Protein AF-A0A930GQJ9-F1 (afdb_monomer_lite)

Structure (mmCIF, N/CA/C/O backbone):
data_AF-A0A930GQJ9-F1
#
_entry.id   AF-A0A930GQJ9-F1
#
loop_
_atom_site.group_PDB
_atom_site.id
_atom_site.type_symbol
_atom_site.label_atom_id
_atom_site.label_alt_id
_atom_site.label_comp_id
_atom_site.label_asym_id
_atom_site.label_entity_id
_atom_site.label_seq_id
_atom_site.pdbx_PDB_ins_code
_atom_site.Cartn_x
_atom_site.Cartn_y
_atom_site.Cartn_z
_atom_site.occupancy
_atom_site.B_iso_or_equiv
_atom_site.auth_seq_id
_atom_site.auth_comp_id
_atom_site.auth_asym_id
_atom_site.auth_atom_id
_atom_site.pdbx_PDB_model_num
ATOM 1 N N . LEU A 1 1 ? -20.964 3.705 30.131 1.00 69.19 1 LEU A N 1
ATOM 2 C CA . LEU A 1 1 ? -20.837 5.179 30.141 1.00 69.19 1 LEU A CA 1
ATOM 3 C C . LEU A 1 1 ? -22.161 5.784 30.560 1.00 69.19 1 LEU A C 1
ATOM 5 O O . LEU A 1 1 ? -22.288 6.197 31.694 1.00 69.19 1 LEU A O 1
ATOM 9 N N . TYR A 1 2 ? -23.166 5.774 29.696 1.00 76.94 2 TYR A N 1
ATOM 10 C CA . TYR A 1 2 ? -24.511 6.257 30.001 1.00 76.94 2 TYR A CA 1
ATOM 11 C C . TYR A 1 2 ? -25.515 5.511 29.121 1.00 76.94 2 TYR A C 1
ATOM 13 O O . TYR A 1 2 ? -25.123 4.831 28.172 1.00 76.94 2 TYR A O 1
ATOM 21 N N . THR A 1 3 ? -26.803 5.617 29.442 1.00 82.19 3 THR A N 1
ATOM 22 C CA . THR A 1 3 ? -27.856 5.025 28.610 1.00 82.19 3 THR A CA 1
ATOM 23 C C . THR A 1 3 ? -28.200 5.969 27.463 1.00 82.19 3 THR A C 1
ATOM 25 O O . THR A 1 3 ? -28.615 7.106 27.679 1.00 82.19 3 THR A O 1
ATOM 28 N N . GLU A 1 4 ? -28.063 5.487 26.236 1.00 88.81 4 GLU A N 1
ATOM 29 C CA . GLU A 1 4 ? -28.531 6.154 25.030 1.00 88.81 4 GLU A CA 1
ATOM 30 C C . GLU A 1 4 ? -29.983 5.756 24.786 1.00 88.81 4 GLU A C 1
ATOM 32 O O . GLU A 1 4 ? -30.277 4.618 24.422 1.00 88.81 4 GLU A O 1
ATOM 37 N N . SER A 1 5 ? -30.898 6.689 25.029 1.00 91.69 5 SER A N 1
ATOM 38 C CA . SER A 1 5 ? -32.335 6.462 24.896 1.00 91.69 5 SER A CA 1
ATOM 39 C C . SER A 1 5 ? -32.769 6.603 23.442 1.00 91.69 5 SER A C 1
ATOM 41 O O . SER A 1 5 ? -32.287 7.479 22.716 1.00 91.69 5 SER A O 1
ATOM 43 N N . TYR A 1 6 ? -33.716 5.767 23.021 1.00 94.12 6 TYR A N 1
ATOM 44 C CA . TYR A 1 6 ? -34.321 5.874 21.698 1.00 94.12 6 TYR A CA 1
ATOM 45 C C . TYR A 1 6 ? -35.411 6.924 21.684 1.00 94.12 6 TYR A C 1
ATOM 47 O O . TYR A 1 6 ? -36.331 6.903 22.502 1.00 94.12 6 TYR A O 1
ATOM 55 N N . GLN A 1 7 ? -35.305 7.836 20.730 1.00 96.62 7 GLN A N 1
ATOM 56 C CA . GLN A 1 7 ? -36.172 8.993 20.610 1.00 96.62 7 GLN A CA 1
ATOM 57 C C . GLN A 1 7 ? -36.673 9.058 19.175 1.00 96.62 7 GLN A C 1
ATOM 59 O O . GLN A 1 7 ? -35.889 9.225 18.244 1.00 96.62 7 GLN A O 1
ATOM 64 N N . ILE A 1 8 ? -37.981 8.884 19.004 1.00 97.56 8 ILE A N 1
ATOM 65 C CA . ILE A 1 8 ? -38.651 8.963 17.706 1.00 97.56 8 ILE A CA 1
ATOM 66 C C . ILE A 1 8 ? -39.377 10.298 17.680 1.00 97.56 8 ILE A C 1
ATOM 68 O O . ILE A 1 8 ? -40.480 10.428 18.216 1.00 97.56 8 ILE A O 1
ATOM 72 N N . VAL A 1 9 ? -38.700 11.307 17.145 1.00 97.69 9 VAL A N 1
ATOM 73 C CA . VAL A 1 9 ? -39.198 12.680 17.110 1.00 97.69 9 VAL A CA 1
ATOM 74 C C . VAL A 1 9 ? -40.088 12.831 15.890 1.00 97.69 9 VAL A C 1
ATOM 76 O O . VAL A 1 9 ? -39.682 12.501 14.779 1.00 97.69 9 VAL A O 1
ATOM 79 N N . VAL A 1 10 ? -41.302 13.331 16.091 1.00 97.50 10 VAL A N 1
ATOM 80 C CA . VAL A 1 10 ? -42.315 13.462 15.040 1.00 97.50 10 VAL A CA 1
ATOM 81 C C . VAL A 1 10 ? -42.847 14.883 14.968 1.00 97.50 10 VAL A C 1
ATOM 83 O O . VAL A 1 10 ? -42.901 15.606 15.967 1.00 97.50 10 VAL A O 1
ATOM 86 N N . ASN A 1 11 ? -43.301 15.287 13.785 1.00 95.62 11 ASN A N 1
ATOM 87 C CA . ASN A 1 11 ? -44.051 16.524 13.630 1.00 95.62 11 ASN A CA 1
ATOM 88 C C . ASN A 1 11 ? -45.420 16.402 14.324 1.00 95.62 11 ASN A C 1
ATOM 90 O O . ASN A 1 11 ? -46.309 15.677 13.873 1.00 95.62 11 ASN A O 1
ATOM 94 N N . LYS A 1 12 ? -45.632 17.168 15.400 1.00 94.06 12 LYS A N 1
ATOM 95 C CA . LYS A 1 12 ? -46.857 17.130 16.218 1.00 94.06 12 LYS A CA 1
ATOM 96 C C . LYS A 1 12 ? -48.120 17.453 15.421 1.00 94.06 12 LYS A C 1
ATOM 98 O O . LYS A 1 12 ? -49.210 17.034 15.807 1.00 94.06 12 LYS A O 1
ATOM 103 N N . LYS A 1 13 ? -48.002 18.183 14.303 1.00 92.38 13 LYS A N 1
ATOM 104 C CA . LYS A 1 13 ? -49.142 18.503 13.426 1.00 92.38 13 LYS A CA 1
ATOM 105 C C . LYS A 1 13 ? -49.774 17.253 12.805 1.00 92.38 13 LYS A C 1
ATOM 107 O O . LYS A 1 13 ? -50.966 17.287 12.515 1.00 92.38 13 LYS A O 1
ATOM 112 N N . LEU A 1 14 ? -49.007 16.173 12.647 1.00 92.94 14 LEU A N 1
ATOM 113 C CA . LEU A 1 14 ? -49.469 14.912 12.062 1.00 92.94 14 LEU A CA 1
ATOM 114 C C . LEU A 1 14 ? -50.261 14.037 13.048 1.00 92.94 14 LEU A C 1
ATOM 116 O O . LEU A 1 14 ? -50.935 13.112 12.614 1.00 92.94 14 LEU A O 1
ATOM 120 N N . LYS A 1 15 ? -50.235 14.352 14.355 1.00 93.00 15 LYS A N 1
ATOM 121 C CA . LYS A 1 15 ? -50.989 13.643 15.411 1.00 93.00 15 LYS A CA 1
ATOM 122 C C . LYS A 1 15 ? -50.768 12.118 15.422 1.00 93.00 15 LYS A C 1
ATOM 124 O O . LYS A 1 15 ? -51.710 11.359 15.644 1.00 93.00 15 LYS A O 1
ATOM 129 N N . LEU A 1 16 ? -49.527 11.695 15.190 1.00 94.56 16 LEU A N 1
ATOM 130 C CA . LEU A 1 16 ? -49.119 10.289 15.233 1.00 94.56 16 LEU A CA 1
ATOM 131 C C . LEU A 1 16 ? -49.163 9.777 16.680 1.00 94.56 16 LEU A C 1
ATOM 133 O O . LEU A 1 16 ? -48.741 10.490 17.594 1.00 94.56 16 LEU A O 1
ATOM 137 N N . ASN A 1 17 ? -49.663 8.559 16.889 1.00 90.00 17 ASN A N 1
ATOM 138 C CA . ASN A 1 17 ? -49.799 7.956 18.221 1.00 90.00 17 ASN A CA 1
ATOM 139 C C . ASN A 1 17 ? -48.899 6.730 18.404 1.00 90.00 17 ASN A C 1
ATOM 141 O O . ASN A 1 17 ? -48.586 6.370 19.538 1.00 90.00 17 ASN A O 1
ATOM 145 N N . SER A 1 18 ? -48.491 6.104 17.304 1.00 94.75 18 SER A N 1
ATOM 146 C CA . SER A 1 18 ? -47.769 4.838 17.273 1.00 94.75 18 SER A CA 1
ATOM 147 C C . SER A 1 18 ? -46.668 4.847 16.212 1.00 94.75 18 SER A C 1
ATOM 149 O O . SER A 1 18 ? -46.614 5.737 15.362 1.00 94.75 18 SER A O 1
ATOM 151 N N . VAL A 1 19 ? -45.762 3.870 16.275 1.00 95.50 19 VAL A N 1
ATOM 152 C CA . VAL A 1 19 ? -44.686 3.733 15.281 1.00 95.50 19 VAL A CA 1
ATOM 153 C C . VAL A 1 19 ? -45.251 3.257 13.940 1.00 95.50 19 VAL A C 1
ATOM 155 O O . VAL A 1 19 ? -44.725 3.641 12.900 1.00 95.50 19 VAL A O 1
ATOM 158 N N . GLU A 1 20 ? -46.353 2.505 13.948 1.00 96.19 20 GLU A N 1
ATOM 159 C CA . GLU A 1 20 ? -47.096 2.084 12.756 1.00 96.19 20 GLU A CA 1
ATOM 160 C C . GLU A 1 20 ? -47.559 3.268 11.897 1.00 96.19 20 GLU A C 1
ATOM 162 O O . GLU A 1 20 ? -47.575 3.178 10.669 1.00 96.19 20 GLU A O 1
ATOM 167 N N . ASP A 1 21 ? -47.857 4.406 12.532 1.00 96.62 21 ASP A N 1
ATOM 168 C CA . ASP A 1 21 ? -48.288 5.628 11.846 1.00 96.62 21 ASP A CA 1
ATOM 169 C C . ASP A 1 21 ? -47.165 6.284 11.016 1.00 96.62 21 ASP A C 1
ATOM 171 O O . ASP A 1 21 ? -47.409 7.255 10.300 1.00 96.62 21 ASP A O 1
ATOM 175 N N . LEU A 1 22 ? -45.928 5.776 11.093 1.00 97.19 22 LEU A N 1
ATOM 176 C CA . LEU A 1 22 ? -44.825 6.229 10.245 1.00 97.19 22 LEU A CA 1
ATOM 177 C C . LEU A 1 22 ? -44.941 5.739 8.797 1.00 97.19 22 LEU A C 1
ATOM 179 O O . LEU A 1 22 ? -44.210 6.239 7.942 1.00 97.19 22 LEU A O 1
ATOM 183 N N . ALA A 1 23 ? -45.827 4.781 8.508 1.00 96.69 23 ALA A N 1
ATOM 184 C CA . ALA A 1 23 ? -45.958 4.185 7.184 1.00 96.69 23 ALA A CA 1
ATOM 185 C C . ALA A 1 23 ? -46.200 5.244 6.088 1.00 96.69 23 ALA A C 1
ATOM 187 O O . ALA A 1 23 ? -47.118 6.058 6.167 1.00 96.69 23 ALA A O 1
ATOM 188 N N . GLY A 1 24 ? -45.362 5.227 5.051 1.00 95.56 24 GLY A N 1
ATOM 189 C CA . GLY A 1 24 ? -45.403 6.155 3.919 1.00 95.56 24 GLY A CA 1
ATOM 190 C C . GLY A 1 24 ? -44.913 7.577 4.214 1.00 95.56 24 GLY A C 1
ATOM 191 O O . GLY A 1 24 ? -44.894 8.399 3.299 1.00 95.56 24 GLY A O 1
ATOM 192 N N . LEU A 1 25 ? -44.508 7.888 5.451 1.00 97.81 25 LEU A N 1
ATOM 193 C CA . LEU A 1 25 ? -43.967 9.200 5.812 1.00 97.81 25 LEU A CA 1
ATOM 194 C C . LEU A 1 25 ? -42.480 9.319 5.475 1.00 97.81 25 LEU A C 1
ATOM 196 O O . LEU A 1 25 ? -41.769 8.320 5.349 1.00 97.81 25 LEU A O 1
ATOM 200 N N . ARG A 1 26 ? -41.995 10.562 5.382 1.00 98.19 26 ARG A N 1
ATOM 201 C CA . ARG A 1 26 ? -40.572 10.866 5.188 1.00 98.19 26 ARG A CA 1
ATOM 202 C C . ARG A 1 26 ? -39.859 10.772 6.526 1.00 98.19 26 ARG A C 1
ATOM 204 O O . ARG A 1 26 ? -40.058 11.627 7.392 1.00 98.19 26 ARG A O 1
ATOM 211 N N . VAL A 1 27 ? -39.044 9.743 6.718 1.00 98.25 27 VAL A N 1
ATOM 212 C CA . VAL A 1 27 ? -38.470 9.430 8.030 1.00 98.25 27 VAL A CA 1
ATOM 213 C C . VAL A 1 27 ? -36.957 9.301 7.950 1.00 98.25 27 VAL A C 1
ATOM 215 O O . VAL A 1 27 ? -36.435 8.463 7.215 1.00 98.25 27 VAL A O 1
ATOM 218 N N . SER A 1 28 ? -36.243 10.100 8.748 1.00 97.50 28 SER A N 1
ATOM 219 C CA . SER A 1 28 ? -34.801 9.908 8.916 1.00 97.50 28 SER A CA 1
ATOM 220 C C . SER A 1 28 ? -34.511 8.787 9.910 1.00 97.50 28 SER A C 1
ATOM 222 O O . SER A 1 28 ? -34.990 8.809 11.043 1.00 97.50 28 SER A O 1
ATOM 224 N N . VAL A 1 29 ? -33.704 7.814 9.499 1.00 96.19 29 VAL A N 1
ATOM 225 C CA . VAL A 1 29 ? -33.333 6.639 10.309 1.00 96.19 29 VAL A CA 1
ATOM 226 C C . VAL A 1 29 ? -31.883 6.694 10.804 1.00 96.19 29 VAL A C 1
ATOM 228 O O . VAL A 1 29 ? -31.376 5.700 11.316 1.00 96.19 29 VAL A O 1
ATOM 231 N N . GLY A 1 30 ? -31.223 7.847 10.674 1.00 92.94 30 GLY A N 1
ATOM 232 C CA . GLY A 1 30 ? -29.792 8.022 10.937 1.00 92.94 30 GLY A CA 1
ATOM 233 C C . GLY A 1 30 ? -28.917 7.726 9.716 1.00 92.94 30 GLY A C 1
ATOM 234 O O . GLY A 1 30 ? -29.393 7.208 8.708 1.00 92.94 30 GLY A O 1
ATOM 235 N N . GLU A 1 31 ? -27.632 8.065 9.799 1.00 91.62 31 GLU A N 1
ATOM 236 C CA . GLU A 1 31 ? -26.660 7.892 8.707 1.00 91.62 31 GLU A CA 1
ATOM 237 C C . GLU A 1 31 ? -26.430 6.414 8.343 1.00 91.62 31 GLU A C 1
ATOM 239 O O . GLU A 1 31 ? -26.655 5.505 9.155 1.00 91.62 31 GLU A O 1
ATOM 244 N N . GLU A 1 32 ? -25.955 6.157 7.122 1.00 87.44 32 GLU A N 1
ATOM 245 C CA . GLU A 1 32 ? -25.566 4.808 6.706 1.00 87.44 32 GLU A CA 1
ATOM 246 C C . GLU A 1 32 ? -24.468 4.238 7.617 1.00 87.44 32 GLU A C 1
ATOM 248 O O . GLU A 1 32 ? -23.555 4.935 8.049 1.00 87.44 32 GLU A O 1
ATOM 253 N N . GLY A 1 33 ? -24.588 2.956 7.970 1.00 79.31 33 GLY A N 1
ATOM 254 C CA . GLY A 1 33 ? -23.663 2.294 8.897 1.00 79.31 33 GLY A CA 1
ATOM 255 C C . GLY A 1 33 ? -23.806 2.697 10.374 1.00 79.31 33 GLY A C 1
ATOM 256 O O . GLY A 1 33 ? -23.167 2.079 11.224 1.00 79.31 33 GLY A O 1
ATOM 257 N N . SER A 1 34 ? -24.664 3.668 10.713 1.00 85.38 34 SER A N 1
ATOM 258 C CA . SER A 1 34 ? -24.831 4.133 12.095 1.00 85.38 34 SER A CA 1
ATOM 259 C C . SER A 1 34 ? -25.554 3.124 13.001 1.00 85.38 34 SER A C 1
ATOM 261 O O . SER A 1 34 ? -26.399 2.327 12.572 1.00 85.38 34 SER A O 1
ATOM 263 N N . GLY A 1 35 ? -25.283 3.205 14.309 1.00 85.19 35 GLY A N 1
ATOM 264 C CA . GLY A 1 35 ? -26.053 2.471 15.321 1.00 85.19 35 GLY A CA 1
ATOM 265 C C . GLY A 1 35 ? -27.539 2.848 15.312 1.00 85.19 35 GLY A C 1
ATOM 266 O O . GLY A 1 35 ? -28.395 1.987 15.508 1.00 85.19 35 GLY A O 1
ATOM 267 N N . VAL A 1 36 ? -27.853 4.105 14.988 1.00 91.94 36 VAL A N 1
ATOM 268 C CA . VAL A 1 36 ? -29.222 4.634 14.887 1.00 91.94 36 VAL A CA 1
ATOM 269 C C . VAL A 1 36 ? -30.013 3.886 13.815 1.00 91.94 36 VAL A C 1
ATOM 271 O O . VAL A 1 36 ? -31.113 3.422 14.104 1.00 91.94 36 VAL A O 1
ATOM 274 N N . LEU A 1 37 ? -29.424 3.648 12.636 1.00 92.00 37 LEU A N 1
ATOM 275 C CA . LEU A 1 37 ? -30.054 2.877 11.558 1.00 92.00 37 LEU A CA 1
ATOM 276 C C . LEU A 1 37 ? -30.374 1.443 11.988 1.00 92.00 37 LEU A C 1
ATOM 278 O O . LEU A 1 37 ? -31.450 0.912 11.694 1.00 92.00 37 LEU A O 1
ATOM 282 N N . LYS A 1 38 ? -29.447 0.798 12.701 1.00 89.81 38 LYS A N 1
ATOM 283 C CA . LYS A 1 38 ? -29.657 -0.557 13.225 1.00 89.81 38 LYS A CA 1
ATOM 284 C C . LYS A 1 38 ? -30.799 -0.584 14.245 1.00 89.81 38 LYS A C 1
ATOM 286 O O . LYS A 1 38 ? -31.637 -1.485 14.206 1.00 89.81 38 LYS A O 1
ATOM 291 N N . ASN A 1 39 ? -30.863 0.426 15.106 1.00 91.00 39 ASN A N 1
ATOM 292 C CA . ASN A 1 39 ? -31.891 0.558 16.133 1.00 91.00 39 ASN A CA 1
ATOM 293 C C . ASN A 1 39 ? -33.261 0.865 15.522 1.00 91.00 39 ASN A C 1
ATOM 295 O O . ASN A 1 39 ? -34.232 0.188 15.849 1.00 91.00 39 ASN A O 1
ATOM 299 N N . ALA A 1 40 ? -33.333 1.794 14.567 1.00 94.00 40 ALA A N 1
ATOM 300 C CA . ALA A 1 40 ? -34.546 2.117 13.823 1.00 94.00 40 ALA A CA 1
ATOM 301 C C . ALA A 1 40 ? -35.117 0.872 13.124 1.00 94.00 40 ALA A C 1
ATOM 303 O O . ALA A 1 40 ? -36.298 0.568 13.271 1.00 94.00 40 ALA A O 1
ATOM 304 N N . LYS A 1 41 ? -34.270 0.069 12.462 1.00 93.44 41 LYS A N 1
ATOM 305 C CA . LYS A 1 41 ? -34.669 -1.222 11.868 1.00 93.44 41 LYS A CA 1
ATOM 306 C C . LYS A 1 41 ? -35.240 -2.206 12.892 1.00 93.44 41 LYS A C 1
ATOM 308 O O . LYS A 1 41 ? -36.159 -2.956 12.571 1.00 93.44 41 LYS A O 1
ATOM 313 N N . ASN A 1 42 ? -34.680 -2.261 14.099 1.00 90.94 42 ASN A N 1
ATOM 314 C CA . ASN A 1 42 ? -35.169 -3.151 15.154 1.00 90.94 42 ASN A CA 1
ATOM 315 C C . ASN A 1 42 ? -36.513 -2.678 15.715 1.00 90.94 42 ASN A C 1
ATOM 317 O O . ASN A 1 42 ? -37.401 -3.504 15.909 1.00 90.94 42 ASN A O 1
ATOM 321 N N . ILE A 1 43 ? -36.674 -1.369 15.923 1.00 93.25 43 ILE A N 1
ATOM 322 C CA . ILE A 1 43 ? -37.928 -0.777 16.393 1.00 93.25 43 ILE A CA 1
ATOM 323 C C . ILE A 1 43 ? -39.030 -0.984 15.355 1.00 93.25 43 ILE A C 1
ATOM 325 O O . ILE A 1 43 ? -40.065 -1.538 15.701 1.00 93.25 43 ILE A O 1
ATOM 329 N N . LEU A 1 44 ? -38.802 -0.627 14.086 1.00 94.81 44 LEU A N 1
ATOM 330 C CA . LEU A 1 44 ? -39.783 -0.834 13.011 1.00 94.81 44 LEU A CA 1
ATOM 331 C C . LEU A 1 44 ? -40.241 -2.298 12.959 1.00 94.81 44 LEU A C 1
ATOM 333 O O . LEU A 1 44 ? -41.436 -2.581 12.937 1.00 94.81 44 LEU A O 1
ATOM 337 N N . ARG A 1 45 ? -39.300 -3.241 13.068 1.00 93.69 45 ARG A N 1
ATOM 338 C CA . ARG A 1 45 ? -39.603 -4.678 13.087 1.00 93.69 45 ARG A CA 1
ATOM 339 C C . ARG A 1 45 ? -40.444 -5.105 14.286 1.00 93.69 45 ARG A C 1
ATOM 341 O O . ARG A 1 45 ? -41.283 -5.988 14.136 1.00 93.69 45 ARG A O 1
ATOM 348 N N . ALA A 1 46 ? -40.243 -4.493 15.453 1.00 92.44 46 ALA A N 1
ATOM 349 C CA . ALA A 1 46 ? -41.057 -4.751 16.643 1.00 92.44 46 ALA A CA 1
ATOM 350 C C . ALA A 1 46 ? -42.539 -4.388 16.424 1.00 92.44 46 ALA A C 1
ATOM 352 O O . ALA A 1 46 ? -43.417 -4.959 17.069 1.00 92.44 46 ALA A O 1
ATOM 353 N N . TYR A 1 47 ? -42.798 -3.499 15.465 1.00 94.50 47 TYR A N 1
ATOM 354 C CA . TYR A 1 47 ? -44.118 -3.083 15.001 1.00 94.50 47 TYR A CA 1
ATOM 355 C C . TYR A 1 47 ? -44.545 -3.748 13.680 1.00 94.50 47 TYR A C 1
ATOM 357 O O . TYR A 1 47 ? -45.538 -3.358 13.076 1.00 94.50 47 TYR A O 1
ATOM 365 N N . GLY A 1 48 ? -43.817 -4.772 13.221 1.00 91.31 48 GLY A N 1
ATOM 366 C CA . GLY A 1 48 ? -44.120 -5.481 11.974 1.00 91.31 48 GLY A CA 1
ATOM 367 C C . GLY A 1 48 ? -43.796 -4.693 10.701 1.00 91.31 48 GLY A C 1
ATOM 368 O O . GLY A 1 48 ? -44.212 -5.103 9.623 1.00 91.31 48 GLY A O 1
ATOM 369 N N . MET A 1 49 ? -43.048 -3.596 10.817 1.00 95.81 49 MET A N 1
ATOM 370 C CA . MET A 1 49 ? -42.632 -2.742 9.708 1.00 95.81 49 MET A CA 1
ATOM 371 C C . MET A 1 49 ? -41.171 -2.973 9.321 1.00 95.81 49 MET A C 1
ATOM 373 O O . MET A 1 49 ? -40.350 -3.520 10.064 1.00 95.81 49 MET A O 1
ATOM 377 N N . THR A 1 50 ? -40.819 -2.468 8.151 1.00 93.25 50 THR A N 1
ATOM 378 C CA . THR A 1 50 ? -39.471 -2.402 7.608 1.00 93.25 50 THR A CA 1
ATOM 379 C C . THR A 1 50 ? -39.171 -0.988 7.118 1.00 93.25 50 THR A C 1
ATOM 381 O O . THR A 1 50 ? -40.036 -0.121 7.054 1.00 93.25 50 THR A O 1
ATOM 384 N N . VAL A 1 51 ? -37.917 -0.744 6.739 1.00 91.25 51 VAL A N 1
ATOM 385 C CA . VAL A 1 51 ? -37.507 0.547 6.160 1.00 91.25 51 VAL A CA 1
ATOM 386 C C . VAL A 1 51 ? -38.165 0.797 4.795 1.00 91.25 51 VAL A C 1
ATOM 388 O O . VAL A 1 51 ? -38.263 1.939 4.373 1.00 91.25 51 VAL A O 1
ATOM 391 N N . ASN A 1 52 ? -38.658 -0.246 4.120 1.00 93.31 52 ASN A N 1
ATOM 392 C CA . ASN A 1 52 ? -39.362 -0.101 2.844 1.00 93.31 52 ASN A CA 1
ATOM 393 C C . ASN A 1 52 ? -40.788 0.438 3.015 1.00 93.31 52 ASN A C 1
ATOM 395 O O . ASN A 1 52 ? -41.394 0.867 2.039 1.00 93.31 52 ASN A O 1
ATOM 399 N N . ASP A 1 53 ? -41.318 0.414 4.239 1.00 95.00 53 ASP A N 1
ATOM 400 C CA . ASP A 1 53 ? -42.656 0.914 4.546 1.00 95.00 53 ASP A CA 1
ATOM 401 C C . ASP A 1 53 ? -42.661 2.434 4.798 1.00 95.00 53 ASP A C 1
ATOM 403 O O . ASP A 1 53 ? -43.712 2.998 5.079 1.00 95.00 53 ASP A O 1
ATOM 407 N N . ILE A 1 54 ? -41.507 3.109 4.692 1.00 97.06 54 ILE A N 1
ATOM 408 C CA . ILE A 1 54 ? -41.312 4.555 4.904 1.00 97.06 54 ILE A CA 1
ATOM 409 C C . ILE A 1 54 ? -40.521 5.181 3.735 1.00 97.06 54 ILE A C 1
ATOM 411 O O . ILE A 1 54 ? -39.730 4.499 3.086 1.00 97.06 54 ILE A O 1
ATOM 415 N N . ASP A 1 55 ? -40.682 6.486 3.477 1.00 96.94 55 ASP A N 1
ATOM 416 C CA . ASP A 1 55 ? -39.764 7.250 2.607 1.00 96.94 55 ASP A CA 1
ATOM 417 C C . ASP A 1 55 ? -38.501 7.575 3.418 1.00 96.94 55 ASP A C 1
ATOM 419 O O . ASP A 1 55 ? -38.427 8.556 4.165 1.00 96.94 55 ASP A O 1
ATOM 423 N N . VAL A 1 56 ? -37.529 6.667 3.342 1.00 96.25 56 VAL A N 1
ATOM 424 C CA . VAL A 1 56 ? -36.327 6.694 4.174 1.00 96.25 56 VAL A CA 1
ATOM 425 C C . VAL A 1 56 ? -35.369 7.827 3.797 1.00 96.25 56 VAL A C 1
ATOM 427 O O . VAL A 1 56 ? -35.038 8.041 2.631 1.00 96.25 56 VAL A O 1
ATOM 430 N N . ARG A 1 57 ? -34.845 8.519 4.813 1.00 96.44 57 ARG A N 1
ATOM 431 C CA . ARG A 1 57 ? -33.733 9.472 4.702 1.00 96.44 57 ARG A CA 1
ATOM 432 C C . ARG A 1 57 ? -32.590 9.063 5.631 1.00 96.44 57 ARG A C 1
ATOM 434 O O . ARG A 1 57 ? -32.823 8.559 6.728 1.00 96.44 57 ARG A O 1
ATOM 441 N N . TYR A 1 58 ? -31.355 9.299 5.202 1.00 94.50 58 TYR A N 1
ATOM 442 C CA . TYR A 1 58 ? -30.152 8.990 5.977 1.00 94.50 58 TYR A CA 1
ATOM 443 C C . TYR A 1 58 ? -29.456 10.297 6.344 1.00 94.50 58 TYR A C 1
ATOM 445 O O . TYR A 1 58 ? -28.658 10.814 5.569 1.00 94.50 58 TYR A O 1
ATOM 453 N N . LEU A 1 59 ? -29.833 10.877 7.484 1.00 93.12 59 LEU A N 1
ATOM 454 C CA . LEU A 1 59 ? -29.353 12.191 7.921 1.00 93.12 59 LEU A CA 1
ATOM 455 C C . LEU A 1 59 ? -28.717 12.102 9.310 1.00 93.12 59 LEU A C 1
ATOM 457 O O . LEU A 1 59 ? -29.137 11.284 10.135 1.00 93.12 59 LEU A O 1
ATOM 461 N N . SER A 1 60 ? -27.756 12.990 9.574 1.00 92.75 60 SER A N 1
ATOM 462 C CA . SER A 1 60 ? -27.220 13.236 10.916 1.00 92.75 60 SER A CA 1
ATOM 463 C C . SER A 1 60 ? -28.309 13.792 11.853 1.00 92.75 60 SER A C 1
ATOM 465 O O . SER A 1 60 ? -29.388 14.191 11.408 1.00 92.75 60 SER A O 1
ATOM 467 N N . PHE A 1 61 ? -28.054 13.847 13.166 1.00 91.25 61 PHE A N 1
ATOM 468 C CA . PHE A 1 61 ? -29.033 14.386 14.126 1.00 91.25 61 PHE A CA 1
ATOM 469 C C . PHE A 1 61 ? -29.387 15.852 13.862 1.00 91.25 61 PHE A C 1
ATOM 471 O O . PHE A 1 61 ? -30.554 16.232 13.958 1.00 91.25 61 PHE A O 1
ATOM 478 N N . GLU A 1 62 ? -28.385 16.666 13.538 1.00 92.69 62 GLU A N 1
ATOM 479 C CA . GLU A 1 62 ? -28.562 18.094 13.281 1.00 92.69 62 GLU A CA 1
ATOM 480 C C . GLU A 1 62 ? -29.279 18.321 11.948 1.00 92.69 62 GLU A C 1
ATOM 482 O O . GLU A 1 62 ? -30.242 19.089 11.888 1.00 92.69 62 GLU A O 1
ATOM 487 N N . ASP A 1 63 ? -28.894 17.583 10.904 1.00 94.75 63 ASP A N 1
ATOM 488 C CA . ASP A 1 63 ? -29.543 17.666 9.594 1.00 94.75 63 ASP A CA 1
ATOM 489 C C . ASP A 1 63 ? -30.989 17.173 9.649 1.00 94.75 63 ASP A C 1
ATOM 491 O O . ASP A 1 63 ? -31.871 17.795 9.063 1.00 94.75 63 ASP A O 1
ATOM 495 N N . ALA A 1 64 ? -31.270 16.101 10.398 1.00 96.25 64 ALA A N 1
ATOM 496 C CA . ALA A 1 64 ? -32.628 15.601 10.586 1.00 96.25 64 ALA A CA 1
ATOM 497 C C . ALA A 1 64 ? -33.509 16.604 11.348 1.00 96.25 64 ALA A C 1
ATOM 499 O O . ALA A 1 64 ? -34.650 16.848 10.952 1.00 96.25 64 ALA A O 1
ATOM 500 N N . ALA A 1 65 ? -32.986 17.235 12.404 1.00 95.50 65 ALA A N 1
ATOM 501 C CA . ALA A 1 65 ? -33.708 18.279 13.127 1.00 95.50 65 ALA A CA 1
ATOM 502 C C . ALA A 1 65 ? -34.014 19.489 12.222 1.00 95.50 65 ALA A C 1
ATOM 504 O O . ALA A 1 65 ? -35.144 19.987 12.213 1.00 95.50 65 ALA A O 1
ATOM 505 N N . ASN A 1 66 ? -33.045 19.924 11.410 1.00 95.25 66 ASN A N 1
ATOM 506 C CA . ASN A 1 66 ? -33.226 21.003 10.438 1.00 95.25 66 ASN A CA 1
ATOM 507 C C . ASN A 1 66 ? -34.222 20.629 9.329 1.00 95.25 66 ASN A C 1
ATOM 509 O O . ASN A 1 66 ? -35.118 21.413 9.017 1.00 95.25 66 ASN A O 1
ATOM 513 N N . ALA A 1 67 ? -34.138 19.414 8.790 1.00 95.94 67 ALA A N 1
ATOM 514 C CA . ALA A 1 67 ? -35.074 18.907 7.793 1.00 95.94 67 ALA A CA 1
ATOM 515 C C . ALA A 1 67 ? -36.507 18.821 8.351 1.00 95.94 67 ALA A C 1
ATOM 517 O O . ALA A 1 67 ? -37.460 19.184 7.658 1.00 95.94 67 ALA A O 1
ATOM 518 N N . LEU A 1 68 ? -36.686 18.411 9.618 1.00 96.50 68 LEU A N 1
ATOM 519 C CA . LEU A 1 68 ? -38.006 18.406 10.264 1.00 96.50 68 LEU A CA 1
ATOM 520 C C . LEU A 1 68 ? -38.534 19.839 10.422 1.00 96.50 68 LEU A C 1
ATOM 522 O O . LEU A 1 68 ? -39.700 20.111 10.133 1.00 96.50 68 LEU A O 1
ATOM 526 N N . LYS A 1 69 ? -37.671 20.774 10.840 1.00 94.50 69 LYS A N 1
ATOM 527 C CA . LYS A 1 69 ? -37.997 22.204 10.961 1.00 94.50 69 LYS A CA 1
ATOM 528 C C . LYS A 1 69 ? -38.434 22.815 9.627 1.00 94.50 69 LYS A C 1
ATOM 530 O O . LYS A 1 69 ? -39.382 23.599 9.612 1.00 94.50 69 LYS A O 1
ATOM 535 N N . ASN A 1 70 ? -37.793 22.424 8.528 1.00 94.38 70 ASN A N 1
ATOM 536 C CA . ASN A 1 70 ? -38.110 22.883 7.174 1.00 94.38 70 ASN A CA 1
ATOM 537 C C . ASN A 1 70 ? -39.317 22.159 6.547 1.00 94.38 70 ASN A C 1
ATOM 539 O O . ASN A 1 70 ? -39.785 22.558 5.482 1.00 94.38 70 ASN A O 1
ATOM 543 N N . GLY A 1 71 ? -39.843 21.110 7.189 1.00 93.75 71 GLY A N 1
ATOM 544 C CA . GLY A 1 71 ? -40.929 20.287 6.647 1.00 93.75 71 GLY A CA 1
ATOM 545 C C . GLY A 1 71 ? -40.496 19.351 5.512 1.00 93.75 71 GLY A C 1
ATOM 546 O O . GLY A 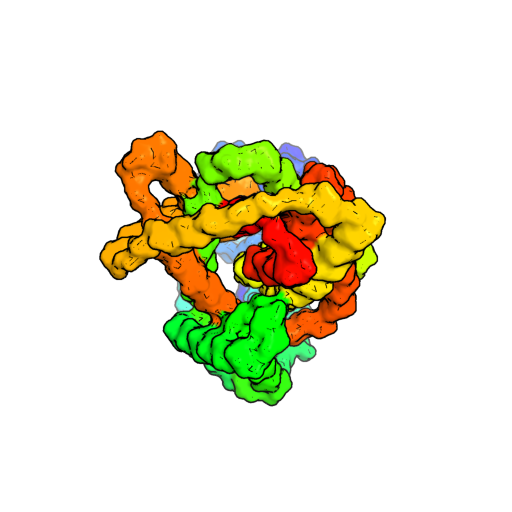1 71 ? -41.341 18.867 4.754 1.00 93.75 71 GLY A O 1
ATOM 547 N N . GLU A 1 72 ? -39.194 19.094 5.381 1.00 96.50 72 GLU A N 1
ATOM 548 C CA . GLU A 1 72 ? -38.597 18.174 4.405 1.00 96.50 72 GLU A CA 1
ATOM 549 C C . GLU A 1 72 ? -38.752 16.709 4.829 1.00 96.50 72 GLU A C 1
ATOM 551 O O . GLU A 1 72 ? -38.871 15.835 3.970 1.00 96.50 72 GLU A O 1
ATOM 556 N N . ILE A 1 73 ? -38.820 16.458 6.139 1.00 98.00 73 ILE A N 1
ATOM 557 C CA . ILE A 1 73 ? -39.169 15.163 6.730 1.00 98.00 73 ILE A CA 1
ATOM 558 C C . ILE A 1 73 ? -40.322 15.315 7.728 1.00 98.00 73 ILE A C 1
ATOM 560 O O . ILE A 1 73 ? -40.682 16.426 8.120 1.00 98.00 73 ILE A O 1
ATOM 564 N N . ASP A 1 74 ? -40.895 14.187 8.133 1.00 97.88 74 ASP A N 1
ATOM 565 C CA . ASP A 1 74 ? -42.067 14.086 9.006 1.00 97.88 74 ASP A CA 1
ATOM 566 C C . ASP A 1 74 ? -41.722 13.488 10.382 1.00 97.88 74 ASP A C 1
ATOM 568 O O . ASP A 1 74 ? -42.378 13.800 11.384 1.00 97.88 74 ASP A O 1
ATOM 572 N N . ALA A 1 75 ? -40.664 12.673 10.441 1.00 98.06 75 ALA A N 1
ATOM 573 C CA . ALA A 1 75 ? -40.121 12.103 11.667 1.00 98.06 75 ALA A CA 1
ATOM 574 C C . ALA A 1 75 ? -38.618 11.811 11.553 1.00 98.06 75 ALA A C 1
ATOM 576 O O . ALA A 1 75 ? -38.078 11.676 10.453 1.00 98.06 75 ALA A O 1
ATOM 577 N N . PHE A 1 76 ? -37.938 11.660 12.687 1.00 98.00 76 PHE A N 1
ATOM 578 C CA . PHE A 1 76 ? -36.572 11.152 12.717 1.00 98.00 76 PHE A CA 1
ATOM 579 C C . PHE A 1 76 ? -36.253 10.353 13.981 1.00 98.00 76 PHE A C 1
ATOM 581 O O . PHE A 1 76 ? -36.769 10.624 15.067 1.00 98.00 76 PHE A O 1
ATOM 588 N N . PHE A 1 77 ? -35.379 9.361 13.823 1.00 97.56 77 PHE A N 1
ATOM 589 C CA . PHE A 1 77 ? -34.849 8.545 14.908 1.00 97.56 77 PHE A CA 1
ATOM 590 C C . PHE A 1 77 ? -33.563 9.152 15.471 1.00 97.56 77 PHE A C 1
ATOM 592 O O . PHE A 1 77 ? -32.665 9.553 14.734 1.00 97.56 77 PHE A O 1
ATOM 599 N N . VAL A 1 78 ? -33.446 9.134 16.796 1.00 95.00 78 VAL A N 1
ATOM 600 C CA . VAL A 1 78 ? -32.228 9.472 17.536 1.00 95.00 78 VAL A CA 1
ATOM 601 C C . VAL A 1 78 ? -31.957 8.381 18.566 1.00 95.00 78 VAL A C 1
ATOM 603 O O . VAL A 1 78 ? -32.861 7.904 19.249 1.00 95.00 78 VAL A O 1
ATOM 606 N N . THR A 1 79 ? -30.694 7.982 18.683 1.00 92.75 79 THR A N 1
ATOM 607 C CA . THR A 1 79 ? -30.179 7.176 19.796 1.00 92.75 79 THR A CA 1
ATOM 608 C C . THR A 1 79 ? -29.099 8.003 20.474 1.00 92.75 79 THR A C 1
ATOM 610 O O . THR A 1 79 ? -28.030 8.171 19.900 1.00 92.75 79 THR A O 1
ATOM 613 N N . ALA A 1 80 ? -29.406 8.578 21.636 1.00 89.25 80 ALA A N 1
ATOM 614 C CA . ALA A 1 80 ? -28.481 9.427 22.388 1.00 89.25 80 ALA A CA 1
ATOM 615 C C . ALA A 1 80 ? -28.964 9.599 23.836 1.00 89.25 80 ALA A C 1
ATOM 617 O O . ALA A 1 80 ? -30.107 9.270 24.167 1.00 89.25 80 ALA A O 1
ATOM 618 N N . SER A 1 81 ? -28.113 10.143 24.708 1.00 86.31 81 SER A N 1
ATOM 619 C CA . SER A 1 81 ? -28.548 10.588 26.039 1.00 86.31 81 SER A CA 1
ATOM 620 C C . SER A 1 81 ? -29.610 11.695 25.925 1.00 86.31 81 SER A C 1
ATOM 622 O O . SER A 1 81 ? -29.525 12.554 25.042 1.00 86.31 81 SER A O 1
ATOM 624 N N . ALA A 1 82 ? -30.605 11.675 26.815 1.00 86.25 82 ALA A N 1
ATOM 625 C CA . ALA A 1 82 ? -31.625 12.713 26.930 1.00 86.25 82 ALA A CA 1
ATOM 626 C C . ALA A 1 82 ? -31.304 13.620 28.140 1.00 86.25 82 ALA A C 1
ATOM 628 O O . ALA A 1 82 ? -31.129 13.091 29.238 1.00 86.25 82 ALA A O 1
ATOM 629 N N . PRO A 1 83 ? -31.265 14.958 27.984 1.00 89.06 83 PRO A N 1
ATOM 630 C CA . PRO A 1 83 ? -31.612 15.715 26.780 1.00 89.06 83 PRO A CA 1
ATOM 631 C C . PRO A 1 83 ? -30.528 15.666 25.688 1.00 89.06 83 PRO A C 1
ATOM 633 O O . PRO A 1 83 ? -29.336 15.776 25.956 1.00 89.06 83 PRO A O 1
ATOM 636 N N . THR A 1 84 ? -30.959 15.554 24.432 1.00 89.31 84 THR A N 1
ATOM 637 C CA . THR A 1 84 ? -30.105 15.615 23.243 1.00 89.31 84 THR A CA 1
ATOM 638 C C . THR A 1 84 ? -30.153 17.011 22.639 1.00 89.31 84 THR A C 1
ATOM 640 O O . THR A 1 84 ? -31.234 17.513 22.329 1.00 89.31 84 THR A O 1
ATOM 643 N N . LYS A 1 85 ? -28.984 17.615 22.399 1.00 89.44 85 LYS A N 1
ATOM 644 C CA . LYS A 1 85 ? -28.858 18.995 21.905 1.00 89.44 85 LYS A CA 1
ATOM 645 C C . LYS A 1 85 ? -29.707 19.293 20.664 1.00 89.44 85 LYS A C 1
ATOM 647 O O . LYS A 1 85 ? -30.457 20.259 20.681 1.00 89.44 85 LYS A O 1
ATOM 652 N N . ALA A 1 86 ? -29.663 18.439 19.639 1.00 91.06 86 ALA A N 1
ATOM 653 C CA . ALA A 1 86 ? -30.439 18.639 18.411 1.00 91.06 86 ALA A CA 1
ATOM 654 C C . ALA A 1 86 ? -31.962 18.706 18.661 1.00 91.06 86 ALA A C 1
ATOM 656 O O . ALA A 1 86 ? -32.660 19.500 18.037 1.00 91.06 86 ALA A O 1
ATOM 657 N N . ILE A 1 87 ? -32.479 17.909 19.605 1.00 94.00 87 ILE A N 1
ATOM 658 C CA . ILE A 1 87 ? -33.905 17.898 19.965 1.00 94.00 87 ILE A CA 1
ATOM 659 C C . ILE A 1 87 ? -34.243 19.118 20.831 1.00 94.00 87 ILE A C 1
ATOM 661 O O . ILE A 1 87 ? -35.286 19.737 20.625 1.00 94.00 87 ILE A O 1
ATOM 665 N N . SER A 1 88 ? -33.354 19.502 21.753 1.00 93.06 88 SER A N 1
ATOM 666 C CA . SER A 1 88 ? -33.505 20.719 22.560 1.00 93.06 88 SER A CA 1
ATOM 667 C C . SER A 1 88 ? -33.546 21.977 21.691 1.00 93.06 88 SER A C 1
ATOM 669 O O . SER A 1 88 ? -34.504 22.738 21.783 1.00 93.06 88 SER A O 1
ATOM 671 N N . ASP A 1 89 ? -32.585 22.151 20.780 1.00 92.06 89 ASP A N 1
ATOM 672 C CA . ASP A 1 89 ? -32.503 23.320 19.892 1.00 92.06 89 ASP A CA 1
ATOM 673 C C . ASP A 1 89 ? -33.736 23.408 18.960 1.00 92.06 89 ASP A C 1
ATOM 675 O O . ASP A 1 89 ? -34.259 24.493 18.664 1.00 92.06 89 ASP A O 1
ATOM 679 N N . LEU A 1 90 ? -34.253 22.250 18.529 1.00 93.31 90 LEU A N 1
ATOM 680 C CA . LEU A 1 90 ? -35.478 22.137 17.739 1.00 93.31 90 LEU A CA 1
ATOM 681 C C . LEU A 1 90 ? -36.729 22.534 18.539 1.00 93.31 90 LEU A C 1
ATOM 683 O O . LEU A 1 90 ? -37.566 23.295 18.045 1.00 93.31 90 LEU A O 1
ATOM 687 N N . ALA A 1 91 ? -36.839 22.055 19.780 1.00 92.69 91 ALA A N 1
ATOM 688 C CA . ALA A 1 91 ? -37.917 22.400 20.701 1.00 92.69 91 ALA A CA 1
ATOM 689 C C . ALA A 1 91 ? -37.893 23.894 21.079 1.00 92.69 91 ALA A C 1
ATOM 691 O O . ALA A 1 91 ? -38.932 24.561 21.102 1.00 92.69 91 ALA A O 1
ATOM 692 N N . ASP A 1 92 ? -36.702 24.448 21.310 1.00 92.81 92 ASP A N 1
ATOM 693 C CA . ASP A 1 92 ? -36.491 25.855 21.658 1.00 92.81 92 ASP A CA 1
ATOM 694 C C . ASP A 1 92 ? -36.804 26.802 20.496 1.00 92.81 92 ASP A C 1
ATOM 696 O O . ASP A 1 92 ? -37.316 27.903 20.720 1.00 92.81 92 ASP A O 1
ATOM 700 N N . SER A 1 93 ? -36.640 26.330 19.255 1.00 91.69 93 SER A N 1
ATOM 701 C CA . SER A 1 93 ? -37.097 27.009 18.033 1.00 91.69 93 SER A CA 1
ATOM 702 C C . SER A 1 93 ? -38.632 27.072 17.885 1.00 91.69 93 SER A C 1
ATOM 704 O O . SER A 1 93 ? -39.121 27.563 16.868 1.00 91.69 93 SER A O 1
ATOM 706 N N . ASN A 1 94 ? -39.407 26.587 18.867 1.00 86.62 94 ASN A N 1
ATOM 707 C CA . ASN A 1 94 ? -40.876 26.498 18.856 1.00 86.62 94 ASN A CA 1
ATOM 708 C C . ASN A 1 94 ? -41.450 25.679 17.682 1.00 86.62 94 ASN A C 1
ATOM 710 O O . ASN A 1 94 ? -42.597 25.887 17.274 1.00 86.62 94 ASN A O 1
ATOM 714 N N . VAL A 1 95 ? -40.677 24.732 17.139 1.00 90.31 95 VAL A N 1
ATOM 715 C CA . VAL A 1 95 ? -41.199 23.767 16.165 1.00 90.31 95 VAL A CA 1
ATOM 716 C C . VAL A 1 95 ? -42.140 22.809 16.906 1.00 90.31 95 VAL A C 1
ATOM 718 O O . VAL A 1 95 ? -41.766 22.279 17.954 1.00 90.31 95 VAL A O 1
ATOM 721 N N . PRO A 1 96 ? -43.373 22.577 16.418 1.00 91.75 96 PRO A N 1
ATOM 722 C CA . PRO A 1 96 ? -44.317 21.701 17.095 1.00 91.75 96 PRO A CA 1
ATOM 723 C C . PRO A 1 96 ? -43.901 20.241 16.896 1.00 91.75 96 PRO A C 1
ATOM 725 O O . PRO A 1 96 ? -44.278 19.609 15.911 1.00 91.75 96 PRO A O 1
ATOM 728 N N . ILE A 1 97 ? -43.143 19.711 17.851 1.00 96.00 97 ILE A N 1
ATOM 729 C CA . ILE A 1 97 ? -42.691 18.318 17.881 1.00 96.00 97 ILE A CA 1
ATOM 730 C C . ILE A 1 97 ? -43.412 17.512 18.968 1.00 96.00 97 ILE A C 1
ATOM 732 O O . ILE A 1 97 ? -43.901 18.069 19.955 1.00 96.00 97 ILE A O 1
ATOM 736 N N . ASP A 1 98 ? -43.507 16.203 18.765 1.00 96.19 98 ASP A N 1
ATOM 737 C CA . ASP A 1 98 ? -43.838 15.215 19.795 1.00 96.19 98 ASP A CA 1
ATOM 738 C C . ASP A 1 98 ? -42.811 14.072 19.740 1.00 96.19 98 ASP A C 1
ATOM 740 O O . ASP A 1 98 ? -42.036 13.973 18.786 1.00 96.19 98 ASP A O 1
ATOM 744 N N . ILE A 1 99 ? -42.783 13.220 20.763 1.00 96.94 99 ILE A N 1
ATOM 745 C CA . ILE A 1 99 ? -41.959 12.009 20.790 1.00 96.94 99 ILE A CA 1
ATOM 746 C C . ILE A 1 99 ? -42.882 10.806 20.989 1.00 96.94 99 ILE A C 1
ATOM 748 O O . ILE A 1 99 ? -43.759 10.814 21.864 1.00 96.94 99 ILE A O 1
ATOM 752 N N . LEU A 1 100 ? -42.715 9.775 20.160 1.00 97.00 100 LEU A N 1
ATOM 753 C CA . LEU A 1 100 ? -43.488 8.539 20.285 1.00 97.00 100 LEU A CA 1
ATOM 754 C C . LEU A 1 100 ? -42.949 7.683 21.437 1.00 97.00 100 LEU A C 1
ATOM 756 O O . LEU A 1 100 ? -41.740 7.526 21.598 1.00 97.00 100 LEU A O 1
ATOM 760 N N . SER A 1 101 ? -43.863 7.136 22.241 1.00 96.19 101 SER A N 1
ATOM 761 C CA . SER A 1 101 ? -43.541 6.117 23.249 1.00 96.19 101 SER A CA 1
ATOM 762 C C . SER A 1 101 ? -43.647 4.728 22.633 1.00 96.19 101 SER A C 1
ATOM 764 O O . SER A 1 101 ? -44.489 4.500 21.766 1.00 96.19 101 SER A O 1
ATOM 766 N N . LEU A 1 102 ? -42.817 3.801 23.102 1.00 96.12 102 LEU A N 1
ATOM 767 C CA . LEU A 1 102 ? -42.903 2.398 22.716 1.00 96.12 102 LEU A CA 1
ATOM 768 C C . LEU A 1 102 ? -43.956 1.682 23.567 1.00 96.12 102 LEU A C 1
ATOM 770 O O . LEU A 1 102 ? -44.055 1.915 24.773 1.00 96.12 102 LEU A O 1
ATOM 774 N N . ASP A 1 103 ? -44.728 0.794 22.940 1.00 93.00 103 ASP A N 1
ATOM 775 C CA . ASP A 1 103 ? -45.704 -0.040 23.640 1.00 93.00 103 ASP A CA 1
ATOM 776 C C . ASP A 1 103 ? -45.027 -1.251 24.312 1.00 93.00 103 ASP A C 1
ATOM 778 O O . ASP A 1 103 ? -43.895 -1.629 23.990 1.00 93.00 103 ASP A O 1
ATOM 782 N N . GLU A 1 104 ? -45.715 -1.894 25.259 1.00 92.00 104 GLU A N 1
ATOM 783 C CA . GLU A 1 104 ? -45.140 -3.036 25.979 1.00 92.00 104 GLU A CA 1
ATOM 784 C C . GLU A 1 104 ? -44.807 -4.237 25.081 1.00 92.00 104 GLU A C 1
ATOM 786 O O . GLU A 1 104 ? -43.907 -5.009 25.416 1.00 92.00 104 GLU A O 1
ATOM 791 N N . ARG A 1 105 ? -45.530 -4.457 23.971 1.00 92.44 105 ARG A N 1
ATOM 792 C CA . ARG A 1 105 ? -45.204 -5.559 23.048 1.00 92.44 105 ARG A CA 1
ATOM 793 C C . ARG A 1 105 ? -43.878 -5.272 22.367 1.00 92.44 105 ARG A C 1
ATOM 795 O O . ARG A 1 105 ? -43.031 -6.161 22.346 1.00 92.44 105 ARG A O 1
ATOM 802 N N . ALA A 1 106 ? -43.694 -4.056 21.859 1.00 91.50 106 ALA A N 1
ATOM 803 C CA . ALA A 1 106 ? -42.472 -3.641 21.194 1.00 91.50 106 ALA A CA 1
ATOM 804 C C . ALA A 1 106 ? -41.280 -3.689 22.158 1.00 91.50 106 ALA A C 1
ATOM 806 O O . ALA A 1 106 ? -40.237 -4.243 21.820 1.00 91.50 106 ALA A O 1
ATOM 807 N N . ILE A 1 107 ? -41.458 -3.207 23.392 1.00 92.56 107 ILE A N 1
ATOM 808 C CA . ILE A 1 107 ? -40.435 -3.289 24.443 1.00 92.56 107 ILE A CA 1
ATOM 809 C C . ILE A 1 107 ? -40.066 -4.748 24.739 1.00 92.56 107 ILE A C 1
ATOM 811 O O . ILE A 1 107 ? -38.886 -5.095 24.686 1.00 92.56 107 ILE A O 1
ATOM 815 N N . ARG A 1 108 ? -41.054 -5.624 24.984 1.00 89.31 108 ARG A N 1
ATOM 816 C CA . ARG A 1 108 ? -40.808 -7.058 25.229 1.00 89.31 108 ARG A CA 1
ATOM 817 C C . ARG A 1 108 ? -40.112 -7.726 24.044 1.00 89.31 108 ARG A C 1
ATOM 819 O O . ARG A 1 108 ? -39.195 -8.516 24.243 1.00 89.31 108 ARG A O 1
ATOM 826 N N . PHE A 1 109 ? -40.520 -7.404 22.818 1.00 88.81 109 PHE A N 1
ATOM 827 C CA . PHE A 1 109 ? -39.894 -7.924 21.605 1.00 88.81 109 PHE A CA 1
ATOM 828 C C . PHE A 1 109 ? -38.421 -7.517 21.514 1.00 88.81 109 PHE A C 1
ATOM 830 O O . PHE A 1 109 ? -37.564 -8.364 21.261 1.00 88.81 109 PHE A O 1
ATOM 837 N N . LEU A 1 110 ? -38.116 -6.239 21.755 1.00 88.44 110 LEU A N 1
ATOM 838 C CA . LEU A 1 110 ? -36.750 -5.725 21.727 1.00 88.44 110 LEU A CA 1
ATOM 839 C C . LEU A 1 110 ? -35.900 -6.399 22.807 1.00 88.44 110 LEU A C 1
ATOM 841 O O . LEU A 1 110 ? -34.876 -6.989 22.472 1.00 88.44 110 LEU A O 1
ATOM 845 N N . GLN A 1 111 ? -36.357 -6.422 24.062 1.00 85.56 111 GLN A N 1
ATOM 846 C CA . GLN A 1 111 ? -35.636 -7.071 25.166 1.00 85.56 111 GLN A CA 1
ATOM 847 C C . GLN A 1 111 ? -35.371 -8.563 24.915 1.00 85.56 111 GLN A C 1
ATOM 849 O O . GLN A 1 111 ? -34.276 -9.041 25.197 1.00 85.56 111 GLN A O 1
ATOM 854 N N . ASN A 1 112 ? -36.327 -9.288 24.321 1.00 83.19 112 ASN A N 1
ATOM 855 C CA . ASN A 1 112 ? -36.143 -10.697 23.953 1.00 83.19 112 ASN A CA 1
ATOM 856 C C . ASN A 1 112 ? -35.192 -10.892 22.761 1.00 83.19 112 ASN A C 1
ATOM 858 O O . ASN A 1 112 ? -34.615 -11.966 22.604 1.00 83.19 112 ASN A O 1
ATOM 862 N N . SER A 1 113 ? -35.045 -9.880 21.904 1.00 80.00 113 SER A N 1
ATOM 863 C CA . SER A 1 113 ? -34.174 -9.940 20.726 1.00 80.00 113 SER A CA 1
ATOM 864 C C . SER A 1 113 ? -32.707 -9.681 21.069 1.00 80.00 113 SER A C 1
ATOM 866 O O . SER A 1 113 ? -31.819 -10.184 20.382 1.00 80.00 113 SER A O 1
ATOM 868 N N . TYR A 1 114 ? -32.438 -8.867 22.094 1.00 76.50 114 TYR A N 1
ATOM 869 C CA . TYR A 1 114 ? -31.083 -8.516 22.503 1.00 76.50 114 TYR A CA 1
ATOM 870 C C . TYR A 1 114 ? -31.020 -8.085 23.973 1.00 76.50 114 TYR A C 1
ATOM 872 O O . TYR A 1 114 ? -31.633 -7.097 24.374 1.00 76.50 114 TYR A O 1
ATOM 880 N N . ASN A 1 115 ? -30.177 -8.771 24.750 1.00 73.44 115 ASN A N 1
ATOM 881 C CA . ASN A 1 115 ? -30.013 -8.540 26.191 1.00 73.44 115 ASN A CA 1
ATOM 882 C C . ASN A 1 115 ? -29.416 -7.169 26.554 1.00 73.44 115 ASN A C 1
ATOM 884 O O . ASN A 1 115 ? -29.395 -6.815 27.727 1.00 73.44 115 ASN A O 1
ATOM 888 N N . GLY A 1 116 ? -28.902 -6.407 25.585 1.00 76.62 116 GLY A N 1
ATOM 889 C CA . GLY A 1 116 ? -28.363 -5.067 25.833 1.00 76.62 116 GLY A CA 1
ATOM 890 C C . GLY A 1 116 ? -29.407 -3.947 25.813 1.00 76.62 116 GLY A C 1
ATOM 891 O O . GLY A 1 116 ? -29.018 -2.787 25.930 1.00 76.62 116 GLY A O 1
ATOM 892 N N . TYR A 1 117 ? -30.699 -4.262 25.645 1.00 84.06 117 TYR A N 1
ATOM 893 C CA . TYR A 1 117 ? -31.779 -3.280 25.750 1.00 84.06 117 TYR A CA 1
ATOM 894 C C . TYR A 1 117 ? -32.277 -3.113 27.183 1.00 84.06 117 TYR A C 1
ATOM 896 O O . TYR A 1 117 ? -32.758 -4.062 27.805 1.00 84.06 117 TYR A O 1
ATOM 904 N N . SER A 1 118 ? -32.245 -1.876 27.675 1.00 84.19 118 SER A N 1
ATOM 905 C CA . SER A 1 118 ? -32.839 -1.486 28.953 1.00 84.19 118 SER A CA 1
ATOM 906 C C . SER A 1 118 ? -34.066 -0.607 28.729 1.00 84.19 118 SER A C 1
ATOM 908 O O . SER A 1 118 ? -34.080 0.250 27.849 1.00 84.19 118 SER A O 1
ATOM 910 N N . VAL A 1 119 ? -35.124 -0.811 29.515 1.00 89.38 119 VAL A N 1
ATOM 911 C CA . VAL A 1 119 ? -36.274 0.105 29.504 1.00 89.38 119 VAL A CA 1
ATOM 912 C C . VAL A 1 119 ? -35.867 1.395 30.195 1.00 89.38 119 VAL A C 1
ATOM 914 O O . VAL A 1 119 ? -35.284 1.369 31.278 1.00 89.38 119 VAL A O 1
ATOM 917 N N . THR A 1 120 ? -36.193 2.525 29.582 1.00 90.38 120 THR A N 1
ATOM 918 C CA . THR A 1 120 ? -35.909 3.852 30.123 1.00 90.38 120 THR A CA 1
ATOM 919 C C . THR A 1 120 ? -37.104 4.778 29.926 1.00 90.38 120 THR A C 1
ATOM 921 O O . THR A 1 120 ? -37.993 4.530 29.109 1.00 90.38 120 THR A O 1
ATOM 924 N N . THR A 1 121 ? -37.175 5.833 30.734 1.00 93.56 121 THR A N 1
ATOM 925 C CA . THR A 1 121 ? -38.246 6.830 30.672 1.00 93.56 121 THR A CA 1
ATOM 926 C C . THR A 1 121 ? -37.649 8.219 30.556 1.00 93.56 121 THR A C 1
ATOM 928 O O . THR A 1 121 ? -36.997 8.695 31.485 1.00 93.56 121 THR A O 1
ATOM 931 N N . ILE A 1 122 ? -37.926 8.891 29.442 1.00 93.62 122 ILE A N 1
ATOM 932 C CA . ILE A 1 122 ? -37.613 10.311 29.281 1.00 93.62 122 ILE A CA 1
ATOM 933 C C . ILE A 1 122 ? -38.721 11.089 29.981 1.00 93.62 122 ILE A C 1
ATOM 935 O O . ILE A 1 122 ? -39.904 10.916 29.678 1.00 93.62 122 ILE A O 1
ATOM 939 N N . LYS A 1 123 ? -38.351 11.899 30.971 1.00 94.19 123 LYS A N 1
ATOM 940 C CA . LYS A 1 123 ? -39.316 12.572 31.840 1.00 94.19 123 LYS A CA 1
ATOM 941 C C . LYS A 1 123 ? -40.021 13.716 31.120 1.00 94.19 123 LYS A C 1
ATOM 943 O O . LYS A 1 123 ? -39.445 14.409 30.282 1.00 94.19 123 LYS A O 1
ATOM 948 N N . LYS A 1 124 ? -41.284 13.951 31.480 1.00 94.31 124 LYS A N 1
ATOM 949 C CA . LYS A 1 124 ? -42.000 15.154 31.048 1.00 94.31 124 LYS A CA 1
ATOM 950 C C . LYS A 1 124 ? -41.176 16.402 31.382 1.00 94.31 124 LYS A C 1
ATOM 952 O O . LYS A 1 124 ? -40.596 16.502 32.462 1.00 94.31 124 LYS A O 1
ATOM 957 N N . GLY A 1 125 ? -41.142 17.359 30.462 1.00 91.31 125 GLY A N 1
ATOM 958 C CA . GLY A 1 125 ? -40.362 18.585 30.613 1.00 91.31 125 GLY A CA 1
ATOM 959 C C . GLY A 1 125 ? -38.871 18.460 30.285 1.00 91.31 125 GLY A C 1
ATOM 960 O O . GLY A 1 125 ? -38.193 19.480 30.337 1.00 91.31 125 GLY A O 1
ATOM 961 N N . THR A 1 126 ? -38.354 17.281 29.897 1.00 92.75 126 THR A N 1
ATOM 962 C CA . THR A 1 126 ? -36.971 17.159 29.384 1.00 92.75 126 THR A CA 1
ATOM 963 C C . THR A 1 126 ? -36.747 18.021 28.138 1.00 92.75 126 THR A C 1
ATOM 965 O O . THR A 1 126 ? -35.693 18.633 28.003 1.00 92.75 126 THR A O 1
ATOM 968 N N . TYR A 1 127 ? -37.749 18.111 27.258 1.00 94.50 127 TYR A N 1
ATOM 969 C CA . TYR A 1 127 ? -37.752 19.021 26.113 1.00 94.50 127 TYR A CA 1
ATOM 970 C C . TYR A 1 127 ? -38.938 19.974 26.196 1.00 94.50 127 TYR A C 1
ATOM 972 O O . TYR A 1 127 ? -40.044 19.592 26.599 1.00 94.50 127 TYR A O 1
ATOM 980 N N . LYS A 1 128 ? -38.726 21.217 25.764 1.00 92.25 128 LYS A N 1
ATOM 981 C CA . LYS A 1 128 ? -39.771 22.239 25.720 1.00 92.25 128 LYS A CA 1
ATOM 982 C C . LYS A 1 128 ? -40.959 21.757 24.873 1.00 92.25 128 LYS A C 1
ATOM 984 O O . LYS A 1 128 ? -40.805 21.352 23.728 1.00 92.25 128 LYS A O 1
ATOM 989 N N . GLY A 1 129 ? -42.168 21.795 25.437 1.00 88.44 129 GLY A N 1
ATOM 990 C CA . GLY A 1 129 ? -43.399 21.385 24.743 1.00 88.44 129 GLY A CA 1
ATOM 991 C C . GLY A 1 129 ? -43.743 19.889 24.815 1.00 88.44 129 GLY A C 1
ATOM 992 O O . GLY A 1 129 ? -44.842 19.514 24.386 1.00 88.44 129 GLY A O 1
ATOM 993 N N . ILE A 1 130 ? -42.875 19.058 25.406 1.00 93.69 130 ILE A N 1
ATOM 994 C CA . ILE A 1 130 ? -43.131 17.638 25.686 1.00 93.69 130 ILE A CA 1
ATOM 995 C C . ILE A 1 130 ? -43.583 17.477 27.143 1.00 93.69 130 ILE A C 1
ATOM 997 O O . ILE A 1 130 ? -42.783 17.475 28.077 1.00 93.69 130 ILE A O 1
ATOM 1001 N N . ASN A 1 131 ? -44.897 17.338 27.341 1.00 91.69 131 ASN A N 1
ATOM 1002 C CA . ASN A 1 131 ? -45.535 17.351 28.668 1.00 91.69 131 ASN A CA 1
ATOM 1003 C C . ASN A 1 131 ? -45.961 15.960 29.174 1.00 91.69 131 ASN A C 1
ATOM 1005 O O . ASN A 1 131 ? -46.716 15.864 30.142 1.00 91.69 131 ASN A O 1
ATOM 1009 N N . LYS A 1 132 ? -45.498 14.891 28.523 1.00 93.50 132 LYS A N 1
ATOM 1010 C CA . LYS A 1 132 ? -45.771 13.494 28.885 1.00 93.50 132 LYS A CA 1
ATOM 1011 C C . LYS A 1 132 ? -44.453 12.753 29.111 1.00 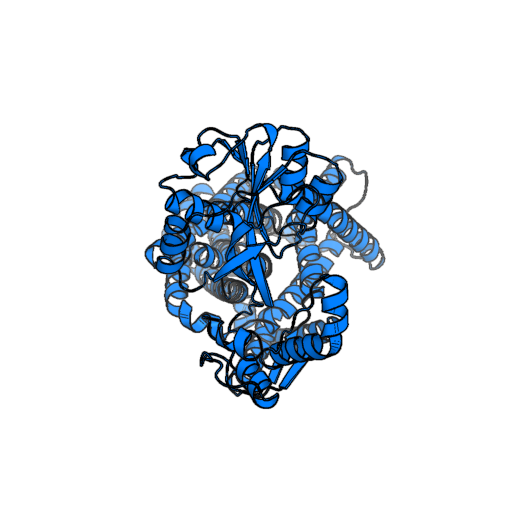93.50 132 LYS A C 1
ATOM 1013 O O . LYS A 1 132 ? -43.451 13.099 28.489 1.00 93.50 132 LYS A O 1
ATOM 1018 N N . ASP A 1 133 ? -44.465 11.768 30.004 1.00 95.44 133 ASP A N 1
ATOM 1019 C CA . ASP A 1 133 ? -43.348 10.829 30.131 1.00 95.44 133 ASP A CA 1
ATOM 1020 C C . ASP A 1 133 ? -43.318 9.947 28.872 1.00 95.44 133 ASP A C 1
ATOM 1022 O O . ASP A 1 133 ? -44.369 9.526 28.385 1.00 95.44 133 ASP A O 1
ATOM 1026 N N . ILE A 1 134 ? -42.123 9.694 28.340 1.00 96.38 134 ILE A N 1
ATOM 1027 C CA . ILE A 1 134 ? -41.915 8.850 27.161 1.00 96.38 134 ILE A CA 1
ATOM 1028 C C . ILE A 1 134 ? -41.249 7.560 27.606 1.00 96.38 134 ILE A C 1
ATOM 1030 O O . ILE A 1 134 ? -40.077 7.560 27.989 1.00 96.38 134 ILE A O 1
ATOM 1034 N N . THR A 1 135 ? -41.991 6.460 27.542 1.00 96.12 135 THR A N 1
ATOM 1035 C CA . THR A 1 135 ? -41.436 5.125 27.771 1.00 96.12 135 THR A CA 1
ATOM 1036 C C . THR A 1 135 ? -40.782 4.634 26.488 1.00 96.12 135 THR A C 1
ATOM 1038 O O . THR A 1 135 ? -41.398 4.630 25.424 1.00 96.12 135 THR A O 1
ATOM 1041 N N . THR A 1 136 ? -39.517 4.242 26.577 1.00 94.88 136 THR A N 1
ATOM 1042 C CA . THR A 1 136 ? -38.723 3.780 25.438 1.00 94.88 136 THR A CA 1
ATOM 1043 C C . THR A 1 136 ? -37.698 2.746 25.905 1.00 94.88 136 THR A C 1
ATOM 1045 O O . THR A 1 136 ? -37.664 2.375 27.081 1.00 94.88 136 THR A O 1
ATOM 1048 N N . VAL A 1 137 ? -36.861 2.260 24.995 1.00 92.44 137 VAL A N 1
ATOM 1049 C CA . VAL A 1 137 ? -35.680 1.468 25.351 1.00 92.44 137 VAL A CA 1
ATOM 1050 C C . VAL A 1 137 ? -34.411 2.271 25.090 1.00 92.44 137 VAL A C 1
ATOM 1052 O O . VAL A 1 137 ? -34.412 3.248 24.339 1.00 92.44 137 VAL A O 1
ATOM 1055 N N . GLY A 1 138 ? -33.325 1.872 25.731 1.00 89.44 138 GLY A N 1
ATOM 1056 C CA . GLY A 1 138 ? -32.003 2.415 25.500 1.00 89.44 138 GLY A CA 1
ATOM 1057 C C . GLY A 1 138 ? -30.947 1.326 25.424 1.00 89.44 138 GLY A C 1
ATOM 1058 O O . GLY A 1 138 ? -31.194 0.158 25.732 1.00 89.44 138 GLY A O 1
ATOM 1059 N N . VAL A 1 139 ? -29.764 1.736 24.985 1.00 87.69 139 VAL A N 1
ATOM 1060 C CA . VAL A 1 139 ? -28.551 0.916 24.967 1.00 87.69 139 VAL A CA 1
ATOM 1061 C C . VAL A 1 139 ? -27.465 1.583 25.790 1.00 87.69 139 VAL A C 1
ATOM 1063 O O . VAL A 1 139 ? -27.483 2.790 26.013 1.00 87.69 139 VAL A O 1
ATOM 1066 N N . MET A 1 140 ? -26.514 0.791 26.264 1.00 83.00 140 MET A N 1
ATOM 1067 C CA . MET A 1 140 ? -25.378 1.306 27.016 1.00 83.00 140 MET A CA 1
ATOM 1068 C C . MET A 1 140 ? -24.316 1.854 26.058 1.00 83.00 140 MET A C 1
ATOM 1070 O O . MET A 1 140 ? -23.742 1.088 25.283 1.00 83.00 140 MET A O 1
ATOM 1074 N N . ALA A 1 141 ? -23.982 3.139 26.170 1.00 82.94 141 ALA A N 1
ATOM 1075 C CA . ALA A 1 141 ? -22.763 3.664 25.570 1.00 82.94 141 ALA A CA 1
ATOM 1076 C C . ALA A 1 141 ? -21.552 3.056 26.291 1.00 82.94 141 ALA A C 1
ATOM 1078 O O . ALA A 1 141 ? -21.456 3.111 27.524 1.00 82.94 141 ALA A O 1
ATOM 1079 N N . VAL A 1 142 ? -20.615 2.490 25.535 1.00 85.19 142 VAL A N 1
ATOM 1080 C CA . VAL A 1 142 ? -19.390 1.864 26.048 1.00 85.19 142 VAL A CA 1
ATOM 1081 C C . VAL A 1 142 ? -18.172 2.438 25.336 1.00 85.19 142 VAL A C 1
ATOM 1083 O O . VAL A 1 142 ? -18.229 2.752 24.150 1.00 85.19 142 VAL A O 1
ATOM 1086 N N . LEU A 1 143 ? -17.063 2.573 26.065 1.00 86.56 143 LEU A N 1
ATOM 1087 C CA . LEU A 1 143 ? -15.766 2.849 25.460 1.00 86.56 143 LEU A CA 1
ATOM 1088 C C . LEU A 1 143 ? -15.126 1.509 25.102 1.00 86.56 143 LEU A C 1
ATOM 1090 O O . LEU A 1 143 ? -14.907 0.679 25.983 1.00 86.56 143 LEU A O 1
ATOM 1094 N N . VAL A 1 144 ? -14.858 1.297 23.818 1.00 87.38 144 VAL A N 1
ATOM 1095 C CA . VAL A 1 144 ? -14.254 0.060 23.312 1.00 87.38 144 VAL A CA 1
ATOM 1096 C C . VAL A 1 144 ? -12.818 0.307 22.875 1.00 87.38 144 VAL A C 1
ATOM 1098 O O . VAL A 1 144 ? -12.481 1.382 22.382 1.00 87.38 144 VAL A O 1
ATOM 1101 N N . ALA A 1 145 ? -11.982 -0.709 23.047 1.00 85.06 145 ALA A N 1
ATOM 1102 C CA . ALA A 1 145 ? -10.608 -0.735 22.573 1.00 85.06 145 ALA A CA 1
ATOM 1103 C C . ALA A 1 145 ? -10.379 -2.013 21.762 1.00 85.06 145 ALA A C 1
ATOM 1105 O O . ALA A 1 145 ? -11.047 -3.023 21.981 1.00 85.06 145 ALA A O 1
ATOM 1106 N N . ASN A 1 146 ? -9.429 -1.971 20.828 1.00 79.25 146 ASN A N 1
ATOM 1107 C CA . ASN A 1 146 ? -8.981 -3.172 20.134 1.00 79.25 146 ASN A CA 1
ATOM 1108 C C . ASN A 1 146 ? -8.287 -4.116 21.134 1.00 79.25 146 ASN A C 1
ATOM 1110 O O . ASN A 1 146 ? -7.529 -3.653 21.987 1.00 79.25 146 ASN A O 1
ATOM 1114 N N . ASN A 1 147 ? -8.498 -5.428 21.002 1.00 74.06 147 ASN A N 1
ATOM 1115 C CA . ASN A 1 147 ? -7.887 -6.439 21.875 1.00 74.06 147 ASN A CA 1
ATOM 1116 C C . ASN A 1 147 ? -6.345 -6.407 21.868 1.00 74.06 147 ASN A C 1
ATOM 1118 O O . ASN A 1 147 ? -5.728 -6.892 22.808 1.00 74.06 147 ASN A O 1
ATOM 1122 N N . ASN A 1 148 ? -5.728 -5.826 20.836 1.00 69.62 148 ASN A N 1
ATOM 1123 C CA . ASN A 1 148 ? -4.276 -5.688 20.708 1.00 69.62 148 ASN A CA 1
ATOM 1124 C C . ASN A 1 148 ? -3.722 -4.394 21.332 1.00 69.62 148 ASN A C 1
ATOM 1126 O O . ASN A 1 148 ? -2.525 -4.128 21.221 1.00 69.62 148 ASN A O 1
ATOM 1130 N N . MET A 1 149 ? -4.565 -3.547 21.931 1.00 77.50 149 MET A N 1
ATOM 1131 C CA . MET A 1 149 ? -4.109 -2.310 22.563 1.00 77.50 149 MET A CA 1
ATOM 1132 C C . MET A 1 149 ? -3.244 -2.631 23.787 1.00 77.50 149 MET A C 1
ATOM 1134 O O . MET A 1 149 ? -3.620 -3.442 24.630 1.00 77.50 149 MET A O 1
ATOM 1138 N N . SER A 1 150 ? -2.078 -1.991 23.899 1.00 77.69 150 SER A N 1
ATOM 1139 C CA . SER A 1 150 ? -1.157 -2.264 25.004 1.00 77.69 150 SER A CA 1
ATOM 1140 C C . SER A 1 150 ? -1.798 -1.965 26.364 1.00 77.69 150 SER A C 1
ATOM 1142 O O . SER A 1 150 ? -2.525 -0.979 26.529 1.00 77.69 150 SER A O 1
ATOM 1144 N N . SER A 1 151 ? -1.475 -2.784 27.370 1.00 80.25 151 SER A N 1
ATOM 1145 C CA . SER A 1 151 ? -1.939 -2.582 28.748 1.00 80.25 151 SER A CA 1
ATOM 1146 C C . SER A 1 151 ? -1.609 -1.180 29.267 1.00 80.25 151 SER A C 1
ATOM 1148 O O . SER A 1 151 ? -2.459 -0.543 29.881 1.00 80.25 151 SER A O 1
ATOM 1150 N N . SER A 1 152 ? -0.426 -0.649 28.929 1.00 76.25 152 SER A N 1
ATOM 1151 C CA . SER A 1 152 ? 0.004 0.698 29.322 1.00 76.25 152 SER A CA 1
ATOM 1152 C C . SER A 1 152 ? -0.890 1.805 28.760 1.00 76.25 152 SER A C 1
ATOM 1154 O O . SER A 1 152 ? -1.232 2.748 29.478 1.00 76.25 152 SER A O 1
ATOM 1156 N N . ASN A 1 153 ? -1.308 1.691 27.496 1.00 84.19 153 ASN A N 1
ATOM 1157 C CA . ASN A 1 153 ? -2.205 2.665 26.883 1.00 84.19 153 ASN A CA 1
ATOM 1158 C C . ASN A 1 153 ? -3.603 2.583 27.504 1.00 84.19 153 ASN A C 1
ATOM 1160 O O . ASN A 1 153 ? -4.202 3.622 27.778 1.00 84.19 153 ASN A O 1
ATOM 1164 N N . ILE A 1 154 ? -4.102 1.372 27.776 1.00 88.88 154 ILE A N 1
ATOM 1165 C CA . ILE A 1 154 ? -5.380 1.170 28.476 1.00 88.88 154 ILE A CA 1
ATOM 1166 C C . ILE A 1 154 ? -5.340 1.821 29.864 1.00 88.88 154 ILE A C 1
ATOM 1168 O O . ILE A 1 154 ? -6.232 2.595 30.208 1.00 88.88 154 ILE A O 1
ATOM 1172 N N . GLU A 1 155 ? -4.282 1.576 30.637 1.00 87.88 155 GLU A N 1
ATOM 1173 C CA . GLU A 1 155 ? -4.094 2.183 31.957 1.00 87.88 155 GLU A CA 1
ATOM 1174 C C . GLU A 1 155 ? -3.975 3.708 31.880 1.00 87.88 155 GLU A C 1
ATOM 1176 O O . GLU A 1 155 ? -4.576 4.411 32.688 1.00 87.88 155 GLU A O 1
ATOM 1181 N N . THR A 1 156 ? -3.247 4.242 30.895 1.00 89.88 156 THR A N 1
ATOM 1182 C CA . THR A 1 156 ? -3.126 5.695 30.695 1.00 89.88 156 THR A CA 1
ATOM 1183 C C . THR A 1 156 ? -4.481 6.325 30.411 1.00 89.88 156 THR A C 1
ATOM 1185 O O . THR A 1 156 ? -4.828 7.321 31.043 1.00 89.88 156 THR A O 1
ATOM 1188 N N . VAL A 1 157 ? -5.282 5.729 29.525 1.00 91.19 157 VAL A N 1
ATOM 1189 C CA . VAL A 1 157 ? -6.636 6.217 29.231 1.00 91.19 157 VAL A CA 1
ATOM 1190 C C . VAL A 1 157 ? -7.515 6.180 30.483 1.00 91.19 157 VAL A C 1
ATOM 1192 O O . VAL A 1 157 ? -8.148 7.183 30.804 1.00 91.19 157 VAL A O 1
ATOM 1195 N N . LEU A 1 158 ? -7.521 5.073 31.233 1.00 91.62 158 LEU A N 1
ATOM 1196 C CA . LEU A 1 158 ? -8.315 4.950 32.463 1.00 91.62 158 LEU A CA 1
ATOM 1197 C C . LEU A 1 158 ? -7.879 5.950 33.543 1.00 91.62 158 LEU A C 1
ATOM 1199 O O . LEU A 1 158 ? -8.727 6.587 34.169 1.00 91.62 158 LEU A O 1
ATOM 1203 N N . ASN A 1 159 ? -6.572 6.152 33.717 1.00 91.25 159 ASN A N 1
ATOM 1204 C CA . ASN A 1 159 ? -6.026 7.142 34.645 1.00 91.25 159 ASN A CA 1
ATOM 1205 C C . ASN A 1 159 ? -6.410 8.572 34.244 1.00 91.25 159 ASN A C 1
ATOM 1207 O O . ASN A 1 159 ? -6.779 9.363 35.111 1.00 91.25 159 ASN A O 1
ATOM 1211 N N . LEU A 1 160 ? -6.370 8.903 32.949 1.00 90.88 160 LEU A N 1
ATOM 1212 C CA . LEU A 1 160 ? -6.795 10.210 32.441 1.00 90.88 160 LEU A CA 1
ATOM 1213 C C . LEU A 1 160 ? -8.291 10.443 32.665 1.00 90.88 160 LEU A C 1
ATOM 1215 O O . LEU A 1 160 ? -8.673 11.516 33.130 1.00 90.88 160 LEU A O 1
ATOM 1219 N N . ILE A 1 161 ? -9.132 9.441 32.389 1.00 88.50 161 ILE A N 1
ATOM 1220 C CA . ILE A 1 161 ? -10.577 9.520 32.649 1.00 88.50 161 ILE A CA 1
ATOM 1221 C C . ILE A 1 161 ? -10.826 9.748 34.140 1.00 88.50 161 ILE A C 1
ATOM 1223 O O . ILE A 1 161 ? -11.582 10.648 34.494 1.00 88.50 161 ILE A O 1
ATOM 1227 N N . LYS A 1 162 ? -10.146 8.998 35.017 1.00 87.56 162 LYS A N 1
ATOM 1228 C CA . LYS A 1 162 ? -10.266 9.159 36.472 1.00 87.56 162 LYS A CA 1
ATOM 1229 C C . LYS A 1 162 ? -9.838 10.553 36.934 1.00 87.56 162 LYS A C 1
ATOM 1231 O O . LYS A 1 162 ? -10.541 11.184 37.716 1.00 87.56 162 LYS A O 1
ATOM 1236 N N . ALA A 1 163 ? -8.703 11.048 36.443 1.00 89.88 163 ALA A N 1
ATOM 1237 C CA . ALA A 1 163 ? -8.159 12.350 36.827 1.00 89.88 163 ALA A CA 1
ATOM 1238 C C . ALA A 1 163 ? -9.010 13.533 36.333 1.00 89.88 163 ALA A C 1
ATOM 1240 O O . ALA A 1 163 ? -8.993 14.601 36.944 1.00 89.88 163 ALA A O 1
ATOM 1241 N N . HIS A 1 164 ? -9.746 13.357 35.233 1.00 88.56 164 HIS A N 1
ATOM 1242 C CA . HIS A 1 164 ? -10.484 14.430 34.564 1.00 88.56 164 HIS A CA 1
ATOM 1243 C C . HIS A 1 164 ? -11.997 14.183 34.464 1.00 88.56 164 HIS A C 1
ATOM 1245 O O . HIS A 1 164 ? -12.670 14.826 33.654 1.00 88.56 164 HIS A O 1
ATOM 1251 N N . GLN A 1 165 ? -12.555 13.306 35.300 1.00 83.69 165 GLN A N 1
ATOM 1252 C CA . GLN A 1 165 ? -13.980 12.956 35.288 1.00 83.69 165 GLN A CA 1
ATOM 1253 C C . GLN A 1 165 ? -14.889 14.182 35.457 1.00 83.69 165 GLN A C 1
ATOM 1255 O O . GLN A 1 165 ? -15.862 14.338 34.719 1.00 83.69 165 GLN A O 1
ATOM 1260 N N . ASP A 1 166 ? -14.536 15.107 36.352 1.00 83.75 166 ASP A N 1
ATOM 1261 C CA . ASP A 1 166 ? -15.297 16.345 36.555 1.00 83.75 166 ASP A CA 1
ATOM 1262 C C . ASP A 1 166 ? -15.328 17.224 35.301 1.00 83.75 166 ASP A C 1
ATOM 1264 O O . ASP A 1 166 ? -16.358 17.813 34.965 1.00 83.75 166 ASP A O 1
ATOM 1268 N N . SER A 1 167 ? -14.204 17.309 34.585 1.00 83.25 167 SER A N 1
ATOM 1269 C CA . SER A 1 167 ? -14.124 18.043 33.320 1.00 83.25 167 SER A CA 1
ATOM 1270 C C . SER A 1 167 ? -14.990 17.381 32.251 1.00 83.25 167 SER A C 1
ATOM 1272 O O . SER A 1 167 ? -15.704 18.077 31.530 1.00 83.25 167 SER A O 1
ATOM 1274 N N . PHE A 1 168 ? -14.988 16.047 32.183 1.00 78.19 168 PHE A N 1
ATOM 1275 C CA . PHE A 1 168 ? -15.845 15.305 31.261 1.00 78.19 168 PHE A CA 1
ATOM 1276 C C . PHE A 1 168 ? -17.336 15.536 31.552 1.00 78.19 168 PHE A C 1
ATOM 1278 O O . PHE A 1 168 ? -18.111 15.814 30.635 1.00 78.19 168 PHE A O 1
ATOM 1285 N N . ASN A 1 169 ? -17.746 15.477 32.820 1.00 79.44 169 ASN A N 1
ATOM 1286 C CA . ASN A 1 169 ? -19.138 15.699 33.223 1.00 79.44 169 ASN A CA 1
ATOM 1287 C C . ASN A 1 169 ? -19.606 17.127 32.900 1.00 79.44 169 ASN A C 1
ATOM 1289 O O . ASN A 1 169 ? -20.720 17.323 32.417 1.00 79.44 169 ASN A O 1
ATOM 1293 N N . LYS A 1 170 ? -18.731 18.128 33.063 1.00 77.69 170 LYS A N 1
ATOM 1294 C CA . LYS A 1 170 ? -19.026 19.514 32.661 1.00 77.69 170 LYS A CA 1
ATOM 1295 C C . LYS A 1 170 ? -19.219 19.669 31.153 1.00 77.69 170 LYS A C 1
ATOM 1297 O O . LYS A 1 170 ? -20.126 20.383 30.743 1.00 77.69 170 LYS A O 1
ATOM 1302 N N . ILE A 1 171 ? -18.381 19.023 30.340 1.00 71.62 171 ILE A N 1
ATOM 1303 C CA . ILE A 1 171 ? -18.461 19.108 28.871 1.00 71.62 171 ILE A CA 1
ATOM 1304 C C . ILE A 1 171 ? -19.683 18.351 28.345 1.00 71.62 171 ILE A C 1
ATOM 1306 O O . ILE A 1 171 ? -20.392 18.848 27.476 1.00 71.62 171 ILE A O 1
ATOM 1310 N N . SER A 1 172 ? -19.933 17.151 28.869 1.00 65.00 172 SER A N 1
ATOM 1311 C CA . SER A 1 172 ? -21.032 16.296 28.414 1.00 65.00 172 SER A CA 1
ATOM 1312 C C . SER A 1 172 ? -22.409 16.752 28.905 1.00 65.00 172 SER A C 1
ATOM 1314 O O . SER A 1 172 ? -23.418 16.299 28.368 1.00 65.00 172 SER A O 1
ATOM 1316 N N . GLY A 1 173 ? -22.466 17.617 29.926 1.00 63.62 173 GLY A N 1
ATOM 1317 C CA . GLY A 1 173 ? -23.714 18.070 30.546 1.00 63.62 173 GLY A CA 1
ATOM 1318 C C . GLY A 1 173 ? -24.451 16.980 31.334 1.00 63.62 173 GLY A C 1
ATOM 1319 O O . GLY A 1 173 ? -25.553 17.225 31.817 1.00 63.62 173 GLY A O 1
ATOM 1320 N N . ASN A 1 174 ? -23.849 15.794 31.476 1.00 64.75 174 ASN A N 1
ATOM 1321 C CA . ASN A 1 174 ? -24.394 14.647 32.189 1.00 64.75 174 ASN A CA 1
ATOM 1322 C C . ASN A 1 174 ? -23.495 14.309 33.381 1.00 64.75 174 ASN A C 1
ATOM 1324 O O . ASN A 1 174 ? -22.270 14.303 33.266 1.00 64.75 174 ASN A O 1
ATOM 1328 N N . THR A 1 175 ? -24.097 13.969 34.519 1.00 69.12 175 THR A N 1
ATOM 1329 C CA . THR A 1 175 ? -23.355 13.395 35.647 1.00 69.12 175 THR A CA 1
ATOM 1330 C C . THR A 1 175 ? -23.135 11.914 35.367 1.00 69.12 175 THR A C 1
ATOM 1332 O O . THR A 1 175 ? -24.018 11.096 35.618 1.00 69.12 175 THR A O 1
ATOM 1335 N N . VAL A 1 176 ? -21.977 11.578 34.800 1.00 71.94 176 VAL A N 1
ATOM 1336 C CA . VAL A 1 176 ? -21.588 10.197 34.516 1.00 71.94 176 VAL A CA 1
ATOM 1337 C C . VAL A 1 176 ? -20.600 9.720 35.574 1.00 71.94 176 VAL A C 1
ATOM 1339 O O . VAL A 1 176 ? -19.567 10.356 35.818 1.00 71.94 176 VAL A O 1
ATOM 1342 N N . ASP A 1 177 ? -20.910 8.577 36.184 1.00 78.00 177 ASP A N 1
ATOM 1343 C CA . ASP A 1 177 ? -19.931 7.815 36.947 1.00 78.00 177 ASP A CA 1
ATOM 1344 C C . ASP A 1 177 ? -19.360 6.685 36.086 1.00 78.00 177 ASP A C 1
ATOM 1346 O O . ASP A 1 177 ? -20.018 5.685 35.802 1.00 78.00 177 ASP A O 1
ATOM 1350 N N . PHE A 1 178 ? -18.122 6.872 35.628 1.00 77.06 178 PHE A N 1
ATOM 1351 C CA . PHE A 1 178 ? -17.399 5.891 34.815 1.00 77.06 178 PHE A CA 1
ATOM 1352 C C . PHE A 1 178 ? -16.951 4.666 35.616 1.00 77.06 178 PHE A C 1
ATOM 1354 O O . PHE A 1 178 ? -16.531 3.671 35.020 1.00 77.06 178 PHE A O 1
ATOM 1361 N N . PHE A 1 179 ? -17.007 4.757 36.944 1.00 85.19 179 PHE A N 1
ATOM 1362 C CA . PHE A 1 179 ? -16.456 3.787 37.878 1.00 85.19 179 PHE A CA 1
ATOM 1363 C C . PHE A 1 179 ? -17.543 3.121 38.733 1.00 85.19 179 PHE A C 1
ATOM 1365 O O . PHE A 1 179 ? -17.216 2.369 39.648 1.00 85.19 179 PHE A O 1
ATOM 1372 N N . ASP A 1 180 ? -18.823 3.338 38.408 1.00 83.75 180 ASP A N 1
ATOM 1373 C CA . ASP A 1 180 ? -19.940 2.655 39.058 1.00 83.75 180 ASP A CA 1
ATOM 1374 C C . ASP A 1 180 ? -19.895 1.143 38.778 1.00 83.75 180 ASP A C 1
ATOM 1376 O O . ASP A 1 180 ? -20.018 0.680 37.638 1.00 83.75 180 ASP A O 1
ATOM 1380 N N . GLU A 1 181 ? -19.725 0.359 39.843 1.00 83.00 181 GLU A N 1
ATOM 1381 C CA . GLU A 1 181 ? -19.538 -1.091 39.770 1.00 83.00 181 GLU A CA 1
ATOM 1382 C C . GLU A 1 181 ? -20.766 -1.805 39.187 1.00 83.00 181 GLU A C 1
ATOM 1384 O O . GLU A 1 181 ? -20.616 -2.759 38.420 1.00 83.00 181 GLU A O 1
ATOM 1389 N N . ALA A 1 182 ? -21.983 -1.337 39.484 1.00 79.19 182 ALA A N 1
ATOM 1390 C CA . ALA A 1 182 ? -23.208 -1.928 38.947 1.00 79.19 182 ALA A CA 1
ATOM 1391 C C . ALA A 1 182 ? -23.311 -1.728 37.425 1.00 79.19 182 ALA A C 1
ATOM 1393 O O . ALA A 1 182 ? -23.612 -2.668 36.684 1.00 79.19 182 ALA A O 1
ATOM 1394 N N . THR A 1 183 ? -22.997 -0.522 36.949 1.00 78.81 183 THR A N 1
ATOM 1395 C CA . THR A 1 183 ? -22.966 -0.185 35.523 1.00 78.81 183 THR A CA 1
ATOM 1396 C C . THR A 1 183 ? -21.894 -0.988 34.796 1.00 78.81 183 THR A C 1
ATOM 1398 O O . THR A 1 183 ? -22.176 -1.562 33.744 1.00 78.81 183 THR A O 1
ATOM 1401 N N . LEU A 1 184 ? -20.684 -1.094 35.350 1.00 83.19 184 LEU A N 1
ATOM 1402 C CA . LEU A 1 184 ? -19.603 -1.870 34.736 1.00 83.19 184 LEU A CA 1
ATOM 1403 C C . LEU A 1 184 ? -19.931 -3.370 34.671 1.00 83.19 184 LEU A C 1
ATOM 1405 O O . LEU A 1 184 ? -19.712 -3.994 33.633 1.00 83.19 184 LEU A O 1
ATOM 1409 N N . ASN A 1 185 ? -20.541 -3.932 35.717 1.00 79.81 185 ASN A N 1
ATOM 1410 C CA . ASN A 1 185 ? -20.975 -5.334 35.736 1.00 79.81 185 ASN A CA 1
ATOM 1411 C C . ASN A 1 185 ? -22.153 -5.637 34.791 1.00 79.81 185 ASN A C 1
ATOM 1413 O O . ASN A 1 185 ? -22.389 -6.798 34.455 1.00 79.81 185 ASN A O 1
ATOM 1417 N N . SER A 1 186 ? -22.880 -4.616 34.329 1.00 75.94 186 SER A N 1
ATOM 1418 C CA . SER A 1 186 ? -23.948 -4.776 33.332 1.00 75.94 186 SER A CA 1
ATOM 1419 C C . SER A 1 186 ? -23.437 -4.888 31.886 1.00 75.94 186 SER A C 1
ATOM 1421 O O . SER A 1 186 ? -24.206 -5.223 30.981 1.00 75.94 186 SER A O 1
ATOM 1423 N N . ILE A 1 187 ? -22.146 -4.625 31.643 1.00 79.25 187 ILE A N 1
ATOM 1424 C CA . ILE A 1 187 ? -21.553 -4.681 30.305 1.00 79.25 187 ILE A CA 1
ATOM 1425 C C . ILE A 1 187 ? -21.391 -6.141 29.869 1.00 79.25 187 ILE A C 1
ATOM 1427 O O . ILE A 1 187 ? -20.730 -6.952 30.513 1.00 79.25 187 ILE A O 1
ATOM 1431 N N . VAL A 1 188 ? -22.008 -6.471 28.733 1.00 73.50 188 VAL A N 1
ATOM 1432 C CA . VAL A 1 188 ? -22.069 -7.843 28.195 1.00 73.50 188 VAL A CA 1
ATOM 1433 C C . VAL A 1 188 ? -20.824 -8.229 27.389 1.00 73.50 188 VAL A C 1
ATOM 1435 O O . VAL A 1 188 ? -20.583 -9.412 27.153 1.00 73.50 188 VAL A O 1
ATOM 1438 N N . VAL A 1 189 ? -20.052 -7.235 26.945 1.00 76.69 189 VAL A N 1
ATOM 1439 C CA . VAL A 1 189 ? -18.809 -7.426 26.189 1.00 76.69 189 VAL A CA 1
ATOM 1440 C C . VAL A 1 189 ? -17.655 -7.650 27.172 1.00 76.69 189 VAL A C 1
ATOM 1442 O O . VAL A 1 189 ? -17.596 -6.950 28.184 1.00 76.69 189 VAL A O 1
ATOM 1445 N N . PRO A 1 190 ? -16.735 -8.596 26.909 1.00 82.44 190 PRO A N 1
ATOM 1446 C CA . PRO A 1 190 ? -15.587 -8.813 27.776 1.00 82.44 190 PRO A CA 1
ATOM 1447 C C . PRO A 1 190 ? -14.729 -7.557 27.937 1.00 82.44 190 PRO A C 1
ATOM 1449 O O . PRO A 1 190 ? -14.477 -6.825 26.979 1.00 82.44 190 PRO A O 1
ATOM 1452 N N . PHE A 1 191 ? -14.232 -7.337 29.149 1.00 87.25 191 PHE A N 1
ATOM 1453 C CA . PHE A 1 191 ? -13.263 -6.285 29.409 1.00 87.25 191 PHE A CA 1
ATOM 1454 C C . PHE A 1 191 ? -11.882 -6.700 28.908 1.00 87.25 191 PHE A C 1
ATOM 1456 O O . PHE A 1 191 ? -11.470 -7.860 29.021 1.00 87.25 191 PHE A O 1
ATOM 1463 N N . HIS A 1 192 ? -11.126 -5.714 28.426 1.00 86.69 192 HIS A N 1
ATOM 1464 C CA . HIS A 1 192 ? -9.697 -5.882 28.211 1.00 86.69 192 HIS A CA 1
ATOM 1465 C C . HIS A 1 192 ? -9.026 -6.290 29.530 1.00 86.69 192 HIS A C 1
ATOM 1467 O O . HIS A 1 192 ? -9.333 -5.713 30.577 1.00 86.69 192 HIS A O 1
ATOM 1473 N N . LYS A 1 193 ? -8.087 -7.245 29.494 1.00 83.00 193 LYS A N 1
ATOM 1474 C CA . LYS A 1 193 ? -7.442 -7.769 30.708 1.00 83.00 193 LYS A CA 1
ATOM 1475 C C . LYS A 1 193 ? -6.857 -6.653 31.581 1.00 83.00 193 LYS A C 1
ATOM 1477 O O . LYS A 1 193 ? -7.182 -6.583 32.761 1.00 83.00 193 LYS A O 1
ATOM 1482 N N . ALA A 1 194 ? -6.091 -5.740 30.981 1.00 84.94 194 ALA A N 1
ATOM 1483 C CA . ALA A 1 194 ? -5.511 -4.598 31.693 1.00 84.94 194 ALA A CA 1
ATOM 1484 C C . ALA A 1 194 ? -6.572 -3.679 32.318 1.00 84.94 194 ALA A C 1
ATOM 1486 O O . ALA A 1 194 ? -6.388 -3.193 33.427 1.00 84.94 194 ALA A O 1
ATOM 1487 N N . ALA A 1 195 ? -7.712 -3.477 31.644 1.00 89.56 195 ALA A N 1
ATOM 1488 C CA . ALA A 1 195 ? -8.805 -2.695 32.210 1.00 89.56 195 ALA A CA 1
ATOM 1489 C C . ALA A 1 195 ? -9.404 -3.413 33.424 1.00 89.56 195 ALA A C 1
ATOM 1491 O O . ALA A 1 195 ? -9.586 -2.801 34.468 1.00 89.56 195 ALA A O 1
ATOM 1492 N N . SER A 1 196 ? -9.651 -4.721 33.319 1.00 87.62 196 SER A N 1
ATOM 1493 C CA . SER A 1 196 ? -10.171 -5.529 34.426 1.00 87.62 196 SER A CA 1
ATOM 1494 C C . SER A 1 196 ? -9.234 -5.541 35.637 1.00 87.62 196 SER A C 1
ATOM 1496 O O . SER A 1 196 ? -9.702 -5.432 36.770 1.00 87.62 196 SER A O 1
ATOM 1498 N N . GLU A 1 197 ? -7.924 -5.670 35.417 1.00 86.81 197 GLU A N 1
ATOM 1499 C CA . GLU A 1 197 ? -6.908 -5.619 36.475 1.00 86.81 197 GLU A CA 1
ATOM 1500 C C . GLU A 1 197 ? -6.846 -4.229 37.113 1.00 86.81 197 GLU A C 1
ATOM 1502 O O . GLU A 1 197 ? -6.851 -4.117 38.338 1.00 86.81 197 GLU A O 1
ATOM 1507 N N . TRP A 1 198 ? -6.880 -3.171 36.299 1.00 91.12 198 TRP A N 1
ATOM 1508 C CA . TRP A 1 198 ? -6.913 -1.794 36.782 1.00 91.12 198 TRP A CA 1
ATOM 1509 C C . TRP A 1 198 ? -8.174 -1.512 37.611 1.00 91.12 198 TRP A C 1
ATOM 1511 O O . TRP A 1 198 ? -8.073 -0.956 38.705 1.00 91.12 198 TRP A O 1
ATOM 1521 N N . TYR A 1 199 ? -9.356 -1.932 37.149 1.00 90.38 199 TYR A N 1
ATOM 1522 C CA . TYR A 1 199 ? -10.612 -1.781 37.891 1.00 90.38 199 TYR A CA 1
ATOM 1523 C C . TYR A 1 199 ? -10.569 -2.556 39.214 1.00 90.38 199 TYR A C 1
ATOM 1525 O O . TYR A 1 199 ? -10.903 -1.993 40.256 1.00 90.38 199 TYR A O 1
ATOM 1533 N N . SER A 1 200 ? -10.044 -3.786 39.199 1.00 87.06 200 SER A N 1
ATOM 1534 C CA . SER A 1 200 ? -9.859 -4.602 40.410 1.00 87.06 200 SER A CA 1
ATOM 1535 C C . SER A 1 200 ? -8.920 -3.931 41.415 1.00 87.06 200 SER A C 1
ATOM 1537 O O . SER A 1 200 ? -9.227 -3.869 42.603 1.00 87.06 200 SER A O 1
ATOM 1539 N N . ALA A 1 201 ? -7.805 -3.361 40.947 1.00 87.25 201 ALA A N 1
ATOM 1540 C CA . ALA A 1 201 ? -6.868 -2.610 41.785 1.00 87.25 201 ALA A CA 1
ATOM 1541 C C . ALA A 1 201 ? -7.484 -1.332 42.384 1.00 87.25 201 ALA A C 1
ATOM 1543 O O . ALA A 1 201 ? -7.021 -0.845 43.414 1.00 87.25 201 ALA A O 1
ATOM 1544 N N . ASN A 1 202 ? -8.542 -0.805 41.763 1.00 86.75 202 ASN A N 1
ATOM 1545 C CA . ASN A 1 202 ? -9.300 0.353 42.231 1.00 86.75 202 ASN A CA 1
ATOM 1546 C C . ASN A 1 202 ? -10.589 -0.029 42.987 1.00 86.75 202 ASN A C 1
ATOM 1548 O O . ASN A 1 202 ? -11.419 0.842 43.238 1.00 86.75 202 ASN A O 1
ATOM 1552 N N . GLY A 1 203 ? -10.742 -1.297 43.385 1.00 84.56 203 GLY A N 1
ATOM 1553 C CA . GLY A 1 203 ? -11.837 -1.760 44.243 1.00 84.56 203 GLY A CA 1
ATOM 1554 C C . GLY A 1 203 ? -13.124 -2.159 43.518 1.00 84.56 203 GLY A C 1
ATOM 1555 O O . GLY A 1 203 ? -14.118 -2.402 44.189 1.00 84.56 203 GLY A O 1
ATOM 1556 N N . ILE A 1 204 ? -13.115 -2.251 42.185 1.00 86.38 204 ILE A N 1
ATOM 1557 C CA . ILE A 1 204 ? -14.271 -2.659 41.370 1.00 86.38 204 ILE A CA 1
ATOM 1558 C C . ILE A 1 204 ? -14.094 -4.116 40.949 1.00 86.38 204 ILE A C 1
ATOM 1560 O O . ILE A 1 204 ? -13.120 -4.460 40.278 1.00 86.38 204 ILE A O 1
ATOM 1564 N N . THR A 1 205 ? -15.038 -4.980 41.320 1.00 79.50 205 THR A N 1
ATOM 1565 C CA . THR A 1 205 ? -14.915 -6.434 41.154 1.00 79.50 205 THR A CA 1
ATOM 1566 C C . THR A 1 205 ? -16.020 -7.019 40.265 1.00 79.50 205 THR A C 1
ATOM 1568 O O . THR A 1 205 ? -16.992 -6.354 39.921 1.00 79.50 205 THR A O 1
ATOM 1571 N N . GLY A 1 206 ? -15.857 -8.277 39.833 1.00 72.62 206 GLY A N 1
ATOM 1572 C CA . GLY A 1 206 ? -16.876 -9.000 39.052 1.00 72.62 206 GLY A CA 1
ATOM 1573 C C . GLY A 1 206 ? -16.802 -8.835 37.528 1.00 72.62 206 GLY A C 1
ATOM 1574 O O . GLY A 1 206 ? -17.553 -9.494 36.805 1.00 72.62 206 GLY A O 1
ATOM 1575 N N . LEU A 1 207 ? -15.856 -8.038 37.021 1.00 79.12 207 LEU A N 1
ATOM 1576 C CA . LEU A 1 207 ? -15.699 -7.799 35.586 1.00 79.12 207 LEU A CA 1
ATOM 1577 C C . LEU A 1 207 ? -15.171 -9.047 34.862 1.00 79.12 207 LEU A C 1
ATOM 1579 O O . LEU A 1 207 ? -14.136 -9.615 35.215 1.00 79.12 207 LEU A O 1
ATOM 1583 N N . LYS A 1 208 ? -15.881 -9.476 33.814 1.00 70.62 208 LYS A N 1
ATOM 1584 C CA . LYS A 1 208 ? -15.468 -10.602 32.967 1.00 70.62 208 LYS A CA 1
ATOM 1585 C C . LYS A 1 208 ? -14.385 -10.145 31.990 1.00 70.62 208 LYS A C 1
ATOM 1587 O O . LYS A 1 208 ? -14.688 -9.451 31.023 1.00 70.62 208 LYS A O 1
ATOM 1592 N N . ALA A 1 209 ? -13.140 -10.547 32.228 1.00 65.69 209 ALA A N 1
ATOM 1593 C CA . ALA A 1 209 ? -12.026 -10.292 31.317 1.00 65.69 209 ALA A CA 1
ATOM 1594 C C . ALA A 1 209 ? -11.919 -11.368 30.225 1.00 65.69 209 ALA A C 1
ATOM 1596 O O . ALA A 1 209 ? -12.112 -12.555 30.499 1.00 65.69 209 ALA A O 1
ATOM 1597 N N . GLU A 1 210 ? -11.539 -10.981 29.006 1.00 61.69 210 GLU A N 1
ATOM 1598 C CA . GLU A 1 210 ? -11.076 -11.944 27.998 1.00 61.69 210 GLU A CA 1
ATOM 1599 C C . GLU A 1 210 ? -9.564 -12.176 28.143 1.00 61.69 210 GLU A C 1
ATOM 1601 O O . GLU A 1 210 ? -8.772 -11.234 28.230 1.00 61.69 210 GLU A O 1
ATOM 1606 N N . VAL A 1 211 ? -9.137 -13.442 28.155 1.00 53.75 211 VAL A N 1
ATOM 1607 C CA . VAL A 1 211 ? -7.716 -13.824 28.239 1.00 53.75 211 VAL A CA 1
ATOM 1608 C C . VAL A 1 211 ? -7.080 -13.738 26.849 1.00 53.75 211 VAL A C 1
ATOM 1610 O O . VAL A 1 211 ? -6.760 -14.756 26.244 1.00 53.75 211 VAL A O 1
ATOM 1613 N N . LYS A 1 212 ? -6.934 -12.524 26.310 1.00 48.69 212 LYS A N 1
ATOM 1614 C CA . LYS A 1 212 ? -6.178 -12.262 25.069 1.00 48.69 212 LYS A CA 1
ATOM 1615 C C . LYS A 1 212 ? -5.470 -10.901 25.062 1.00 48.69 212 LYS A C 1
ATOM 1617 O O . LYS A 1 212 ? -5.345 -10.283 24.016 1.00 48.69 212 LYS A O 1
ATOM 1622 N N . ALA A 1 213 ? -4.971 -10.448 26.208 1.00 46.28 213 ALA A N 1
ATOM 1623 C CA . ALA A 1 213 ? -3.887 -9.470 26.200 1.00 46.28 213 ALA A CA 1
ATOM 1624 C C . ALA A 1 213 ? -2.572 -10.236 26.342 1.00 46.28 213 ALA A C 1
ATOM 1626 O O . ALA A 1 213 ? -2.465 -11.131 27.184 1.00 46.28 213 ALA A O 1
ATOM 1627 N N . ASP A 1 214 ? -1.597 -9.913 25.501 1.00 48.72 214 ASP A N 1
ATOM 1628 C CA . ASP A 1 214 ? -0.230 -10.410 25.603 1.00 48.72 214 ASP A CA 1
ATOM 1629 C C . ASP A 1 214 ? 0.273 -10.183 27.042 1.00 48.72 214 ASP A C 1
ATOM 1631 O O . ASP A 1 214 ? 0.475 -9.051 27.475 1.00 48.72 214 ASP A O 1
ATOM 1635 N N . ASN A 1 215 ? 0.413 -11.258 27.825 1.00 44.62 215 ASN A N 1
ATOM 1636 C CA . ASN A 1 215 ? 0.660 -11.214 29.278 1.00 44.62 215 ASN A CA 1
ATOM 1637 C C . ASN A 1 215 ? 2.084 -10.783 29.657 1.00 44.62 215 ASN A C 1
ATOM 1639 O O . ASN A 1 215 ? 2.559 -11.083 30.753 1.00 44.62 215 ASN A O 1
ATOM 1643 N N . VAL A 1 216 ? 2.793 -10.120 28.752 1.00 52.44 216 VAL A N 1
ATOM 1644 C CA . VAL A 1 216 ? 4.199 -9.804 28.929 1.00 52.44 216 VAL A CA 1
ATOM 1645 C C . VAL A 1 216 ? 4.331 -8.307 29.155 1.00 52.44 216 VAL A C 1
ATOM 1647 O O . VAL A 1 216 ? 4.086 -7.510 28.255 1.00 52.44 216 VAL A O 1
ATOM 1650 N N . SER A 1 217 ? 4.692 -7.924 30.382 1.00 49.53 217 SER A N 1
ATOM 1651 C CA . SER A 1 217 ? 5.059 -6.546 30.714 1.00 49.53 217 SER A CA 1
ATOM 1652 C C . SER A 1 217 ? 6.339 -6.190 29.955 1.00 49.53 217 SER A C 1
ATOM 1654 O O . SER A 1 217 ? 7.444 -6.520 30.383 1.00 49.53 217 SER A O 1
ATOM 1656 N N . ARG A 1 218 ? 6.179 -5.586 28.773 1.00 63.62 218 ARG A N 1
ATOM 1657 C CA . ARG A 1 218 ? 7.278 -5.115 27.926 1.00 63.62 218 ARG A CA 1
ATOM 1658 C C . ARG A 1 218 ? 7.610 -3.680 28.305 1.00 63.62 218 ARG A C 1
ATOM 1660 O O . ARG A 1 218 ? 6.714 -2.861 28.504 1.00 63.62 218 ARG A O 1
ATOM 1667 N N . LYS A 1 219 ? 8.897 -3.330 28.339 1.00 72.38 219 LYS A N 1
ATOM 1668 C CA . LYS A 1 219 ? 9.276 -1.912 28.352 1.00 72.38 219 LYS A CA 1
ATOM 1669 C C . LYS A 1 219 ? 8.934 -1.320 26.986 1.00 72.38 219 LYS A C 1
ATOM 1671 O O . LYS A 1 219 ? 9.433 -1.807 25.977 1.00 72.38 219 LYS A O 1
ATOM 1676 N N . THR A 1 220 ? 8.100 -0.287 26.948 1.00 74.12 220 THR A N 1
ATOM 1677 C CA . THR A 1 220 ? 7.785 0.440 25.711 1.00 74.12 220 THR A CA 1
ATOM 1678 C C . THR A 1 220 ? 8.752 1.606 25.528 1.00 74.12 220 THR A C 1
ATOM 1680 O O . THR A 1 220 ? 8.837 2.472 26.401 1.00 74.12 220 THR A O 1
ATOM 1683 N N . LEU A 1 221 ? 9.467 1.646 24.406 1.00 80.69 221 LEU A N 1
ATOM 1684 C CA . LEU A 1 221 ? 10.323 2.762 24.008 1.00 80.69 221 LEU A CA 1
ATOM 1685 C C . LEU A 1 221 ? 9.686 3.476 22.815 1.00 80.69 221 LEU A C 1
ATOM 1687 O O . LEU A 1 221 ? 9.561 2.895 21.742 1.00 80.69 221 LEU A O 1
ATOM 1691 N N . ASN A 1 222 ? 9.296 4.734 22.995 1.00 83.19 222 ASN A N 1
ATOM 1692 C CA . ASN A 1 222 ? 8.774 5.556 21.907 1.00 83.19 222 ASN A CA 1
ATOM 1693 C C . ASN A 1 222 ? 9.927 6.366 21.316 1.00 83.19 222 ASN A C 1
ATOM 1695 O O . ASN A 1 222 ? 10.522 7.179 22.024 1.00 83.19 222 ASN A O 1
ATOM 1699 N N . LEU A 1 223 ? 10.244 6.123 20.048 1.00 86.00 223 LEU A N 1
ATOM 1700 C CA . LEU A 1 223 ? 11.227 6.900 19.311 1.00 86.00 223 LEU A CA 1
ATOM 1701 C C . LEU A 1 223 ? 10.529 8.024 18.561 1.00 86.00 223 LEU A C 1
ATOM 1703 O O . LEU A 1 223 ? 9.588 7.787 17.805 1.00 86.00 223 LEU A O 1
ATOM 1707 N N . ASP A 1 224 ? 11.021 9.244 18.750 1.00 88.06 224 ASP A N 1
ATOM 1708 C CA . ASP A 1 224 ? 10.549 10.383 17.972 1.00 88.06 224 ASP A CA 1
ATOM 1709 C C . ASP A 1 224 ? 10.988 10.293 16.496 1.00 88.06 224 ASP A C 1
ATOM 1711 O O . ASP A 1 224 ? 11.724 9.391 16.072 1.00 88.06 224 ASP A O 1
ATOM 1715 N N . MET A 1 225 ? 10.525 11.253 15.699 1.00 91.75 225 MET A N 1
ATOM 1716 C CA . MET A 1 225 ? 10.814 11.356 14.270 1.00 91.75 225 MET A CA 1
ATOM 1717 C C . MET A 1 225 ? 12.324 11.367 13.954 1.00 91.75 225 MET A C 1
ATOM 1719 O O . MET A 1 225 ? 12.764 10.716 13.004 1.00 91.75 225 MET A O 1
ATOM 1723 N N . TYR A 1 226 ? 13.135 12.081 14.741 1.00 92.44 226 TYR A N 1
ATOM 1724 C CA . TYR A 1 226 ? 14.578 12.198 14.512 1.00 92.44 226 TYR A CA 1
ATOM 1725 C C . TYR A 1 226 ? 15.303 10.906 14.887 1.00 92.44 226 TYR A C 1
ATOM 1727 O O . TYR A 1 226 ? 16.168 10.434 14.147 1.00 92.44 226 TYR A O 1
ATOM 1735 N N . GLN A 1 227 ? 14.924 10.311 16.017 1.00 93.69 227 GLN A N 1
ATOM 1736 C CA . GLN A 1 227 ? 15.475 9.053 16.510 1.00 93.69 227 GLN A CA 1
ATOM 1737 C C . GLN A 1 227 ? 15.145 7.892 15.570 1.00 93.69 227 GLN A C 1
ATOM 1739 O O . GLN A 1 227 ? 16.021 7.090 15.252 1.00 93.69 227 GLN A O 1
ATOM 1744 N N . THR A 1 228 ? 13.911 7.834 15.066 1.00 92.69 228 THR A N 1
ATOM 1745 C CA . THR A 1 228 ? 13.471 6.814 14.105 1.00 92.69 228 THR A CA 1
ATOM 1746 C C . THR A 1 228 ? 14.313 6.859 12.832 1.00 92.69 228 THR A C 1
ATOM 1748 O O . THR A 1 228 ? 14.845 5.836 12.394 1.00 92.69 228 THR A O 1
ATOM 1751 N N . VAL A 1 229 ? 14.512 8.051 12.262 1.00 93.44 229 VAL A N 1
ATOM 1752 C CA . VAL A 1 229 ? 15.352 8.207 11.068 1.00 93.44 229 VAL A CA 1
ATOM 1753 C C . VAL A 1 229 ? 16.817 7.905 11.363 1.00 93.44 229 VAL A C 1
ATOM 1755 O O . VAL A 1 229 ? 17.473 7.270 10.540 1.00 93.44 229 VAL A O 1
ATOM 1758 N N . ALA A 1 230 ? 17.336 8.273 12.535 1.00 94.50 230 ALA A N 1
ATOM 1759 C CA . ALA A 1 230 ? 18.696 7.912 12.924 1.00 94.50 230 ALA A CA 1
ATOM 1760 C C . ALA A 1 230 ? 18.894 6.385 12.950 1.00 94.50 230 ALA A C 1
ATOM 1762 O O . ALA A 1 230 ? 19.868 5.885 12.386 1.00 94.50 230 ALA A O 1
ATOM 1763 N N . VAL A 1 231 ? 17.947 5.631 13.522 1.00 93.62 231 VAL A N 1
ATOM 1764 C CA . VAL A 1 231 ? 17.973 4.157 13.503 1.00 93.62 231 VAL A CA 1
ATOM 1765 C C . VAL A 1 231 ? 17.896 3.623 12.070 1.00 93.62 231 VAL A C 1
ATOM 1767 O O . VAL A 1 231 ? 18.660 2.726 11.713 1.00 93.62 231 VAL A O 1
ATOM 1770 N N . ALA A 1 232 ? 17.043 4.201 11.221 1.00 93.12 232 ALA A N 1
ATOM 1771 C CA . ALA A 1 232 ? 16.932 3.806 9.818 1.00 93.12 232 ALA A CA 1
ATOM 1772 C C . ALA A 1 232 ? 18.237 4.042 9.033 1.00 93.12 232 ALA A C 1
ATOM 1774 O O . ALA A 1 232 ? 18.638 3.202 8.228 1.00 93.12 232 ALA A O 1
ATOM 1775 N N . VAL A 1 233 ? 18.935 5.151 9.291 1.00 94.88 233 VAL A N 1
ATOM 1776 C CA . VAL A 1 233 ? 20.235 5.465 8.674 1.00 94.88 233 VAL A CA 1
ATOM 1777 C C . VAL A 1 233 ? 21.329 4.521 9.174 1.00 94.88 233 VAL A C 1
ATOM 1779 O O . VAL A 1 233 ? 22.132 4.044 8.373 1.00 94.88 233 VAL A O 1
ATOM 1782 N N . LEU A 1 234 ? 21.346 4.185 10.467 1.00 95.12 234 LEU A N 1
ATOM 1783 C CA . LEU A 1 234 ? 22.263 3.174 11.004 1.00 95.12 234 LEU A CA 1
ATOM 1784 C C . LEU A 1 234 ? 22.036 1.810 10.344 1.00 95.12 234 LEU A C 1
ATOM 1786 O O . LEU A 1 234 ? 22.996 1.155 9.929 1.00 95.12 234 LEU A O 1
ATOM 1790 N N . ALA A 1 235 ? 20.772 1.408 10.191 1.00 93.06 235 ALA A N 1
ATOM 1791 C CA . ALA A 1 235 ? 20.406 0.206 9.458 1.00 93.06 235 ALA A CA 1
ATOM 1792 C C . ALA A 1 235 ? 20.904 0.278 8.007 1.00 93.06 235 ALA A C 1
ATOM 1794 O O . ALA A 1 235 ? 21.566 -0.646 7.541 1.00 93.06 235 ALA A O 1
ATOM 1795 N N . LEU A 1 236 ? 20.680 1.396 7.312 1.00 92.38 236 LEU A N 1
ATOM 1796 C CA . LEU A 1 236 ? 21.157 1.614 5.947 1.00 92.38 236 LEU A CA 1
ATOM 1797 C C . LEU A 1 236 ? 22.681 1.473 5.832 1.00 92.38 236 LEU A C 1
ATOM 1799 O O . LEU A 1 236 ? 23.143 0.769 4.936 1.00 92.38 236 LEU A O 1
ATOM 1803 N N . PHE A 1 237 ? 23.464 2.068 6.739 1.00 94.62 237 PHE A N 1
ATOM 1804 C CA . PHE A 1 237 ? 24.926 1.926 6.740 1.00 94.62 237 PHE A CA 1
ATOM 1805 C C . PHE A 1 237 ? 25.368 0.475 6.929 1.00 94.62 237 PHE A C 1
ATOM 1807 O O . PHE A 1 237 ? 26.227 -0.003 6.188 1.00 94.62 237 PHE A O 1
ATOM 1814 N N . ILE A 1 238 ? 24.746 -0.257 7.857 1.00 94.50 238 ILE A N 1
ATOM 1815 C CA . ILE A 1 238 ? 24.996 -1.695 8.027 1.00 94.50 238 ILE A CA 1
ATOM 1816 C C . ILE A 1 238 ? 24.658 -2.454 6.738 1.00 94.50 238 ILE A C 1
ATOM 1818 O O . ILE A 1 238 ? 25.432 -3.303 6.295 1.00 94.50 238 ILE A O 1
ATOM 1822 N N . GLY A 1 239 ? 23.541 -2.114 6.096 1.00 92.56 239 GLY A N 1
ATOM 1823 C CA . GLY A 1 239 ? 23.133 -2.684 4.817 1.00 92.56 239 GLY A CA 1
ATOM 1824 C C . GLY A 1 239 ? 24.153 -2.453 3.701 1.00 92.56 239 GLY A C 1
ATOM 1825 O O . GLY A 1 239 ? 24.475 -3.394 2.978 1.00 92.56 239 GLY A O 1
ATOM 1826 N N . VAL A 1 240 ? 24.701 -1.237 3.581 1.00 91.88 240 VAL A N 1
ATOM 1827 C CA . VAL A 1 240 ? 25.753 -0.902 2.602 1.00 91.88 240 VAL A CA 1
ATOM 1828 C C . VAL A 1 240 ? 27.007 -1.738 2.858 1.00 91.88 240 VAL A C 1
ATOM 1830 O O . VAL A 1 240 ? 27.467 -2.431 1.950 1.00 91.88 240 VAL A O 1
ATOM 1833 N N . LEU A 1 241 ? 27.497 -1.760 4.102 1.00 94.19 241 LEU A N 1
ATOM 1834 C CA . LEU A 1 241 ? 28.688 -2.525 4.491 1.00 94.19 241 LEU A CA 1
ATOM 1835 C C . LEU A 1 241 ? 28.539 -4.026 4.205 1.00 94.19 241 LEU A C 1
ATOM 1837 O O . LEU A 1 241 ? 29.483 -4.686 3.767 1.00 94.19 241 LEU A O 1
ATOM 1841 N N . LEU A 1 242 ? 27.353 -4.589 4.443 1.00 92.56 242 LEU A N 1
ATOM 1842 C CA . LEU A 1 242 ? 27.076 -5.993 4.145 1.00 92.56 242 LEU A CA 1
ATOM 1843 C C . LEU A 1 242 ? 26.986 -6.256 2.643 1.00 92.56 242 LEU A C 1
ATOM 1845 O O . LEU A 1 242 ? 27.472 -7.292 2.190 1.00 92.56 242 LEU A O 1
ATOM 1849 N N . LYS A 1 243 ? 26.419 -5.330 1.862 1.00 88.81 243 LYS A N 1
ATOM 1850 C CA . LYS A 1 243 ? 26.345 -5.460 0.399 1.00 88.81 243 LYS A CA 1
ATOM 1851 C C . LYS A 1 243 ? 27.732 -5.511 -0.242 1.00 88.81 243 LYS A C 1
ATOM 1853 O O . LYS A 1 243 ? 27.941 -6.285 -1.173 1.00 88.81 243 LYS A O 1
ATOM 1858 N N . GLU A 1 244 ? 28.674 -4.727 0.282 1.00 89.81 244 GLU A N 1
ATOM 1859 C CA . GLU A 1 244 ? 30.072 -4.716 -0.170 1.00 89.81 244 GLU A CA 1
ATOM 1860 C C . GLU A 1 244 ? 30.804 -6.025 0.150 1.00 89.81 244 GLU A C 1
ATOM 1862 O O . GLU A 1 244 ? 31.652 -6.471 -0.620 1.00 89.81 244 GLU A O 1
ATOM 1867 N N . ARG A 1 245 ? 30.462 -6.677 1.268 1.00 93.06 245 ARG A N 1
ATOM 1868 C CA . ARG A 1 245 ? 31.114 -7.925 1.700 1.00 93.06 245 ARG A CA 1
ATOM 1869 C C . ARG A 1 245 ? 30.470 -9.187 1.133 1.00 93.06 245 ARG A C 1
ATOM 1871 O O . ARG A 1 245 ? 31.157 -10.188 0.944 1.00 93.06 245 ARG A O 1
ATOM 1878 N N . ILE A 1 246 ? 29.162 -9.173 0.881 1.00 92.38 246 ILE A N 1
ATOM 1879 C CA . ILE A 1 246 ? 28.398 -10.354 0.472 1.00 92.38 246 ILE A CA 1
ATOM 1880 C C . ILE A 1 246 ? 28.030 -10.235 -1.007 1.00 92.38 246 ILE A C 1
ATOM 1882 O O . ILE A 1 246 ? 27.058 -9.576 -1.380 1.00 92.38 246 ILE A O 1
ATOM 1886 N N . LYS A 1 247 ? 28.767 -10.964 -1.855 1.00 87.88 247 LYS A N 1
ATOM 1887 C CA . LYS A 1 247 ? 28.566 -10.968 -3.314 1.00 87.88 247 LYS A CA 1
ATOM 1888 C C . LYS A 1 247 ? 27.123 -11.294 -3.713 1.00 87.88 247 LYS A C 1
ATOM 1890 O O . LYS A 1 247 ? 26.596 -10.640 -4.601 1.00 87.88 247 LYS A O 1
ATOM 1895 N N . PHE A 1 248 ? 26.468 -12.228 -3.015 1.00 87.12 248 PHE A N 1
ATOM 1896 C CA . PHE A 1 248 ? 25.066 -12.597 -3.254 1.00 87.12 248 PHE A CA 1
ATOM 1897 C C . PHE A 1 248 ? 24.126 -11.378 -3.243 1.00 87.12 248 PHE A C 1
ATOM 1899 O O . PHE A 1 248 ? 23.328 -11.216 -4.161 1.00 87.12 248 PHE A O 1
ATOM 1906 N N . LEU A 1 249 ? 24.255 -10.482 -2.257 1.00 84.94 249 LEU A N 1
ATOM 1907 C CA . LEU A 1 249 ? 23.379 -9.311 -2.127 1.00 84.94 249 LEU A CA 1
ATOM 1908 C C . LEU A 1 249 ? 23.535 -8.348 -3.309 1.00 84.94 249 LEU A C 1
ATOM 1910 O O . LEU A 1 249 ? 22.549 -7.813 -3.812 1.00 84.94 249 LEU A O 1
ATOM 1914 N N . THR A 1 250 ? 24.771 -8.163 -3.775 1.00 82.31 250 THR A N 1
ATOM 1915 C CA . THR A 1 250 ? 25.074 -7.316 -4.933 1.00 82.31 250 THR A CA 1
ATOM 1916 C C . THR A 1 250 ? 24.658 -7.984 -6.246 1.00 82.31 250 THR A C 1
ATOM 1918 O O . THR A 1 250 ? 24.061 -7.325 -7.090 1.00 82.31 250 THR A O 1
ATOM 1921 N N . THR A 1 251 ? 24.884 -9.294 -6.399 1.00 79.62 251 THR A N 1
ATOM 1922 C CA . THR A 1 251 ? 24.484 -10.069 -7.586 1.00 79.62 251 THR A CA 1
ATOM 1923 C C . THR A 1 251 ? 22.971 -10.067 -7.809 1.00 79.62 251 THR A C 1
ATOM 1925 O O . THR A 1 251 ? 22.534 -10.000 -8.951 1.00 79.62 251 THR A O 1
ATOM 1928 N N . PHE A 1 252 ? 22.169 -10.102 -6.742 1.00 80.94 252 PHE A N 1
ATOM 1929 C CA . PHE A 1 252 ? 20.704 -10.064 -6.836 1.00 80.94 252 PHE A CA 1
ATOM 1930 C C . PHE A 1 252 ? 20.101 -8.663 -6.666 1.00 80.94 252 PHE A C 1
ATOM 1932 O O . PHE A 1 252 ? 18.886 -8.534 -6.533 1.00 80.94 252 PHE A O 1
ATOM 1939 N N . CYS A 1 253 ? 20.936 -7.618 -6.681 1.00 81.00 253 CYS A N 1
ATOM 1940 C CA . CYS A 1 253 ? 20.516 -6.218 -6.578 1.00 81.00 253 CYS A CA 1
ATOM 1941 C C . CYS A 1 253 ? 19.640 -5.916 -5.344 1.00 81.00 253 CYS A C 1
ATOM 1943 O O . CYS A 1 253 ? 18.767 -5.052 -5.399 1.00 81.00 253 CYS A O 1
ATOM 1945 N N . ILE A 1 254 ? 19.868 -6.603 -4.218 1.00 84.94 254 ILE A N 1
ATOM 1946 C CA . ILE A 1 254 ? 19.073 -6.395 -3.000 1.00 84.94 254 ILE A CA 1
ATOM 1947 C C . ILE A 1 254 ? 19.419 -5.013 -2.409 1.00 84.94 254 ILE A C 1
ATOM 1949 O O . ILE A 1 254 ? 20.599 -4.747 -2.153 1.00 84.94 254 ILE A O 1
ATOM 1953 N N . PRO A 1 255 ? 18.441 -4.115 -2.177 1.00 84.94 255 PRO A N 1
ATOM 1954 C CA . PRO A 1 255 ? 18.722 -2.766 -1.690 1.00 84.94 255 PRO A CA 1
ATOM 1955 C C . PRO A 1 255 ? 19.344 -2.759 -0.287 1.00 84.94 255 PRO A C 1
ATOM 1957 O O . PRO A 1 255 ? 18.920 -3.501 0.599 1.00 84.94 255 PRO A O 1
ATOM 1960 N N . ALA A 1 256 ? 20.300 -1.857 -0.046 1.00 88.56 256 ALA A N 1
ATOM 1961 C CA . ALA A 1 256 ? 20.928 -1.698 1.269 1.00 88.56 256 ALA A CA 1
ATOM 1962 C C . ALA A 1 256 ? 19.926 -1.413 2.413 1.00 88.56 256 ALA A C 1
ATOM 1964 O O . ALA A 1 256 ? 20.050 -2.061 3.455 1.00 88.56 256 ALA A O 1
ATOM 1965 N N . PRO A 1 257 ? 18.898 -0.548 2.243 1.00 87.31 257 PRO A N 1
ATOM 1966 C CA . PRO A 1 257 ? 17.905 -0.312 3.295 1.00 87.31 257 PRO A CA 1
ATOM 1967 C C . PRO A 1 257 ? 17.136 -1.580 3.694 1.00 87.31 257 PRO A C 1
ATOM 1969 O O . PRO A 1 257 ? 16.788 -1.745 4.857 1.00 87.31 257 PRO A O 1
ATOM 1972 N N . VAL A 1 258 ? 16.924 -2.505 2.751 1.00 86.12 258 VAL A N 1
ATOM 1973 C CA . VAL A 1 258 ? 16.233 -3.783 2.988 1.00 86.12 258 VAL A CA 1
ATOM 1974 C C . VAL A 1 258 ? 17.116 -4.723 3.795 1.00 86.12 258 VAL A C 1
ATOM 1976 O O . VAL A 1 258 ? 16.676 -5.257 4.806 1.00 86.12 258 VAL A O 1
ATOM 1979 N N . VAL A 1 259 ? 18.379 -4.891 3.390 1.00 89.81 259 VAL A N 1
ATOM 1980 C CA . VAL A 1 259 ? 19.346 -5.748 4.099 1.00 89.81 259 VAL A CA 1
ATOM 1981 C C . VAL A 1 259 ? 19.517 -5.284 5.542 1.00 89.81 259 VAL A C 1
ATOM 1983 O O . VAL A 1 259 ? 19.376 -6.071 6.474 1.00 89.81 259 VAL A O 1
ATOM 1986 N N . GLY A 1 260 ? 19.804 -3.995 5.719 1.00 89.94 260 GLY A N 1
ATOM 1987 C CA . GLY A 1 260 ? 20.010 -3.401 7.029 1.00 89.94 260 GLY A CA 1
ATOM 1988 C C . GLY A 1 260 ? 18.749 -3.407 7.882 1.00 89.94 260 GLY A C 1
ATOM 1989 O O . GLY A 1 260 ? 18.771 -3.862 9.024 1.00 89.94 260 GLY A O 1
ATOM 1990 N N . GLY A 1 261 ? 17.635 -2.942 7.319 1.00 88.44 261 GLY A N 1
ATOM 1991 C CA . GLY A 1 261 ? 16.370 -2.852 8.034 1.00 88.44 261 GLY A CA 1
ATOM 1992 C C . GLY A 1 261 ? 15.808 -4.216 8.438 1.00 88.44 261 GLY A C 1
ATOM 1993 O O . GLY A 1 261 ? 15.318 -4.339 9.554 1.00 88.44 261 GLY A O 1
ATOM 1994 N N . MET A 1 262 ? 15.977 -5.272 7.625 1.00 85.94 262 MET A N 1
ATOM 1995 C CA . MET A 1 262 ? 15.599 -6.638 8.027 1.00 85.94 262 MET A CA 1
ATOM 1996 C C . MET A 1 262 ? 16.369 -7.124 9.255 1.00 85.94 262 MET A C 1
ATOM 1998 O O . MET A 1 262 ? 15.784 -7.788 10.104 1.00 85.94 262 MET A O 1
ATOM 2002 N N . ILE A 1 263 ? 17.661 -6.809 9.379 1.00 90.25 263 ILE A N 1
ATOM 2003 C CA . ILE A 1 263 ? 18.449 -7.208 10.555 1.00 90.25 263 ILE A CA 1
ATOM 2004 C C . ILE A 1 263 ? 17.862 -6.570 11.814 1.00 90.25 263 ILE A C 1
ATOM 2006 O O . ILE A 1 263 ? 17.640 -7.261 12.807 1.00 90.25 263 ILE A O 1
ATOM 2010 N N . PHE A 1 264 ? 17.549 -5.276 11.754 1.00 88.06 264 PHE A N 1
ATOM 2011 C CA . PHE A 1 264 ? 16.891 -4.576 12.856 1.00 88.06 264 PHE A CA 1
ATOM 2012 C C . PHE A 1 264 ? 15.490 -5.125 13.131 1.00 88.06 264 PHE A C 1
ATOM 2014 O O . PHE A 1 264 ? 15.178 -5.393 14.287 1.00 88.06 264 PHE A O 1
ATOM 2021 N N . ALA A 1 265 ? 14.684 -5.385 12.100 1.00 86.06 265 ALA A N 1
ATOM 2022 C CA . ALA A 1 265 ? 13.362 -5.987 12.251 1.00 86.06 265 ALA A CA 1
ATOM 2023 C C . ALA A 1 265 ? 13.429 -7.370 12.918 1.00 86.06 265 ALA A C 1
ATOM 2025 O O . ALA A 1 265 ? 12.613 -7.670 13.784 1.00 86.06 265 ALA A O 1
ATOM 2026 N N . ILE A 1 266 ? 14.422 -8.201 12.580 1.00 88.12 266 ILE A N 1
ATOM 2027 C CA . ILE A 1 266 ? 14.647 -9.504 13.225 1.00 88.12 266 ILE A CA 1
ATOM 2028 C C . ILE A 1 266 ? 15.038 -9.320 14.693 1.00 88.12 266 ILE A C 1
ATOM 2030 O O . ILE A 1 266 ? 14.482 -9.996 15.557 1.00 88.12 266 ILE A O 1
ATOM 2034 N N . ILE A 1 267 ? 15.960 -8.400 14.994 1.00 89.00 267 ILE A N 1
ATOM 2035 C CA . ILE A 1 267 ? 16.381 -8.107 16.371 1.00 89.00 267 ILE A CA 1
ATOM 2036 C C . ILE A 1 267 ? 15.189 -7.612 17.199 1.00 89.00 267 ILE A C 1
ATOM 2038 O O . ILE A 1 267 ? 14.949 -8.121 18.291 1.00 89.00 267 ILE A O 1
ATOM 2042 N N . PHE A 1 268 ? 14.409 -6.664 16.681 1.00 84.56 268 PHE A N 1
ATOM 2043 C CA . PHE A 1 268 ? 13.233 -6.133 17.368 1.00 84.56 268 PHE A CA 1
ATOM 2044 C C . PHE A 1 268 ? 12.128 -7.174 17.506 1.00 84.56 268 PHE A C 1
ATOM 2046 O O . PHE A 1 268 ? 11.549 -7.292 18.580 1.00 84.56 268 PHE A O 1
ATOM 2053 N N . CYS A 1 269 ? 11.895 -7.998 16.483 1.00 82.69 269 CYS A N 1
ATOM 2054 C CA . CYS A 1 269 ? 10.977 -9.128 16.572 1.00 82.69 269 CYS A CA 1
ATOM 2055 C C . CYS A 1 269 ? 11.416 -10.123 17.657 1.00 82.69 269 CYS A C 1
ATOM 2057 O O . CYS A 1 269 ? 10.574 -10.623 18.399 1.00 82.69 269 CYS A O 1
ATOM 2059 N N . ALA A 1 270 ? 12.719 -10.394 17.790 1.00 86.06 270 ALA A N 1
ATOM 2060 C CA . ALA A 1 270 ? 13.245 -11.255 18.845 1.00 86.06 270 ALA A CA 1
ATOM 2061 C C . ALA A 1 270 ? 13.056 -10.627 20.234 1.00 86.06 270 ALA A C 1
ATOM 2063 O O . ALA A 1 270 ? 12.581 -11.298 21.144 1.00 86.06 270 ALA A O 1
ATOM 2064 N N . LEU A 1 271 ? 13.356 -9.335 20.401 1.00 84.19 271 LEU A N 1
ATOM 2065 C CA . LEU A 1 271 ? 13.128 -8.615 21.661 1.00 84.19 271 LEU A CA 1
ATOM 2066 C C . LEU A 1 271 ? 11.641 -8.563 22.044 1.00 84.19 271 LEU A C 1
ATOM 2068 O O . LEU A 1 271 ? 11.311 -8.716 23.222 1.00 84.19 271 LEU A O 1
ATOM 2072 N N . TYR A 1 272 ? 10.762 -8.402 21.055 1.00 77.38 272 TYR A N 1
ATOM 2073 C CA . TYR A 1 272 ? 9.311 -8.418 21.218 1.00 77.38 272 TYR A CA 1
ATOM 2074 C C . TYR A 1 272 ? 8.805 -9.803 21.646 1.00 77.38 272 TYR A C 1
ATOM 2076 O O . TYR A 1 272 ? 8.061 -9.917 22.625 1.00 77.38 272 TYR A O 1
ATOM 2084 N N . ALA A 1 273 ? 9.262 -10.861 20.963 1.00 78.62 273 ALA A N 1
ATOM 2085 C CA . ALA A 1 273 ? 8.907 -12.252 21.253 1.00 78.62 273 ALA A CA 1
ATOM 2086 C C . ALA A 1 273 ? 9.444 -12.732 22.613 1.00 78.62 273 ALA A C 1
ATOM 2088 O O . ALA A 1 273 ? 8.777 -13.499 23.300 1.00 78.62 273 ALA A O 1
ATOM 2089 N N . LEU A 1 274 ? 10.624 -12.253 23.023 1.00 81.75 274 LEU A N 1
ATOM 2090 C CA . LEU A 1 274 ? 11.208 -12.515 24.342 1.00 81.75 274 LEU A CA 1
ATOM 2091 C C . LEU A 1 274 ? 10.581 -11.669 25.459 1.00 81.75 274 LEU A C 1
ATOM 2093 O O . LEU A 1 274 ? 10.907 -11.877 26.626 1.00 81.75 274 LEU A O 1
ATOM 2097 N N . GLY A 1 275 ? 9.708 -10.712 25.128 1.00 72.12 275 GLY A N 1
ATOM 2098 C CA . GLY A 1 275 ? 9.021 -9.906 26.131 1.00 72.12 275 GLY A CA 1
ATOM 2099 C C . GLY A 1 275 ? 9.828 -8.763 26.735 1.00 72.12 275 GLY A C 1
ATOM 2100 O O . GLY A 1 275 ? 9.439 -8.227 27.767 1.00 72.12 275 GLY A O 1
ATOM 2101 N N . ILE A 1 276 ? 10.965 -8.407 26.140 1.00 81.12 276 ILE A N 1
ATOM 2102 C CA . ILE A 1 276 ? 11.931 -7.487 26.750 1.00 81.12 276 ILE A CA 1
ATOM 2103 C C . ILE A 1 276 ? 11.557 -6.031 26.451 1.00 81.12 276 ILE A C 1
ATOM 2105 O O . ILE A 1 276 ? 11.506 -5.194 27.357 1.00 81.12 276 ILE A O 1
ATOM 2109 N N . LEU A 1 277 ? 11.324 -5.725 25.174 1.00 79.12 277 LEU A N 1
ATOM 2110 C CA . LEU A 1 277 ? 11.210 -4.360 24.666 1.00 79.12 277 LEU A CA 1
ATOM 2111 C C . LEU A 1 277 ? 10.219 -4.308 23.500 1.00 79.12 277 LEU A C 1
ATOM 2113 O O . LEU A 1 277 ? 10.302 -5.117 22.579 1.00 79.12 277 LEU A O 1
ATOM 2117 N N . GLU A 1 278 ? 9.323 -3.328 23.527 1.00 79.19 278 GLU A N 1
ATOM 2118 C CA . GLU A 1 278 ? 8.457 -2.946 22.412 1.00 79.19 278 GLU A CA 1
ATOM 2119 C C . GLU A 1 278 ? 8.830 -1.525 21.988 1.00 79.19 278 GLU A C 1
ATOM 2121 O O . GLU A 1 278 ? 8.884 -0.625 22.825 1.00 79.19 278 GLU A O 1
ATOM 2126 N N . ILE A 1 279 ? 9.154 -1.322 20.711 1.00 81.19 279 ILE A N 1
ATOM 2127 C CA . ILE A 1 279 ? 9.574 -0.015 20.198 1.00 81.19 279 ILE A CA 1
ATOM 2128 C C . ILE A 1 279 ? 8.480 0.528 19.289 1.00 81.19 279 ILE A C 1
ATOM 2130 O O . ILE A 1 279 ? 8.112 -0.130 18.317 1.00 81.19 279 ILE A O 1
ATOM 2134 N N . ASN A 1 280 ? 8.007 1.736 19.583 1.00 80.56 280 ASN A N 1
ATOM 2135 C CA . ASN A 1 280 ? 7.114 2.478 18.704 1.00 80.56 280 ASN A CA 1
ATOM 2136 C C . ASN A 1 280 ? 7.925 3.522 17.945 1.00 80.56 280 ASN A C 1
ATOM 2138 O O . ASN A 1 280 ? 8.677 4.286 18.551 1.00 80.56 280 ASN A O 1
ATOM 2142 N N . PHE A 1 281 ? 7.761 3.551 16.629 1.00 84.88 281 PHE A N 1
ATOM 2143 C CA . PHE A 1 281 ? 8.486 4.445 15.736 1.00 84.88 281 PHE A CA 1
ATOM 2144 C C . PHE A 1 281 ? 7.552 5.525 15.199 1.00 84.88 281 PHE A C 1
ATOM 2146 O O . PHE A 1 281 ? 6.417 5.238 14.821 1.00 84.88 281 PHE A O 1
ATOM 2153 N N . ASP A 1 282 ? 8.045 6.757 15.125 1.00 85.12 282 ASP A N 1
ATOM 2154 C CA . ASP A 1 282 ? 7.359 7.846 14.436 1.00 85.12 282 ASP A CA 1
ATOM 2155 C C . ASP A 1 282 ? 7.625 7.763 12.923 1.00 85.12 282 ASP A C 1
ATOM 2157 O O . ASP A 1 282 ? 8.757 7.891 12.451 1.00 85.12 282 ASP A O 1
ATOM 2161 N N . GLU A 1 283 ? 6.563 7.560 12.144 1.00 85.75 283 GLU A N 1
ATOM 2162 C CA . GLU A 1 283 ? 6.641 7.347 10.695 1.00 85.75 283 GLU A CA 1
ATOM 2163 C C . GLU A 1 283 ? 6.438 8.636 9.871 1.00 85.75 283 GLU A C 1
ATOM 2165 O O . GLU A 1 283 ? 6.304 8.587 8.646 1.00 85.75 283 GLU A O 1
ATOM 2170 N N . THR A 1 284 ? 6.446 9.816 10.497 1.00 89.88 284 THR A N 1
ATOM 2171 C CA . THR A 1 284 ? 6.175 11.093 9.813 1.00 89.88 284 THR A CA 1
ATOM 2172 C C . THR A 1 284 ? 7.168 11.346 8.676 1.00 89.88 284 THR A C 1
ATOM 2174 O O . THR A 1 284 ? 6.768 11.607 7.536 1.00 89.88 284 THR A O 1
ATOM 2177 N N . LEU A 1 285 ? 8.474 11.195 8.937 1.00 91.50 285 LEU A N 1
ATOM 2178 C CA . LEU A 1 285 ? 9.504 11.384 7.906 1.00 91.50 285 LEU A CA 1
ATOM 2179 C C . LEU A 1 285 ? 9.475 10.302 6.824 1.00 91.50 285 LEU A C 1
ATOM 2181 O O . LEU A 1 285 ? 9.826 10.599 5.679 1.00 91.50 285 LEU A O 1
ATOM 2185 N N . ARG A 1 286 ? 9.008 9.084 7.139 1.00 91.25 286 ARG A N 1
ATOM 2186 C CA . ARG A 1 286 ? 8.773 8.038 6.131 1.00 91.25 286 ARG A CA 1
ATOM 2187 C C . ARG A 1 286 ? 7.790 8.546 5.083 1.00 91.25 286 ARG A C 1
ATOM 2189 O O . ARG A 1 286 ? 8.075 8.456 3.891 1.00 91.25 286 ARG A O 1
ATOM 2196 N N . ASN A 1 287 ? 6.670 9.116 5.526 1.00 89.94 287 ASN A N 1
ATOM 2197 C CA . ASN A 1 287 ? 5.622 9.600 4.633 1.00 89.94 287 ASN A CA 1
ATOM 2198 C C . ASN A 1 287 ? 6.099 10.790 3.786 1.00 89.94 287 ASN A C 1
ATOM 2200 O O . ASN A 1 287 ? 5.850 10.819 2.582 1.00 89.94 287 ASN A O 1
ATOM 2204 N N . VAL A 1 288 ? 6.854 11.727 4.371 1.00 93.38 288 VAL A N 1
ATOM 2205 C CA . VAL A 1 288 ? 7.457 12.847 3.622 1.00 93.38 288 VAL A CA 1
ATOM 2206 C C . VAL A 1 288 ? 8.407 12.339 2.533 1.00 93.38 288 VAL A C 1
ATOM 2208 O O . VAL A 1 288 ? 8.300 12.756 1.377 1.00 93.38 288 VAL A O 1
ATOM 2211 N N . CYS A 1 289 ? 9.302 11.408 2.875 1.00 94.44 289 CYS A N 1
ATOM 2212 C CA . CYS A 1 289 ? 10.263 10.840 1.929 1.00 94.44 289 CYS A CA 1
ATOM 2213 C C . CYS A 1 289 ? 9.572 10.038 0.818 1.00 94.44 289 CYS A C 1
ATOM 2215 O O . CYS A 1 289 ? 9.944 10.164 -0.346 1.00 94.44 289 CYS A O 1
ATOM 2217 N N . MET A 1 290 ? 8.535 9.266 1.150 1.00 92.75 290 MET A N 1
ATOM 2218 C CA . MET A 1 290 ? 7.717 8.546 0.172 1.00 92.75 290 MET A CA 1
ATOM 2219 C C . MET A 1 290 ? 7.107 9.505 -0.855 1.00 92.75 290 MET A C 1
ATOM 2221 O O . MET A 1 290 ? 7.274 9.316 -2.059 1.00 92.75 290 MET A O 1
ATOM 2225 N N . VAL A 1 291 ? 6.426 10.559 -0.391 1.00 93.56 291 VAL A N 1
ATOM 2226 C CA . VAL A 1 291 ? 5.784 11.533 -1.282 1.00 93.56 291 VAL A CA 1
ATOM 2227 C C . VAL A 1 291 ? 6.832 12.225 -2.153 1.00 93.56 291 VAL A C 1
ATOM 2229 O O . VAL A 1 291 ? 6.621 12.361 -3.357 1.00 93.56 291 VAL A O 1
ATOM 2232 N N . MET A 1 292 ? 7.984 12.610 -1.597 1.00 95.38 292 MET A N 1
ATOM 2233 C CA . MET A 1 292 ? 9.065 13.230 -2.370 1.00 95.38 292 MET A CA 1
ATOM 2234 C C . MET A 1 292 ? 9.639 12.283 -3.437 1.00 95.38 292 MET A C 1
ATOM 2236 O O . MET A 1 292 ? 9.828 12.701 -4.581 1.00 95.38 292 MET A O 1
ATOM 2240 N N . PHE A 1 293 ? 9.835 11.002 -3.108 1.00 92.94 293 PHE A N 1
ATOM 2241 C CA . PHE A 1 293 ? 10.268 9.980 -4.063 1.00 92.94 293 PHE A CA 1
ATOM 2242 C C . PHE A 1 293 ? 9.277 9.832 -5.226 1.00 92.94 293 PHE A C 1
ATOM 2244 O O . PHE A 1 293 ? 9.667 10.020 -6.378 1.00 92.94 293 PHE A O 1
ATOM 2251 N N . PHE A 1 294 ? 7.990 9.593 -4.964 1.00 91.38 294 PHE A N 1
ATOM 2252 C CA . PHE A 1 294 ? 7.002 9.447 -6.045 1.00 91.38 294 PHE A CA 1
ATOM 2253 C C . PHE A 1 294 ? 6.772 10.744 -6.830 1.00 91.38 294 PHE A C 1
ATOM 2255 O O . PHE A 1 294 ? 6.480 10.709 -8.024 1.00 91.38 294 PHE A O 1
ATOM 2262 N N . THR A 1 295 ? 6.978 11.904 -6.205 1.00 94.56 295 THR A N 1
ATOM 2263 C CA . THR A 1 295 ? 6.976 13.191 -6.915 1.00 94.56 295 THR A CA 1
ATOM 2264 C C . THR A 1 295 ? 8.150 13.274 -7.897 1.00 94.56 295 THR A C 1
ATOM 2266 O O . THR A 1 295 ? 7.961 13.702 -9.034 1.00 94.56 295 THR A O 1
ATOM 2269 N N . SER A 1 296 ? 9.344 12.803 -7.512 1.00 92.50 296 SER A N 1
ATOM 2270 C CA . SER A 1 296 ? 10.495 12.715 -8.425 1.00 92.50 296 SER A CA 1
ATOM 2271 C C . SER A 1 296 ? 10.235 11.767 -9.604 1.00 92.50 296 SER A C 1
ATOM 2273 O O . SER A 1 296 ? 10.571 12.101 -10.738 1.00 92.50 296 SER A O 1
ATOM 2275 N N . VAL A 1 297 ? 9.547 10.639 -9.374 1.00 89.12 297 VAL A N 1
ATOM 2276 C CA . VAL A 1 297 ? 9.089 9.727 -10.440 1.00 89.12 297 VAL A CA 1
ATOM 2277 C C . VAL A 1 297 ? 8.116 10.441 -11.381 1.00 89.12 297 VAL A C 1
ATOM 2279 O O . VAL A 1 297 ? 8.243 10.336 -12.597 1.00 89.12 297 VAL A O 1
ATOM 2282 N N . GLY A 1 298 ? 7.204 11.261 -10.850 1.00 91.12 298 GLY A N 1
ATOM 2283 C CA . GLY A 1 298 ? 6.324 12.103 -11.664 1.00 91.12 298 GLY A CA 1
ATOM 2284 C C . GLY A 1 298 ? 7.088 13.043 -12.606 1.00 91.12 298 GLY A C 1
ATOM 2285 O O . GLY A 1 298 ? 6.732 13.156 -13.778 1.00 91.12 298 GLY A O 1
ATOM 2286 N N . PHE A 1 299 ? 8.191 13.649 -12.152 1.00 90.12 299 PHE A N 1
ATOM 2287 C CA . PHE A 1 299 ? 9.058 14.476 -13.006 1.00 90.12 299 PHE A CA 1
ATOM 2288 C C . PHE A 1 299 ? 9.766 13.683 -14.113 1.00 90.12 299 PHE A C 1
ATOM 2290 O O . PHE A 1 299 ? 10.192 14.271 -15.108 1.00 90.12 299 PHE A O 1
ATOM 2297 N N . GLN A 1 300 ? 9.879 12.360 -13.991 1.00 83.69 300 GLN A N 1
ATOM 2298 C CA . GLN A 1 300 ? 10.423 11.526 -15.059 1.00 83.69 300 GLN A CA 1
ATOM 2299 C C . GLN A 1 300 ? 9.418 11.315 -16.196 1.00 83.69 300 GLN A C 1
ATOM 2301 O O . GLN A 1 300 ? 9.840 11.054 -17.315 1.00 83.69 300 GLN A O 1
ATOM 2306 N N . ALA A 1 301 ? 8.111 11.492 -15.992 1.00 85.38 301 ALA A N 1
ATOM 2307 C CA . ALA A 1 301 ? 7.119 11.296 -17.049 1.00 85.38 301 ALA A CA 1
ATOM 2308 C C . ALA A 1 301 ? 7.213 12.388 -18.140 1.00 85.38 301 ALA A C 1
ATOM 2310 O O . ALA A 1 301 ? 6.557 13.427 -18.066 1.00 85.38 301 ALA A O 1
ATOM 2311 N N . ASN A 1 302 ? 8.012 12.157 -19.188 1.00 84.56 302 ASN A N 1
ATOM 2312 C CA . ASN A 1 302 ? 8.213 13.091 -20.303 1.00 84.56 302 ASN A CA 1
ATOM 2313 C C . ASN A 1 302 ? 7.675 12.524 -21.629 1.00 84.56 302 ASN A C 1
ATOM 2315 O O . ASN A 1 302 ? 8.225 11.582 -22.204 1.00 84.56 302 ASN A O 1
ATOM 2319 N N . MET A 1 303 ? 6.628 13.156 -22.164 1.00 82.44 303 MET A N 1
ATOM 2320 C CA . MET A 1 303 ? 5.965 12.717 -23.394 1.00 82.44 303 MET A CA 1
ATOM 2321 C C . MET A 1 303 ? 6.821 12.912 -24.659 1.00 82.44 303 MET A C 1
ATOM 2323 O O . MET A 1 303 ? 6.648 12.190 -25.641 1.00 82.44 303 MET A O 1
ATOM 2327 N N . LYS A 1 304 ? 7.745 13.879 -24.664 1.00 80.50 304 LYS A N 1
ATOM 2328 C CA . LYS A 1 304 ? 8.675 14.130 -25.776 1.00 80.50 304 LYS A CA 1
ATOM 2329 C C . LYS A 1 304 ? 9.718 13.015 -25.873 1.00 80.50 304 LYS A C 1
ATOM 2331 O O . LYS A 1 304 ? 9.946 12.512 -26.969 1.00 80.50 304 LYS A O 1
ATOM 2336 N N . VAL A 1 305 ? 10.249 12.567 -24.730 1.00 76.44 305 VAL A N 1
ATOM 2337 C CA . VAL A 1 305 ? 11.171 11.415 -24.639 1.00 76.44 305 VAL A CA 1
ATOM 2338 C C . VAL A 1 305 ? 10.464 10.110 -25.018 1.00 76.44 305 VAL A C 1
ATOM 2340 O O . VAL A 1 305 ? 11.010 9.283 -25.746 1.00 76.44 305 VAL A O 1
ATOM 2343 N N . LEU A 1 306 ? 9.199 9.945 -24.614 1.00 80.25 306 LEU A N 1
ATOM 2344 C CA . LEU A 1 306 ? 8.407 8.791 -25.045 1.00 80.25 306 LEU A CA 1
ATOM 2345 C C . LEU A 1 306 ? 8.241 8.751 -26.574 1.00 80.25 306 LEU A C 1
ATOM 2347 O O . LEU A 1 306 ? 8.374 7.693 -27.188 1.00 80.25 306 LEU A O 1
ATOM 2351 N N . LYS A 1 307 ? 7.983 9.909 -27.197 1.00 81.31 307 LYS A N 1
ATOM 2352 C CA . LYS A 1 307 ? 7.870 10.035 -28.658 1.00 81.31 307 LYS A CA 1
ATOM 2353 C C . LYS A 1 307 ? 9.206 9.816 -29.373 1.00 81.31 307 LYS A C 1
ATOM 2355 O O . LYS A 1 307 ? 9.198 9.218 -30.448 1.00 81.31 307 LYS A O 1
ATOM 2360 N N . SER A 1 308 ? 10.329 10.263 -28.805 1.00 74.88 308 SER A N 1
ATOM 2361 C CA . SER A 1 308 ? 11.653 10.105 -29.426 1.00 74.88 308 SER A CA 1
ATOM 2362 C C . SER A 1 308 ? 12.130 8.654 -29.463 1.00 74.88 308 SER A C 1
ATOM 2364 O O . SER A 1 308 ? 12.850 8.286 -30.384 1.00 74.88 308 SER A O 1
ATOM 2366 N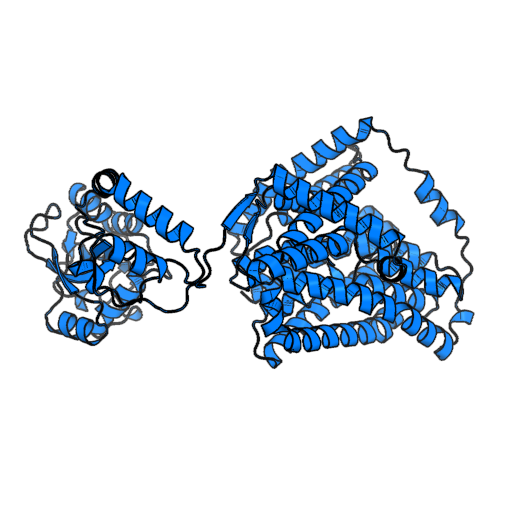 N . GLY A 1 309 ? 11.673 7.803 -28.538 1.00 72.06 309 GLY A N 1
ATOM 2367 C CA . GLY A 1 309 ? 11.944 6.361 -28.577 1.00 72.06 309 GLY A CA 1
ATOM 2368 C C . GLY A 1 309 ? 11.261 5.607 -29.739 1.00 72.06 309 GLY A C 1
ATOM 2369 O O . GLY A 1 309 ? 11.558 4.443 -30.018 1.00 72.06 309 GLY A O 1
ATOM 2370 N N . GLY A 1 310 ? 10.367 6.275 -30.474 1.00 84.06 310 GLY A N 1
ATOM 2371 C CA . GLY A 1 310 ? 9.759 5.750 -31.691 1.00 84.06 310 GLY A CA 1
ATOM 2372 C C . GLY A 1 310 ? 8.750 4.623 -31.450 1.00 84.06 310 GLY A C 1
ATOM 2373 O O . GLY A 1 310 ? 8.248 4.396 -30.349 1.00 84.06 310 GLY A O 1
ATOM 2374 N N . LYS A 1 311 ? 8.407 3.897 -32.523 1.00 87.00 311 LYS A N 1
ATOM 2375 C CA . LYS A 1 311 ? 7.334 2.884 -32.500 1.00 87.00 311 LYS A CA 1
ATOM 2376 C C . LYS A 1 311 ? 7.603 1.742 -31.507 1.00 87.00 311 LYS A C 1
ATOM 2378 O O . LYS A 1 311 ? 6.654 1.205 -30.942 1.00 87.00 311 LYS A O 1
ATOM 2383 N N . GLY A 1 312 ? 8.872 1.375 -31.302 1.00 85.25 312 GLY A N 1
ATOM 2384 C CA . GLY A 1 312 ? 9.271 0.312 -30.374 1.00 85.25 312 GLY A CA 1
ATOM 2385 C C . GLY A 1 312 ? 8.892 0.621 -28.925 1.00 85.25 312 GLY A C 1
ATOM 2386 O O . GLY A 1 312 ? 8.344 -0.245 -28.248 1.00 85.25 312 GLY A O 1
ATOM 2387 N N . THR A 1 313 ? 9.076 1.868 -28.485 1.00 87.44 313 THR A N 1
ATOM 2388 C CA . THR A 1 313 ? 8.756 2.312 -27.120 1.00 87.44 313 THR A CA 1
ATOM 2389 C C . THR A 1 313 ? 7.271 2.240 -26.816 1.00 87.44 313 THR A C 1
ATOM 2391 O O . THR A 1 313 ? 6.900 1.746 -25.758 1.00 87.44 313 THR A O 1
ATOM 2394 N N . PHE A 1 314 ? 6.402 2.653 -27.744 1.00 89.88 314 PHE A N 1
ATOM 2395 C CA . PHE A 1 314 ? 4.951 2.561 -27.540 1.00 89.88 314 PHE A CA 1
ATOM 2396 C C . PHE A 1 314 ? 4.457 1.114 -27.463 1.00 89.88 314 PHE A C 1
ATOM 2398 O O . PHE A 1 314 ? 3.605 0.803 -26.633 1.00 89.88 314 PHE A O 1
ATOM 2405 N N . ILE A 1 315 ? 5.001 0.225 -28.304 1.00 92.50 315 ILE A N 1
ATOM 2406 C CA . ILE A 1 315 ? 4.679 -1.208 -28.240 1.00 92.50 315 ILE A CA 1
ATOM 2407 C C . ILE A 1 315 ? 5.132 -1.769 -26.895 1.00 92.50 315 ILE A C 1
ATOM 2409 O O . ILE A 1 315 ? 4.356 -2.441 -26.221 1.00 92.50 315 ILE A O 1
ATOM 2413 N N . PHE A 1 316 ? 6.362 -1.462 -26.482 1.00 92.25 316 PHE A N 1
ATOM 2414 C CA . PHE A 1 316 ? 6.896 -1.955 -25.222 1.00 92.25 316 PHE A CA 1
ATOM 2415 C C . PHE A 1 316 ? 6.118 -1.415 -24.016 1.00 92.25 316 PHE A C 1
ATOM 2417 O O . PHE A 1 316 ? 5.727 -2.194 -23.156 1.00 92.25 316 PHE A O 1
ATOM 2424 N N . LEU A 1 317 ? 5.772 -0.126 -23.998 1.00 92.38 317 LEU A N 1
ATOM 2425 C CA . LEU A 1 317 ? 4.924 0.480 -22.970 1.00 92.38 317 LEU A CA 1
ATOM 2426 C C . LEU A 1 317 ? 3.559 -0.213 -22.859 1.00 92.38 317 LEU A C 1
ATOM 2428 O O . LEU A 1 317 ? 3.112 -0.520 -21.755 1.00 92.38 317 LEU A O 1
ATOM 2432 N N . ALA A 1 318 ? 2.912 -0.504 -23.992 1.00 94.00 318 ALA A N 1
ATOM 2433 C CA . ALA A 1 318 ? 1.653 -1.242 -24.002 1.00 94.00 318 ALA A CA 1
ATOM 2434 C C . ALA A 1 318 ? 1.820 -2.658 -23.426 1.00 94.00 318 ALA A C 1
ATOM 2436 O O . ALA A 1 318 ? 0.976 -3.111 -22.657 1.00 94.00 318 ALA A O 1
ATOM 2437 N N . LEU A 1 319 ? 2.925 -3.343 -23.741 1.00 95.44 319 LEU A N 1
ATOM 2438 C CA . LEU A 1 319 ? 3.242 -4.650 -23.160 1.00 95.44 319 LEU A CA 1
ATOM 2439 C C . LEU A 1 319 ? 3.443 -4.573 -21.644 1.00 95.44 319 LEU A C 1
ATOM 2441 O O . LEU A 1 319 ? 2.939 -5.438 -20.933 1.00 95.44 319 LEU A O 1
ATOM 2445 N N . VAL A 1 320 ? 4.131 -3.544 -21.144 1.00 94.31 320 VAL A N 1
ATOM 2446 C CA . VAL A 1 320 ? 4.302 -3.330 -19.700 1.00 94.31 320 VAL A CA 1
ATOM 2447 C C . VAL A 1 320 ? 2.955 -3.093 -19.022 1.00 94.31 320 VAL A C 1
ATOM 2449 O O . VAL A 1 320 ? 2.677 -3.718 -18.005 1.00 94.31 320 VAL A O 1
ATOM 2452 N N . LEU A 1 321 ? 2.075 -2.276 -19.604 1.00 95.25 321 LEU A N 1
ATOM 2453 C CA . LEU A 1 321 ? 0.731 -2.063 -19.062 1.00 95.25 321 LEU A CA 1
ATOM 2454 C C . LEU A 1 321 ? -0.084 -3.365 -19.011 1.00 95.25 321 LEU A C 1
ATOM 2456 O O . LEU A 1 321 ? -0.719 -3.664 -18.000 1.00 95.25 321 LEU A O 1
ATOM 2460 N N . VAL A 1 322 ? -0.029 -4.175 -20.072 1.00 96.69 322 VAL A N 1
ATOM 2461 C CA . VAL A 1 322 ? -0.681 -5.493 -20.090 1.00 96.69 322 VAL A CA 1
ATOM 2462 C C . VAL A 1 322 ? -0.082 -6.413 -19.024 1.00 96.69 322 VAL A C 1
ATOM 2464 O O . VAL A 1 322 ? -0.831 -7.141 -18.373 1.00 96.69 322 VAL A O 1
ATOM 2467 N N . LEU A 1 323 ? 1.235 -6.374 -18.803 1.00 96.50 323 LEU A N 1
ATOM 2468 C CA . LEU A 1 323 ? 1.894 -7.146 -17.749 1.00 96.50 323 LEU A CA 1
ATOM 2469 C C . LEU A 1 323 ? 1.419 -6.719 -16.355 1.00 96.50 323 LEU A C 1
ATOM 2471 O O . LEU A 1 323 ? 1.016 -7.589 -15.591 1.00 96.50 323 LEU A O 1
ATOM 2475 N N . ILE A 1 324 ? 1.389 -5.414 -16.053 1.00 96.38 324 ILE A N 1
ATOM 2476 C CA . ILE A 1 324 ? 0.886 -4.862 -14.779 1.00 96.38 324 ILE A CA 1
ATOM 2477 C C . ILE A 1 324 ? -0.522 -5.398 -14.494 1.00 96.38 324 ILE A C 1
ATOM 2479 O O . ILE A 1 324 ? -0.789 -5.971 -13.437 1.00 96.38 324 ILE A O 1
ATOM 2483 N N . ILE A 1 325 ? -1.419 -5.255 -15.471 1.00 96.94 325 ILE A N 1
ATOM 2484 C CA . ILE A 1 325 ? -2.808 -5.707 -15.362 1.00 96.94 325 ILE A CA 1
ATOM 2485 C C . ILE A 1 325 ? -2.868 -7.229 -15.159 1.00 96.94 325 ILE A C 1
ATOM 2487 O O . ILE A 1 325 ? -3.602 -7.716 -14.297 1.00 96.94 325 ILE A O 1
ATOM 2491 N N . SER A 1 326 ? -2.068 -7.990 -15.909 1.00 97.12 326 SER A N 1
ATOM 2492 C CA . SER A 1 326 ? -2.024 -9.455 -15.816 1.00 97.12 326 SER A CA 1
ATOM 2493 C C . SER A 1 326 ? -1.511 -9.938 -14.457 1.00 97.12 326 SER A C 1
ATOM 2495 O O . SER A 1 326 ? -2.061 -10.893 -13.910 1.00 97.12 326 SER A O 1
ATOM 2497 N N . GLN A 1 327 ? -0.499 -9.278 -13.885 1.00 97.38 327 GLN A N 1
ATOM 2498 C CA . GLN A 1 327 ? 0.040 -9.603 -12.560 1.00 97.38 327 GLN A CA 1
ATOM 2499 C C . GLN A 1 327 ? -1.016 -9.440 -11.474 1.00 97.38 327 GLN A C 1
ATOM 2501 O O . GLN A 1 327 ? -1.161 -10.325 -10.627 1.00 97.38 327 GLN A O 1
ATOM 2506 N N . ASN A 1 328 ? -1.798 -8.360 -11.540 1.00 96.88 328 ASN A N 1
ATOM 2507 C CA . ASN A 1 328 ? -2.894 -8.119 -10.606 1.00 96.88 328 ASN A CA 1
ATOM 2508 C C . ASN A 1 328 ? -4.021 -9.136 -10.782 1.00 96.88 328 ASN A C 1
ATOM 2510 O O . ASN A 1 328 ? -4.479 -9.705 -9.794 1.00 96.88 328 ASN A O 1
ATOM 2514 N N . PHE A 1 329 ? -4.417 -9.456 -12.018 1.00 96.25 329 PHE A N 1
ATOM 2515 C CA . PHE A 1 329 ? -5.418 -10.499 -12.257 1.00 96.25 329 PHE A CA 1
ATOM 2516 C C . PHE A 1 329 ? -4.985 -11.871 -11.739 1.00 96.25 329 PHE A C 1
ATOM 2518 O O . PHE A 1 329 ? -5.787 -12.549 -11.099 1.00 96.25 329 PHE A O 1
ATOM 2525 N N . VAL A 1 330 ? -3.737 -12.284 -11.977 1.00 96.94 330 VAL A N 1
ATOM 2526 C CA . VAL A 1 330 ? -3.219 -13.562 -11.464 1.00 96.94 330 VAL A CA 1
ATOM 2527 C C . VAL A 1 330 ? -3.177 -13.553 -9.939 1.00 96.94 330 VAL A C 1
ATOM 2529 O O . VAL A 1 330 ? -3.611 -14.521 -9.319 1.00 96.94 330 VAL A O 1
ATOM 2532 N N . ALA A 1 331 ? -2.738 -12.456 -9.324 1.00 95.81 331 ALA A N 1
ATOM 2533 C CA . ALA A 1 331 ? -2.671 -12.344 -7.873 1.00 95.81 331 ALA A CA 1
ATOM 2534 C C . ALA A 1 331 ? -4.065 -12.396 -7.215 1.00 95.81 331 ALA A C 1
ATOM 2536 O O . ALA A 1 331 ? -4.292 -13.139 -6.257 1.00 95.81 331 ALA A O 1
ATOM 2537 N N . VAL A 1 332 ? -5.032 -11.662 -7.769 1.00 95.50 332 VAL A N 1
ATOM 2538 C CA . VAL A 1 332 ? -6.431 -11.635 -7.311 1.00 95.50 332 VAL A CA 1
ATOM 2539 C C . VAL A 1 332 ? -7.138 -12.966 -7.584 1.00 95.50 332 VAL A C 1
ATOM 2541 O O . VAL A 1 332 ? -7.914 -13.453 -6.765 1.00 95.50 332 VAL A O 1
ATOM 2544 N N . GLY A 1 333 ? -6.874 -13.585 -8.733 1.00 94.69 333 GLY A N 1
ATOM 2545 C CA . GLY A 1 333 ? -7.445 -14.878 -9.099 1.00 94.69 333 GLY A CA 1
ATOM 2546 C C . GLY A 1 333 ? -6.957 -15.999 -8.184 1.00 94.69 333 GLY A C 1
ATOM 2547 O O . GLY A 1 333 ? -7.765 -16.744 -7.633 1.00 94.69 333 GLY A O 1
ATOM 2548 N N . LEU A 1 334 ? -5.642 -16.089 -7.966 1.00 95.00 334 LEU A N 1
ATOM 2549 C CA . LEU A 1 334 ? -5.046 -17.090 -7.080 1.00 95.00 334 LEU A CA 1
ATOM 2550 C C . LEU A 1 334 ? -5.432 -16.871 -5.612 1.00 95.00 334 LEU A C 1
ATOM 2552 O O . LEU A 1 334 ? -5.706 -17.845 -4.918 1.00 95.00 334 LEU A O 1
ATOM 2556 N N . SER A 1 335 ? -5.521 -15.625 -5.138 1.00 94.19 335 SER A N 1
ATOM 2557 C CA . SER A 1 335 ? -5.975 -15.343 -3.764 1.00 94.19 335 SER A CA 1
ATOM 2558 C C . SER A 1 335 ? -7.413 -15.809 -3.530 1.00 94.19 335 SER A C 1
ATOM 2560 O O . SER A 1 335 ? -7.671 -16.480 -2.531 1.00 94.19 335 SER A O 1
ATOM 2562 N N . LYS A 1 336 ? -8.321 -15.579 -4.490 1.00 92.81 336 LYS A N 1
ATOM 2563 C CA . LYS A 1 336 ? -9.691 -16.122 -4.442 1.00 92.81 336 LYS A CA 1
ATOM 2564 C C . LYS A 1 336 ? -9.717 -17.651 -4.418 1.00 92.81 336 LYS A C 1
ATOM 2566 O O . LYS A 1 336 ? -10.489 -18.222 -3.655 1.00 92.81 336 LYS A O 1
ATOM 2571 N N . LEU A 1 337 ? -8.873 -18.315 -5.211 1.00 93.31 337 LEU A N 1
ATOM 2572 C CA . LEU A 1 337 ? -8.774 -19.783 -5.220 1.00 93.31 337 LEU A CA 1
ATOM 2573 C C . LEU A 1 337 ? -8.242 -20.351 -3.899 1.00 93.31 337 LEU A C 1
ATOM 2575 O O . LEU A 1 337 ? -8.643 -21.436 -3.491 1.00 93.31 337 LEU A O 1
ATOM 2579 N N . LEU A 1 338 ? -7.356 -19.616 -3.229 1.00 90.94 338 LEU A N 1
ATOM 2580 C CA . LEU A 1 338 ? -6.791 -19.981 -1.931 1.00 90.94 338 LEU A CA 1
ATOM 2581 C C . LEU A 1 338 ? -7.690 -19.590 -0.745 1.00 90.94 338 LEU A C 1
ATOM 2583 O O . LEU A 1 338 ? -7.341 -19.886 0.395 1.00 90.94 338 LEU A O 1
ATOM 2587 N N . GLY A 1 339 ? -8.827 -18.929 -0.990 1.00 87.88 339 GLY A N 1
ATOM 2588 C CA . GLY A 1 339 ? -9.750 -18.484 0.057 1.00 87.88 339 GLY A CA 1
ATOM 2589 C C . GLY A 1 339 ? -9.218 -17.338 0.924 1.00 87.88 339 GLY A C 1
ATOM 2590 O O . GLY A 1 339 ? -9.681 -17.167 2.049 1.00 87.88 339 GLY A O 1
ATOM 2591 N N . ILE A 1 340 ? -8.250 -16.561 0.428 1.00 88.75 340 ILE A N 1
ATOM 2592 C CA . ILE A 1 340 ? -7.672 -15.406 1.131 1.00 88.75 340 ILE A CA 1
ATOM 2593 C C . ILE A 1 340 ? -8.143 -14.088 0.506 1.00 88.75 340 ILE A C 1
ATOM 2595 O O . ILE A 1 340 ? -8.543 -14.044 -0.659 1.00 88.75 340 ILE A O 1
ATOM 2599 N N . ASN A 1 341 ? -8.103 -13.001 1.284 1.00 89.62 341 ASN A N 1
ATOM 2600 C CA . ASN A 1 341 ? -8.569 -11.686 0.839 1.00 89.62 341 ASN A CA 1
ATOM 2601 C C . ASN A 1 341 ? -7.839 -11.252 -0.460 1.00 89.62 341 ASN A C 1
ATOM 2603 O O . ASN A 1 341 ? -6.604 -11.248 -0.482 1.00 89.62 341 ASN A O 1
ATOM 2607 N N . PRO A 1 342 ? -8.559 -10.857 -1.530 1.00 92.62 342 PRO A N 1
ATOM 2608 C CA . PRO A 1 342 ? -7.965 -10.351 -2.769 1.00 92.62 342 PRO A CA 1
ATOM 2609 C C . PRO A 1 342 ? -6.951 -9.215 -2.595 1.00 92.62 342 PRO A C 1
ATOM 2611 O O . PRO A 1 342 ? -5.992 -9.137 -3.362 1.00 92.62 342 PRO A O 1
ATOM 2614 N N . LEU A 1 343 ? -7.123 -8.367 -1.578 1.00 91.06 343 LEU A N 1
ATOM 2615 C CA . LEU A 1 343 ? -6.186 -7.289 -1.257 1.00 91.06 343 LEU A CA 1
ATOM 2616 C C . LEU A 1 343 ? -4.837 -7.824 -0.740 1.00 91.06 343 LEU A C 1
ATOM 2618 O O . LEU A 1 343 ? -3.798 -7.261 -1.070 1.00 91.06 343 LEU A O 1
ATOM 2622 N N . ILE A 1 344 ? -4.818 -8.967 -0.037 1.00 89.44 344 ILE A N 1
ATOM 2623 C CA . ILE A 1 344 ? -3.569 -9.690 0.284 1.00 89.44 344 ILE A CA 1
ATOM 2624 C C . ILE A 1 344 ? -2.924 -10.203 -1.006 1.00 89.44 344 ILE A C 1
ATOM 2626 O O . ILE A 1 344 ? -1.708 -10.135 -1.173 1.00 89.44 344 ILE A O 1
ATOM 2630 N N . GLY A 1 345 ? -3.745 -10.689 -1.944 1.00 92.44 345 GLY A N 1
ATOM 2631 C CA . GLY A 1 345 ? -3.298 -11.055 -3.285 1.00 92.44 345 GLY A CA 1
ATOM 2632 C C . GLY A 1 345 ? -2.560 -9.902 -3.964 1.00 92.44 345 GLY A C 1
ATOM 2633 O O . GLY A 1 345 ? -1.438 -10.095 -4.426 1.00 92.44 345 GLY A O 1
ATOM 2634 N N . MET A 1 346 ? -3.128 -8.694 -3.957 1.00 94.25 346 MET A N 1
ATOM 2635 C CA . MET A 1 346 ? -2.534 -7.504 -4.587 1.00 94.25 346 MET A CA 1
ATOM 2636 C C . MET A 1 346 ? -1.105 -7.202 -4.114 1.00 94.25 346 MET A C 1
ATOM 2638 O O . MET A 1 346 ? -0.273 -6.828 -4.940 1.00 94.25 346 MET A O 1
ATOM 2642 N N . CYS A 1 347 ? -0.775 -7.455 -2.843 1.00 94.31 347 CYS A N 1
ATOM 2643 C CA . CYS A 1 347 ? 0.591 -7.324 -2.319 1.00 94.31 347 CYS A CA 1
ATOM 2644 C C . CYS A 1 347 ? 1.610 -8.260 -2.992 1.00 94.31 347 CYS A C 1
ATOM 2646 O O . CYS A 1 347 ? 2.808 -8.058 -2.874 1.00 94.31 347 CYS A O 1
ATOM 2648 N N . THR A 1 348 ? 1.165 -9.310 -3.678 1.00 94.94 348 THR A N 1
ATOM 2649 C CA . THR A 1 348 ? 2.026 -10.201 -4.475 1.00 94.94 348 THR A CA 1
ATOM 2650 C C . THR A 1 348 ? 1.955 -9.909 -5.972 1.00 94.94 348 THR A C 1
ATOM 2652 O O . THR A 1 348 ? 2.708 -10.496 -6.740 1.00 94.94 348 THR A O 1
ATOM 2655 N N . GLY A 1 349 ? 1.045 -9.026 -6.392 1.00 95.81 349 GLY A N 1
ATOM 2656 C CA . GLY A 1 349 ? 0.865 -8.598 -7.775 1.00 95.81 349 GLY A CA 1
ATOM 2657 C C . GLY A 1 349 ? 1.818 -7.469 -8.159 1.00 95.81 349 GLY A C 1
ATOM 2658 O O . GLY A 1 349 ? 2.977 -7.425 -7.742 1.00 95.81 349 GLY A O 1
ATOM 2659 N N . SER A 1 350 ? 1.328 -6.521 -8.954 1.00 95.62 350 SER A N 1
ATOM 2660 C CA . SER A 1 350 ? 2.157 -5.452 -9.514 1.00 95.62 350 SER A CA 1
ATOM 2661 C C . SER A 1 350 ? 2.677 -4.458 -8.465 1.00 95.62 350 SER A C 1
ATOM 2663 O O . SER A 1 350 ? 3.668 -3.780 -8.739 1.00 95.62 350 SER A O 1
ATOM 2665 N N . ILE A 1 351 ? 2.078 -4.414 -7.260 1.00 94.62 351 ILE A N 1
ATOM 2666 C CA . ILE A 1 351 ? 2.586 -3.651 -6.102 1.00 94.62 351 ILE A CA 1
ATOM 2667 C C . ILE A 1 351 ? 4.051 -3.997 -5.837 1.00 94.62 351 ILE A C 1
ATOM 2669 O O . ILE A 1 351 ? 4.876 -3.103 -5.677 1.00 94.62 351 ILE A O 1
ATOM 2673 N N . SER A 1 352 ? 4.369 -5.290 -5.842 1.00 94.56 352 SER A N 1
ATOM 2674 C CA . SER A 1 352 ? 5.692 -5.790 -5.473 1.00 94.56 352 SER A CA 1
ATOM 2675 C C . SER A 1 352 ? 6.512 -6.276 -6.653 1.00 94.56 352 SER A C 1
ATOM 2677 O O . SER A 1 352 ? 7.734 -6.187 -6.602 1.00 94.56 352 SER A O 1
ATOM 2679 N N . MET A 1 353 ? 5.866 -6.803 -7.697 1.00 94.75 353 MET A N 1
ATOM 2680 C CA . MET A 1 353 ? 6.566 -7.340 -8.863 1.00 94.75 353 MET A CA 1
ATOM 2681 C C . MET A 1 353 ? 7.146 -6.213 -9.723 1.00 94.75 353 MET A C 1
ATOM 2683 O O . MET A 1 353 ? 8.352 -6.042 -9.739 1.00 94.75 353 MET A O 1
ATOM 2687 N N . ILE A 1 354 ? 6.320 -5.413 -10.401 1.00 92.81 354 ILE A N 1
ATOM 2688 C CA . ILE A 1 354 ? 6.821 -4.268 -11.186 1.00 92.81 354 ILE A CA 1
ATOM 2689 C C . ILE A 1 354 ? 7.221 -3.099 -10.290 1.00 92.81 354 ILE A C 1
ATOM 2691 O O . ILE A 1 354 ? 8.212 -2.433 -10.556 1.00 92.81 354 ILE A O 1
ATOM 2695 N N . GLY A 1 355 ? 6.438 -2.832 -9.244 1.00 89.62 355 GLY A N 1
ATOM 2696 C CA . GLY A 1 355 ? 6.636 -1.654 -8.405 1.00 89.62 355 GLY A CA 1
ATOM 2697 C C . GLY A 1 355 ? 7.790 -1.762 -7.404 1.00 89.62 355 GLY A C 1
ATOM 2698 O O . GLY A 1 355 ? 8.161 -0.753 -6.792 1.00 89.62 355 GLY A O 1
ATOM 2699 N N . GLY A 1 356 ? 8.338 -2.967 -7.218 1.00 91.25 356 GLY A N 1
ATOM 2700 C CA . GLY A 1 356 ? 9.439 -3.249 -6.305 1.00 91.25 356 GLY A CA 1
ATOM 2701 C C . GLY A 1 356 ? 9.198 -2.763 -4.872 1.00 91.25 356 GLY A C 1
ATOM 2702 O O . GLY A 1 356 ? 8.073 -2.556 -4.415 1.00 91.25 356 GLY A O 1
ATOM 2703 N N . HIS A 1 357 ? 10.290 -2.553 -4.136 1.00 89.50 357 HIS A N 1
ATOM 2704 C CA . HIS A 1 357 ? 10.247 -2.095 -2.742 1.00 89.50 357 HIS A CA 1
ATOM 2705 C C . HIS A 1 357 ? 9.655 -0.697 -2.573 1.00 89.50 357 HIS A C 1
ATOM 2707 O O . HIS A 1 357 ? 9.032 -0.425 -1.551 1.00 89.50 357 HIS A O 1
ATOM 2713 N N . GLY A 1 358 ? 9.842 0.179 -3.566 1.00 87.88 358 GLY A N 1
ATOM 2714 C CA . GLY A 1 358 ? 9.332 1.548 -3.529 1.00 87.88 358 GLY A CA 1
ATOM 2715 C C . GLY A 1 358 ? 7.806 1.576 -3.458 1.00 87.88 358 GLY A C 1
ATOM 2716 O O . GLY A 1 358 ? 7.227 2.176 -2.557 1.00 87.88 358 GLY A O 1
ATOM 2717 N N . THR A 1 359 ? 7.160 0.860 -4.378 1.00 90.50 359 THR A N 1
ATOM 2718 C CA . THR A 1 359 ? 5.696 0.760 -4.449 1.00 90.50 359 THR A CA 1
ATOM 2719 C C . THR A 1 359 ? 5.136 -0.112 -3.327 1.00 90.50 359 THR A C 1
ATOM 2721 O O . THR A 1 359 ? 4.118 0.247 -2.737 1.00 90.50 359 THR A O 1
ATOM 2724 N N . ALA A 1 360 ? 5.823 -1.199 -2.959 1.00 91.44 360 ALA A N 1
ATOM 2725 C CA . ALA A 1 360 ? 5.437 -2.046 -1.831 1.00 91.44 360 ALA A CA 1
ATOM 2726 C C . ALA A 1 360 ? 5.377 -1.280 -0.502 1.00 91.44 360 ALA A C 1
ATOM 2728 O O . ALA A 1 360 ? 4.387 -1.387 0.219 1.00 91.44 360 ALA A O 1
ATOM 2729 N N . GLY A 1 361 ? 6.386 -0.459 -0.197 1.00 86.94 361 GLY A N 1
ATOM 2730 C CA . GLY A 1 361 ? 6.381 0.360 1.016 1.00 86.94 361 GLY A CA 1
ATOM 2731 C C . GLY A 1 361 ? 5.337 1.482 0.996 1.00 86.94 361 GLY A C 1
ATOM 2732 O O . GLY A 1 361 ? 5.065 2.070 2.038 1.00 86.94 361 GLY A O 1
ATOM 2733 N N . ALA A 1 362 ? 4.797 1.818 -0.180 1.00 87.88 362 ALA A N 1
ATOM 2734 C CA . ALA A 1 362 ? 3.896 2.950 -0.361 1.00 87.88 362 ALA A CA 1
ATOM 2735 C C . ALA A 1 362 ? 2.424 2.544 -0.353 1.00 87.88 362 ALA A C 1
ATOM 2737 O O . ALA A 1 362 ? 1.600 3.207 0.272 1.00 87.88 362 ALA A O 1
ATOM 2738 N N . PHE A 1 363 ? 2.103 1.425 -1.004 1.00 90.62 363 PHE A N 1
ATOM 2739 C CA . PHE A 1 363 ? 0.768 0.833 -0.964 1.00 90.62 363 PHE A CA 1
ATOM 2740 C C . PHE A 1 363 ? 0.563 -0.099 0.233 1.00 90.62 363 PHE A C 1
ATOM 2742 O O . PHE A 1 363 ? -0.578 -0.311 0.626 1.00 90.62 363 PHE A O 1
ATOM 2749 N N . GLY A 1 364 ? 1.630 -0.636 0.830 1.00 89.81 364 GLY A N 1
ATOM 2750 C CA . GLY A 1 364 ? 1.551 -1.469 2.032 1.00 89.81 364 GLY A CA 1
ATOM 2751 C C . GLY A 1 364 ? 0.758 -0.815 3.170 1.00 89.81 364 GLY A C 1
ATOM 2752 O O . GLY A 1 364 ? -0.255 -1.385 3.576 1.00 89.81 364 GLY A O 1
ATOM 2753 N N . PRO A 1 365 ? 1.135 0.401 3.618 1.00 84.50 365 PRO A N 1
ATOM 2754 C CA . PRO A 1 365 ? 0.412 1.103 4.678 1.00 84.50 365 PRO A CA 1
ATOM 2755 C C . PRO A 1 365 ? -1.037 1.423 4.298 1.00 84.50 365 PRO A C 1
ATOM 2757 O O . PRO A 1 365 ? -1.938 1.263 5.110 1.00 84.50 365 PRO A O 1
ATOM 2760 N N . LEU A 1 366 ? -1.286 1.792 3.035 1.00 86.44 366 LEU A N 1
ATOM 2761 C CA . LEU A 1 366 ? -2.644 2.041 2.544 1.00 86.44 366 LEU A CA 1
ATOM 2762 C C . LEU A 1 366 ? -3.531 0.791 2.650 1.00 86.44 366 LEU A C 1
ATOM 2764 O O . LEU A 1 366 ? -4.703 0.889 2.992 1.00 86.44 366 LEU A O 1
ATOM 2768 N N . LEU A 1 367 ? -2.989 -0.390 2.349 1.00 88.50 367 LEU A N 1
ATOM 2769 C CA . LEU A 1 367 ? -3.725 -1.646 2.484 1.00 88.50 367 LEU A CA 1
ATOM 2770 C C . LEU A 1 367 ? -3.937 -2.031 3.955 1.00 88.50 367 LEU A C 1
ATOM 2772 O O . LEU A 1 367 ? -4.984 -2.582 4.291 1.00 88.50 367 LEU A O 1
ATOM 2776 N N . GLU A 1 368 ? -2.990 -1.711 4.837 1.00 83.81 368 GLU A N 1
ATOM 2777 C CA . GLU A 1 368 ? -3.162 -1.863 6.288 1.00 83.81 368 GLU A CA 1
ATOM 2778 C C . GLU A 1 368 ? -4.302 -0.977 6.815 1.00 83.81 368 GLU A C 1
ATOM 2780 O O . GLU A 1 368 ? -5.146 -1.471 7.565 1.00 83.81 368 GLU A O 1
ATOM 2785 N N . ASP A 1 369 ? -4.419 0.266 6.333 1.00 81.81 369 ASP A N 1
ATOM 2786 C CA . ASP A 1 369 ? -5.549 1.161 6.637 1.00 81.81 369 ASP A CA 1
ATOM 2787 C C . ASP A 1 369 ? -6.902 0.597 6.146 1.00 81.81 369 ASP A C 1
ATOM 2789 O O . ASP A 1 369 ? -7.958 0.915 6.694 1.00 81.81 369 ASP A O 1
ATOM 2793 N N . MET A 1 370 ? -6.885 -0.294 5.147 1.00 81.69 370 MET A N 1
ATOM 2794 C CA . MET A 1 370 ? -8.056 -1.029 4.642 1.00 81.69 370 MET A CA 1
ATOM 2795 C C . MET A 1 370 ? -8.312 -2.359 5.380 1.00 81.69 370 MET A C 1
ATOM 2797 O O . MET A 1 370 ? -9.027 -3.224 4.870 1.00 81.69 370 MET A O 1
ATOM 2801 N N . ASN A 1 371 ? -7.760 -2.535 6.586 1.00 81.31 371 ASN A N 1
ATOM 2802 C CA . ASN A 1 371 ? -7.843 -3.750 7.412 1.00 81.31 371 ASN A CA 1
ATOM 2803 C C . ASN A 1 371 ? -7.140 -4.987 6.816 1.00 81.31 371 ASN A C 1
ATOM 2805 O O . ASN A 1 371 ? -7.539 -6.124 7.084 1.00 81.31 371 ASN A O 1
ATOM 2809 N N . VAL A 1 372 ? -6.092 -4.799 6.007 1.00 84.06 372 VAL A N 1
ATOM 2810 C CA . VAL A 1 372 ? -5.233 -5.901 5.545 1.00 84.06 372 VAL A CA 1
ATOM 2811 C C . VAL A 1 372 ? -4.001 -5.997 6.438 1.00 84.06 372 VAL A C 1
ATOM 2813 O O . VAL A 1 372 ? -2.969 -5.380 6.176 1.00 84.06 372 VAL A O 1
ATOM 2816 N N . ASP A 1 373 ? -4.106 -6.794 7.499 1.00 80.56 373 ASP A N 1
ATOM 2817 C CA . ASP A 1 373 ? -3.035 -6.947 8.483 1.00 80.56 373 ASP A CA 1
ATOM 2818 C C . ASP A 1 373 ? -1.705 -7.384 7.846 1.00 80.56 373 ASP A C 1
ATOM 2820 O O . ASP A 1 373 ? -1.598 -8.440 7.217 1.00 80.56 373 ASP A O 1
ATOM 2824 N N . GLY A 1 374 ? -0.664 -6.575 8.054 1.00 81.19 374 GLY A N 1
ATOM 2825 C CA . GLY A 1 374 ? 0.700 -6.877 7.624 1.00 81.19 374 GLY A CA 1
ATOM 2826 C C . GLY A 1 374 ? 0.946 -6.764 6.124 1.00 81.19 374 GLY A C 1
ATOM 2827 O O . GLY A 1 374 ? 1.916 -7.350 5.627 1.00 81.19 374 GLY A O 1
ATOM 2828 N N . ALA A 1 375 ? 0.108 -6.021 5.396 1.00 89.50 375 ALA A N 1
ATOM 2829 C CA . ALA A 1 375 ? 0.281 -5.795 3.966 1.00 89.50 375 ALA A CA 1
ATOM 2830 C C . ALA A 1 375 ? 1.652 -5.194 3.620 1.00 89.50 375 ALA A C 1
ATOM 2832 O O . ALA A 1 375 ? 2.269 -5.648 2.655 1.00 89.50 375 ALA A O 1
ATOM 2833 N N . THR A 1 376 ? 2.181 -4.260 4.422 1.00 87.94 376 THR A N 1
ATOM 2834 C CA . THR A 1 376 ? 3.519 -3.670 4.221 1.00 87.94 376 THR A CA 1
ATOM 2835 C C . THR A 1 376 ? 4.602 -4.739 4.273 1.00 87.94 376 THR A C 1
ATOM 2837 O O . THR A 1 376 ? 5.480 -4.813 3.406 1.00 87.94 376 THR A O 1
ATOM 2840 N N . THR A 1 377 ? 4.506 -5.625 5.262 1.00 87.12 377 THR A N 1
ATOM 2841 C CA . THR A 1 377 ? 5.452 -6.723 5.458 1.00 87.12 377 THR A CA 1
ATOM 2842 C C . THR A 1 377 ? 5.373 -7.728 4.308 1.00 87.12 377 THR A C 1
ATOM 2844 O O . THR A 1 377 ? 6.401 -8.118 3.747 1.00 87.12 377 THR A O 1
ATOM 2847 N N . LEU A 1 378 ? 4.160 -8.114 3.910 1.00 90.44 378 LEU A N 1
ATOM 2848 C CA . LEU A 1 378 ? 3.937 -9.087 2.845 1.00 90.44 378 LEU A CA 1
ATOM 2849 C C . LEU A 1 378 ? 4.365 -8.552 1.474 1.00 90.44 378 LEU A C 1
ATOM 2851 O O . LEU A 1 378 ? 5.075 -9.248 0.747 1.00 90.44 378 LEU A O 1
ATOM 2855 N N . ALA A 1 379 ? 4.009 -7.308 1.147 1.00 92.69 379 ALA A N 1
ATOM 2856 C CA . ALA A 1 379 ? 4.403 -6.662 -0.100 1.00 92.69 379 ALA A CA 1
ATOM 2857 C C . ALA A 1 379 ? 5.928 -6.515 -0.197 1.00 92.69 379 ALA A C 1
ATOM 2859 O O . ALA A 1 379 ? 6.528 -6.795 -1.237 1.00 92.69 379 ALA A O 1
ATOM 2860 N N . THR A 1 380 ? 6.592 -6.146 0.896 1.00 89.81 380 THR A N 1
ATOM 2861 C CA . THR A 1 380 ? 8.049 -5.972 0.903 1.00 89.81 380 THR A CA 1
ATOM 2862 C C . THR A 1 380 ? 8.800 -7.304 0.788 1.00 89.81 380 THR A C 1
ATOM 2864 O O . THR A 1 380 ? 9.796 -7.416 0.060 1.00 89.81 380 THR A O 1
ATOM 2867 N N . ALA A 1 381 ? 8.299 -8.354 1.445 1.00 89.38 381 ALA A N 1
ATOM 2868 C CA . ALA A 1 381 ? 8.818 -9.708 1.278 1.00 89.38 381 ALA A CA 1
ATOM 2869 C C . ALA A 1 381 ? 8.636 -10.199 -0.170 1.00 89.38 381 ALA A C 1
ATOM 2871 O O . ALA A 1 381 ? 9.588 -10.693 -0.780 1.00 89.38 381 ALA A O 1
ATOM 2872 N N . ALA A 1 382 ? 7.449 -9.986 -0.746 1.00 93.88 382 ALA A N 1
ATOM 2873 C CA . ALA A 1 382 ? 7.147 -10.300 -2.139 1.00 93.88 382 ALA A CA 1
ATOM 2874 C C . ALA A 1 382 ? 8.074 -9.562 -3.118 1.00 93.88 382 ALA A C 1
ATOM 2876 O O . ALA A 1 382 ? 8.570 -10.178 -4.058 1.00 93.88 382 ALA A O 1
ATOM 2877 N N . ALA A 1 383 ? 8.373 -8.282 -2.876 1.00 93.19 383 ALA A N 1
ATOM 2878 C CA . ALA A 1 383 ? 9.276 -7.496 -3.718 1.00 93.19 383 ALA A CA 1
ATOM 2879 C C . ALA A 1 383 ? 10.711 -8.045 -3.675 1.00 93.19 383 ALA A C 1
ATOM 2881 O O . ALA A 1 383 ? 11.379 -8.167 -4.699 1.00 93.19 383 ALA A O 1
ATOM 2882 N N . THR A 1 384 ? 11.178 -8.454 -2.491 1.00 90.75 384 THR A N 1
ATOM 2883 C CA . THR A 1 384 ? 12.503 -9.078 -2.326 1.00 90.75 384 THR A CA 1
ATOM 2884 C C . THR A 1 384 ? 12.590 -10.417 -3.053 1.00 90.75 384 THR A C 1
ATOM 2886 O O . THR A 1 384 ? 13.575 -10.682 -3.743 1.00 90.75 384 THR A O 1
ATOM 2889 N N . PHE A 1 385 ? 11.548 -11.247 -2.941 1.00 92.88 385 PHE A N 1
ATOM 2890 C CA . PHE A 1 385 ? 11.445 -12.489 -3.704 1.00 92.88 385 PHE A CA 1
ATOM 2891 C C . PHE A 1 385 ? 11.467 -12.220 -5.211 1.00 92.88 385 PHE A C 1
ATOM 2893 O O . PHE A 1 385 ? 12.204 -12.883 -5.942 1.00 92.88 385 PHE A O 1
ATOM 2900 N N . GLY A 1 386 ? 10.688 -11.233 -5.658 1.00 93.88 386 GLY A N 1
ATOM 2901 C CA . GLY A 1 386 ? 10.614 -10.819 -7.049 1.00 93.88 386 GLY A CA 1
ATOM 2902 C C . GLY A 1 386 ? 11.995 -10.495 -7.616 1.00 93.88 386 GLY A C 1
ATOM 2903 O O . GLY A 1 386 ? 12.384 -11.102 -8.614 1.00 93.88 386 GLY A O 1
ATOM 2904 N N . LEU A 1 387 ? 12.759 -9.606 -6.962 1.00 90.94 387 LEU A N 1
ATOM 2905 C CA . LEU A 1 387 ? 14.093 -9.200 -7.428 1.00 90.94 387 LEU A CA 1
ATOM 2906 C C . LEU A 1 387 ? 15.002 -10.413 -7.670 1.00 90.94 387 LEU A C 1
ATOM 2908 O O . LEU A 1 387 ? 15.669 -10.498 -8.701 1.00 90.94 387 LEU A O 1
ATOM 2912 N N . VAL A 1 388 ? 15.005 -11.373 -6.740 1.00 90.81 388 VAL A N 1
ATOM 2913 C CA . VAL A 1 388 ? 15.809 -12.598 -6.852 1.00 90.81 388 VAL A CA 1
ATOM 2914 C C . VAL A 1 388 ? 15.300 -13.477 -7.996 1.00 90.81 388 VAL A C 1
ATOM 2916 O O . VAL A 1 388 ? 16.087 -13.906 -8.841 1.00 90.81 388 VAL A O 1
ATOM 2919 N N . ALA A 1 389 ? 13.991 -13.729 -8.059 1.00 93.88 389 ALA A N 1
ATOM 2920 C CA . ALA A 1 389 ? 13.387 -14.580 -9.079 1.00 93.88 389 ALA A CA 1
ATOM 2921 C C . ALA A 1 389 ? 13.552 -14.004 -10.498 1.00 93.88 389 ALA A C 1
ATOM 2923 O O . ALA A 1 389 ? 13.919 -14.734 -11.421 1.00 93.88 389 ALA A O 1
ATOM 2924 N N . GLY A 1 390 ? 13.344 -12.697 -10.669 1.00 92.62 390 GLY A N 1
ATOM 2925 C CA . GLY A 1 390 ? 13.511 -11.979 -11.932 1.00 92.62 390 GLY A CA 1
ATOM 2926 C C . GLY A 1 390 ? 14.958 -11.985 -12.426 1.00 92.62 390 GLY A C 1
ATOM 2927 O O . GLY A 1 390 ? 15.208 -12.268 -13.604 1.00 92.62 390 GLY A O 1
ATOM 2928 N N . SER A 1 391 ? 15.923 -11.764 -11.526 1.00 89.81 391 SER A N 1
ATOM 2929 C CA . SER A 1 391 ? 17.355 -11.839 -11.852 1.00 89.81 391 SER A CA 1
ATOM 2930 C C . SER A 1 391 ? 17.809 -13.262 -12.209 1.00 89.81 391 SER A C 1
ATOM 2932 O O . SER A 1 391 ? 18.602 -13.458 -13.126 1.00 89.81 391 SER A O 1
ATOM 2934 N N . LEU A 1 392 ? 17.272 -14.291 -11.543 1.00 90.75 392 LEU A N 1
ATOM 2935 C CA . LEU A 1 392 ? 17.563 -15.690 -11.889 1.00 90.75 392 LEU A CA 1
ATOM 2936 C C . LEU A 1 392 ? 16.948 -16.117 -13.230 1.00 90.75 392 LEU A C 1
ATOM 2938 O O . LEU A 1 392 ? 17.480 -17.006 -13.895 1.00 90.75 392 LEU A O 1
ATOM 2942 N N . MET A 1 393 ? 15.826 -15.516 -13.632 1.00 93.62 393 MET A N 1
ATOM 2943 C CA . MET A 1 393 ? 15.065 -15.932 -14.812 1.00 93.62 393 MET A CA 1
ATOM 2944 C C . MET A 1 393 ? 15.598 -15.348 -16.126 1.00 93.62 393 MET A C 1
ATOM 2946 O O . MET A 1 393 ? 15.623 -16.059 -17.136 1.00 93.62 393 MET A O 1
ATOM 2950 N N . GLY A 1 394 ? 15.998 -14.072 -16.137 1.00 91.31 394 GLY A N 1
ATOM 2951 C CA . GLY A 1 394 ? 16.242 -13.322 -17.375 1.00 91.31 394 GLY A CA 1
ATOM 2952 C C . GLY A 1 394 ? 17.324 -13.934 -18.266 1.00 91.31 394 GLY A C 1
ATOM 2953 O O . GLY A 1 394 ? 17.068 -14.250 -19.431 1.00 91.31 394 GLY A O 1
ATOM 2954 N N . GLY A 1 395 ? 18.513 -14.172 -17.707 1.00 89.44 395 GLY A N 1
ATOM 2955 C CA . GLY A 1 395 ? 19.644 -14.753 -18.440 1.00 89.44 395 GLY A CA 1
ATOM 2956 C C . GLY A 1 395 ? 19.328 -16.120 -19.072 1.00 89.44 395 GLY A C 1
ATOM 2957 O O . GLY A 1 395 ? 19.468 -16.274 -20.292 1.00 89.44 395 GLY A O 1
ATOM 2958 N N . PRO A 1 396 ? 18.863 -17.122 -18.298 1.00 92.25 396 PRO A N 1
ATOM 2959 C CA . PRO A 1 396 ? 18.463 -18.422 -18.837 1.00 92.25 396 PRO A CA 1
ATOM 2960 C C . PRO A 1 396 ? 17.368 -18.343 -19.907 1.00 92.25 396 PRO A C 1
ATOM 2962 O O . PRO A 1 396 ? 17.442 -19.067 -20.907 1.00 92.25 396 PRO A O 1
ATOM 2965 N N . LEU A 1 397 ? 16.376 -17.460 -19.736 1.00 94.25 397 LEU A N 1
ATOM 2966 C CA . LEU A 1 397 ? 15.288 -17.271 -20.696 1.00 94.25 397 LEU A CA 1
ATOM 2967 C C . LEU A 1 397 ? 15.813 -16.765 -22.044 1.00 94.25 397 LEU A C 1
ATOM 2969 O O . LEU A 1 397 ? 15.530 -17.393 -23.071 1.00 94.25 397 LEU A O 1
ATOM 2973 N N . ALA A 1 398 ? 16.612 -15.693 -22.046 1.00 92.94 398 ALA A N 1
ATOM 2974 C CA . ALA A 1 398 ? 17.207 -15.148 -23.266 1.00 92.94 398 ALA A CA 1
ATOM 2975 C C . ALA A 1 398 ? 18.172 -16.138 -23.920 1.00 92.94 398 ALA A C 1
ATOM 2977 O O . ALA A 1 398 ? 18.056 -16.418 -25.110 1.00 92.94 398 ALA A O 1
ATOM 2978 N N . ASN A 1 399 ? 19.059 -16.764 -23.142 1.00 90.94 399 ASN A N 1
ATOM 2979 C CA . ASN A 1 399 ? 19.986 -17.778 -23.644 1.00 90.94 399 ASN A CA 1
ATOM 2980 C C . ASN A 1 399 ? 19.246 -18.954 -24.314 1.00 90.94 399 ASN A C 1
ATOM 2982 O O . ASN A 1 399 ? 19.685 -19.457 -25.349 1.00 90.94 399 ASN A O 1
ATOM 2986 N N . GLY A 1 400 ? 18.106 -19.377 -23.760 1.00 89.88 400 GLY A N 1
ATOM 2987 C CA . GLY A 1 400 ? 17.257 -20.402 -24.363 1.00 89.88 400 GLY A CA 1
ATOM 2988 C C . GLY A 1 400 ? 16.566 -19.953 -25.656 1.00 89.88 400 GLY A C 1
ATOM 2989 O O . GLY A 1 400 ? 16.395 -20.770 -26.560 1.00 89.88 400 GLY A O 1
ATOM 2990 N N . LEU A 1 401 ? 16.162 -18.682 -25.763 1.00 92.00 401 LEU A N 1
ATOM 2991 C CA . LEU A 1 401 ? 15.597 -18.112 -26.994 1.00 92.00 401 LEU A CA 1
ATOM 2992 C C . LEU A 1 401 ? 16.658 -18.001 -28.095 1.00 92.00 401 LEU A C 1
ATOM 2994 O O . LEU A 1 401 ? 16.434 -18.506 -29.194 1.00 92.00 401 LEU A O 1
ATOM 2998 N N . ILE A 1 402 ? 17.820 -17.427 -27.769 1.00 91.81 402 ILE A N 1
ATOM 2999 C CA . ILE A 1 402 ? 18.936 -17.201 -28.697 1.00 91.81 402 ILE A CA 1
ATOM 3000 C C . ILE A 1 402 ? 19.401 -18.520 -29.315 1.00 91.81 402 ILE A C 1
ATOM 3002 O O . ILE A 1 402 ? 19.452 -18.634 -30.537 1.00 91.81 402 ILE A O 1
ATOM 3006 N N . LYS A 1 403 ? 19.659 -19.544 -28.488 1.00 90.69 403 LYS A N 1
ATOM 3007 C CA . LYS A 1 403 ? 20.134 -20.852 -28.967 1.00 90.69 403 LYS A CA 1
ATOM 3008 C C . LYS A 1 403 ? 19.085 -21.629 -29.753 1.00 90.69 403 LYS A C 1
ATOM 3010 O O . LYS A 1 403 ? 19.410 -22.251 -30.751 1.00 90.69 403 LYS A O 1
ATOM 3015 N N . LYS A 1 404 ? 17.826 -21.640 -29.300 1.00 90.12 404 LYS A N 1
ATOM 3016 C CA . LYS A 1 404 ? 16.783 -22.459 -29.941 1.00 90.12 404 LYS A CA 1
ATOM 3017 C C . LYS A 1 404 ? 16.334 -21.882 -31.286 1.00 90.12 404 LYS A C 1
ATOM 3019 O O . LYS A 1 404 ? 15.853 -22.634 -32.127 1.00 90.12 404 LYS A O 1
ATOM 3024 N N . LYS A 1 405 ? 16.433 -20.563 -31.461 1.00 89.31 405 LYS A N 1
ATOM 3025 C CA . LYS A 1 405 ? 15.988 -19.861 -32.672 1.00 89.31 405 LYS A CA 1
ATOM 3026 C C . LYS A 1 405 ? 17.133 -19.317 -33.532 1.00 89.31 405 LYS A C 1
ATOM 3028 O O . LYS A 1 405 ? 16.840 -18.617 -34.490 1.00 89.31 405 LYS A O 1
ATOM 3033 N N . ASN A 1 406 ? 18.391 -19.630 -33.201 1.00 87.31 406 ASN A N 1
ATOM 3034 C CA . ASN A 1 406 ? 19.588 -19.136 -33.895 1.00 87.31 406 ASN A CA 1
ATOM 3035 C C . ASN A 1 406 ? 19.562 -17.613 -34.119 1.00 87.31 406 ASN A C 1
ATOM 3037 O O . ASN A 1 406 ? 19.827 -17.114 -35.204 1.00 87.31 406 ASN A O 1
ATOM 3041 N N . LEU A 1 407 ? 19.224 -16.854 -33.072 1.00 88.06 407 LEU A N 1
ATOM 3042 C CA . LEU A 1 407 ? 18.981 -15.409 -33.199 1.00 88.06 407 LEU A CA 1
ATOM 3043 C C . LEU A 1 407 ? 20.247 -14.584 -33.448 1.00 88.06 407 LEU A C 1
ATOM 3045 O O . LEU A 1 407 ? 20.136 -13.405 -33.774 1.00 88.06 407 LEU A O 1
ATOM 3049 N N . MET A 1 408 ? 21.432 -15.186 -33.327 1.00 84.56 408 MET A N 1
ATOM 3050 C CA . MET A 1 408 ? 22.697 -14.513 -33.638 1.00 84.56 408 MET A CA 1
ATOM 3051 C C . MET A 1 408 ? 22.754 -14.042 -35.096 1.00 84.56 408 MET A C 1
ATOM 3053 O O . MET A 1 408 ? 23.369 -13.019 -35.366 1.00 84.56 408 MET A O 1
ATOM 3057 N N . ASP A 1 409 ? 22.027 -14.701 -36.002 1.00 78.00 409 ASP A N 1
ATOM 3058 C CA . ASP A 1 409 ? 21.929 -14.307 -37.414 1.00 78.00 409 ASP A CA 1
ATOM 3059 C C . ASP A 1 409 ? 21.175 -12.977 -37.612 1.00 78.00 409 ASP A C 1
ATOM 3061 O O . ASP A 1 409 ? 21.253 -12.354 -38.668 1.00 78.00 409 ASP A O 1
ATOM 3065 N N . THR A 1 410 ? 20.431 -12.535 -36.593 1.00 79.44 410 THR A N 1
ATOM 3066 C CA . THR A 1 410 ? 19.678 -11.269 -36.581 1.00 79.44 410 THR A CA 1
ATOM 3067 C C . THR A 1 410 ? 20.346 -10.185 -35.738 1.00 79.44 410 THR A C 1
ATOM 3069 O O . THR A 1 410 ? 19.816 -9.079 -35.642 1.00 79.44 410 THR A O 1
ATOM 3072 N N . ALA A 1 411 ? 21.475 -10.496 -35.095 1.00 75.31 411 ALA A N 1
ATOM 3073 C CA . ALA A 1 411 ? 22.170 -9.553 -34.235 1.00 75.31 411 ALA A CA 1
ATOM 3074 C C . ALA A 1 411 ? 22.869 -8.486 -35.088 1.00 75.31 411 ALA A C 1
ATOM 3076 O O . ALA A 1 411 ? 23.689 -8.796 -35.952 1.00 75.31 411 ALA A O 1
ATOM 3077 N N . VAL A 1 412 ? 22.529 -7.223 -34.843 1.00 73.19 412 VAL A N 1
ATOM 3078 C CA . VAL A 1 412 ? 23.153 -6.074 -35.503 1.00 73.19 412 VAL A CA 1
ATOM 3079 C C . VAL A 1 412 ? 24.208 -5.510 -34.561 1.00 73.19 412 VAL A C 1
ATOM 3081 O O . VAL A 1 412 ? 23.914 -5.245 -33.400 1.00 73.19 412 VAL A O 1
ATOM 3084 N N . TYR A 1 413 ? 25.434 -5.335 -35.055 1.00 64.31 413 TYR A N 1
ATOM 3085 C CA . TYR A 1 413 ? 26.477 -4.634 -34.312 1.00 64.31 413 TYR A CA 1
ATOM 3086 C C . TYR A 1 413 ? 26.189 -3.128 -34.375 1.00 64.31 413 TYR A C 1
ATOM 3088 O O . TYR A 1 413 ? 26.327 -2.517 -35.435 1.00 64.31 413 TYR A O 1
ATOM 3096 N N . GLU A 1 414 ? 25.745 -2.546 -33.265 1.00 62.09 414 GLU A N 1
ATOM 3097 C CA . GLU A 1 414 ? 25.558 -1.101 -33.098 1.00 62.09 414 GLU A CA 1
ATOM 3098 C C . GLU A 1 414 ? 26.680 -0.579 -32.177 1.00 62.09 414 GLU A C 1
ATOM 3100 O O . GLU A 1 414 ? 27.047 -1.246 -31.214 1.00 62.09 414 GLU A O 1
ATOM 3105 N N . ASP A 1 415 ? 27.289 0.562 -32.521 1.00 54.88 415 ASP A N 1
ATOM 3106 C CA . ASP A 1 415 ? 28.379 1.168 -31.740 1.00 54.88 415 ASP A CA 1
ATOM 3107 C C . ASP A 1 415 ? 27.832 1.751 -30.423 1.00 54.88 415 ASP A C 1
ATOM 3109 O O . ASP A 1 415 ? 26.982 2.643 -30.436 1.00 54.88 415 ASP A O 1
ATOM 3113 N N . ASP A 1 416 ? 28.324 1.251 -29.285 1.00 54.97 416 ASP A N 1
ATOM 3114 C CA . ASP A 1 416 ? 27.865 1.624 -27.937 1.00 54.97 416 ASP A CA 1
ATOM 3115 C C . ASP A 1 416 ? 28.304 3.045 -27.515 1.00 54.97 416 ASP A C 1
ATOM 3117 O O . ASP A 1 416 ? 27.914 3.530 -26.448 1.00 54.97 416 ASP A O 1
ATOM 3121 N N . SER A 1 417 ? 29.085 3.748 -28.347 1.00 55.59 417 SER A N 1
ATOM 3122 C CA . SER A 1 417 ? 29.562 5.120 -28.107 1.00 55.59 417 SER A CA 1
ATOM 3123 C C . SER A 1 417 ? 28.436 6.121 -27.800 1.00 55.59 417 SER A C 1
ATOM 3125 O O . SER A 1 417 ? 28.615 7.015 -26.970 1.00 55.59 417 SER A O 1
ATOM 3127 N N . MET A 1 418 ? 27.242 5.924 -28.374 1.00 50.91 418 MET A N 1
ATOM 3128 C CA . MET A 1 418 ? 26.059 6.751 -28.100 1.00 50.91 418 MET A CA 1
ATOM 3129 C C . MET A 1 418 ? 25.551 6.651 -26.652 1.00 50.91 418 MET A C 1
ATOM 3131 O O . MET A 1 418 ? 25.046 7.639 -26.122 1.00 50.91 418 MET A O 1
ATOM 3135 N N . LEU A 1 419 ? 25.678 5.488 -26.001 1.00 53.28 419 LEU A N 1
ATOM 3136 C CA . LEU A 1 419 ? 25.224 5.290 -24.616 1.00 53.28 419 LEU A CA 1
ATOM 3137 C C . LEU A 1 419 ? 26.167 5.977 -23.614 1.00 53.28 419 LEU A C 1
ATOM 3139 O O . LEU A 1 419 ? 25.730 6.469 -22.576 1.00 53.28 419 LEU A O 1
ATOM 3143 N N . VAL A 1 420 ? 27.456 6.061 -23.955 1.00 48.19 420 VAL A N 1
ATOM 3144 C CA . VAL A 1 420 ? 28.500 6.692 -23.131 1.00 48.19 420 VAL A CA 1
ATOM 3145 C C . VAL A 1 420 ? 28.420 8.228 -23.187 1.00 48.19 420 VAL A C 1
ATOM 3147 O O . VAL A 1 420 ? 28.724 8.904 -22.204 1.00 48.19 420 VAL A O 1
ATOM 3150 N N . GLU A 1 421 ? 27.965 8.812 -24.301 1.00 39.59 421 GLU A N 1
ATOM 3151 C CA . GLU A 1 421 ? 27.819 10.271 -24.436 1.00 39.59 421 GLU A CA 1
ATOM 3152 C C . GLU A 1 421 ? 26.686 10.878 -23.581 1.00 39.59 421 GLU A C 1
ATOM 3154 O O . GLU A 1 421 ? 26.781 12.049 -23.191 1.00 39.59 421 GLU A O 1
ATOM 3159 N N . GLU A 1 422 ? 25.628 10.122 -23.260 1.00 43.16 422 GLU A N 1
ATOM 3160 C CA . GLU A 1 422 ? 24.534 10.601 -22.397 1.00 43.16 422 GLU A CA 1
ATOM 3161 C C . GLU A 1 422 ? 24.945 10.703 -20.916 1.00 43.16 422 GLU A C 1
ATOM 3163 O O . GLU A 1 422 ? 24.572 11.675 -20.255 1.00 43.16 422 GLU A O 1
ATOM 3168 N N . GLU A 1 423 ? 25.785 9.791 -20.406 1.00 40.72 423 GLU A N 1
ATOM 3169 C CA . GLU A 1 423 ? 26.307 9.850 -19.026 1.00 40.72 423 GLU A CA 1
ATOM 3170 C C . GLU A 1 423 ? 27.219 11.068 -18.783 1.00 40.72 423 GLU A C 1
ATOM 3172 O O . GLU A 1 423 ? 27.239 11.632 -17.687 1.00 40.72 423 GLU A O 1
ATOM 3177 N N . ILE A 1 424 ? 27.945 11.528 -19.808 1.00 38.53 424 ILE A N 1
ATOM 3178 C CA . ILE A 1 424 ? 28.959 12.594 -19.687 1.00 38.53 424 ILE A CA 1
ATOM 3179 C C . ILE A 1 424 ? 28.336 14.010 -19.706 1.00 38.53 424 ILE A C 1
ATOM 3181 O O . ILE A 1 424 ? 28.948 14.975 -19.237 1.00 38.53 424 ILE A O 1
ATOM 3185 N N . LYS A 1 425 ? 27.100 14.179 -20.200 1.00 40.44 425 LYS A N 1
ATOM 3186 C CA . LYS A 1 425 ? 26.481 15.505 -20.430 1.00 40.44 425 LYS A CA 1
ATOM 3187 C C . LYS A 1 425 ? 25.863 16.184 -19.201 1.00 40.44 425 LYS A C 1
ATOM 3189 O O . LYS A 1 425 ? 25.434 17.335 -19.307 1.00 40.44 425 LYS A O 1
ATOM 3194 N N . HIS A 1 426 ? 25.804 15.544 -18.035 1.00 47.22 426 HIS A N 1
ATOM 3195 C CA . HIS A 1 426 ? 25.235 16.149 -16.823 1.00 47.22 426 HIS A CA 1
ATOM 3196 C C . HIS A 1 426 ? 26.321 16.617 -15.848 1.00 47.22 426 HIS A C 1
ATOM 3198 O O . HIS A 1 426 ? 26.689 15.918 -14.908 1.00 47.22 426 HIS A O 1
ATOM 3204 N N . ARG A 1 427 ? 26.805 17.855 -16.032 1.00 52.22 427 ARG A N 1
ATOM 3205 C CA . ARG A 1 427 ? 27.520 18.567 -14.960 1.00 52.22 427 ARG A CA 1
ATOM 3206 C C . ARG A 1 427 ? 26.522 18.921 -13.859 1.00 52.22 427 ARG A C 1
ATOM 3208 O O . ARG A 1 427 ? 25.675 19.787 -14.061 1.00 52.22 427 ARG A O 1
ATOM 3215 N N . ARG A 1 428 ? 26.629 18.235 -12.722 1.00 60.47 428 ARG A N 1
ATOM 3216 C CA . ARG A 1 428 ? 25.872 18.533 -11.500 1.00 60.47 428 ARG A CA 1
ATOM 3217 C C . ARG A 1 428 ? 26.583 19.647 -10.743 1.00 60.47 428 ARG A C 1
ATOM 3219 O O . ARG A 1 428 ? 27.788 19.556 -10.509 1.00 60.47 428 ARG A O 1
ATOM 3226 N N . GLU A 1 429 ? 25.851 20.678 -10.347 1.00 68.94 429 GLU A N 1
ATOM 3227 C CA . GLU A 1 429 ? 26.379 21.746 -9.497 1.00 68.94 429 GLU A CA 1
ATOM 3228 C C . GLU A 1 429 ? 25.563 21.831 -8.210 1.00 68.94 429 GLU A C 1
ATOM 3230 O O . GLU A 1 429 ? 24.337 21.768 -8.225 1.00 68.94 429 GLU A O 1
ATOM 3235 N N . VAL A 1 430 ? 26.242 22.029 -7.077 1.00 69.38 430 VAL A N 1
ATOM 3236 C CA . VAL A 1 430 ? 25.596 22.128 -5.754 1.00 69.38 430 VAL A CA 1
ATOM 3237 C C . VAL A 1 430 ? 24.543 23.248 -5.717 1.00 69.38 430 VAL A C 1
ATOM 3239 O O . VAL A 1 430 ? 23.523 23.124 -5.043 1.00 69.38 430 VAL A O 1
ATOM 3242 N N . SER A 1 431 ? 24.742 24.310 -6.503 1.00 74.56 431 SER A N 1
ATOM 3243 C CA . SER A 1 431 ? 23.809 25.432 -6.672 1.00 74.56 431 SER A CA 1
ATOM 3244 C C . SER A 1 431 ? 22.429 25.017 -7.211 1.00 74.56 431 SER A C 1
ATOM 3246 O O . SER A 1 431 ? 21.447 25.713 -6.957 1.00 74.56 431 SER A O 1
ATOM 3248 N N . MET A 1 432 ? 22.333 23.885 -7.919 1.00 82.50 432 MET A N 1
ATOM 3249 C CA . MET A 1 432 ? 21.109 23.407 -8.574 1.00 82.50 432 MET A CA 1
ATOM 3250 C C . MET A 1 432 ? 20.199 22.577 -7.652 1.00 82.50 432 MET A C 1
ATOM 3252 O O . MET A 1 432 ? 19.018 22.400 -7.957 1.00 82.50 432 MET A O 1
ATOM 3256 N N . TYR A 1 433 ? 20.694 22.142 -6.487 1.00 87.75 433 TYR A N 1
ATOM 3257 C CA . TYR A 1 433 ? 19.906 21.356 -5.530 1.00 87.75 433 TYR A CA 1
ATOM 3258 C C . TYR A 1 433 ? 18.791 22.166 -4.864 1.00 87.75 433 TYR A C 1
ATOM 3260 O O . TYR A 1 433 ? 17.689 21.652 -4.688 1.00 87.75 433 TYR A O 1
ATOM 3268 N N . ALA A 1 434 ? 19.030 23.435 -4.521 1.00 89.31 434 ALA A N 1
ATOM 3269 C CA . ALA A 1 434 ? 17.993 24.271 -3.913 1.00 89.31 434 ALA A CA 1
ATOM 3270 C C . ALA A 1 434 ? 16.788 24.483 -4.860 1.00 89.31 434 ALA A C 1
ATOM 3272 O O . ALA A 1 434 ? 15.664 24.185 -4.449 1.00 89.31 434 ALA A O 1
ATOM 3273 N N . PRO A 1 435 ? 16.978 24.878 -6.138 1.00 89.75 435 PRO A N 1
ATOM 3274 C CA . PRO A 1 435 ? 15.898 24.899 -7.127 1.00 89.75 435 PRO A CA 1
ATOM 3275 C C . PRO A 1 435 ? 15.161 23.562 -7.281 1.00 89.75 435 PRO A C 1
ATOM 3277 O O . PRO A 1 435 ? 13.933 23.560 -7.342 1.00 89.75 435 PRO A O 1
ATOM 3280 N N . ALA A 1 436 ? 15.877 22.432 -7.299 1.00 91.19 436 ALA A N 1
ATOM 3281 C CA . ALA A 1 436 ? 15.269 21.104 -7.377 1.00 91.19 436 ALA A CA 1
ATOM 3282 C C . ALA A 1 436 ? 14.362 20.806 -6.168 1.00 91.19 436 ALA A C 1
ATOM 3284 O O . ALA A 1 436 ? 13.225 20.362 -6.338 1.00 91.19 436 ALA A O 1
ATOM 3285 N N . VAL A 1 437 ? 14.819 21.121 -4.949 1.00 93.38 437 VAL A N 1
ATOM 3286 C CA . VAL A 1 437 ? 14.015 20.990 -3.722 1.00 93.38 437 VAL A CA 1
ATOM 3287 C C . VAL A 1 437 ? 12.785 21.895 -3.772 1.00 93.38 437 VAL A C 1
ATOM 3289 O O . VAL A 1 437 ? 11.698 21.459 -3.393 1.00 93.38 437 VAL A O 1
ATOM 3292 N N . TYR A 1 438 ? 12.907 23.131 -4.265 1.00 94.06 438 TYR A N 1
ATOM 3293 C CA . TYR A 1 438 ? 11.758 24.030 -4.412 1.00 94.06 438 TYR A CA 1
ATOM 3294 C C . TYR A 1 438 ? 10.733 23.469 -5.401 1.00 94.06 438 TYR A C 1
ATOM 3296 O O . TYR A 1 438 ? 9.540 23.463 -5.105 1.00 94.06 438 TYR A O 1
ATOM 3304 N N . GLN A 1 439 ? 11.189 22.938 -6.539 1.00 94.00 439 GLN A N 1
ATOM 3305 C CA . GLN A 1 439 ? 10.327 22.311 -7.546 1.00 94.00 439 GLN A CA 1
ATOM 3306 C C . GLN A 1 439 ? 9.584 21.095 -6.984 1.00 94.00 439 GLN A C 1
ATOM 3308 O O . GLN A 1 439 ? 8.369 20.990 -7.163 1.00 94.00 439 GLN A O 1
ATOM 3313 N N . LEU A 1 440 ? 10.284 20.220 -6.256 1.00 94.56 440 LEU A N 1
ATOM 3314 C CA . LEU A 1 440 ? 9.679 19.083 -5.560 1.00 94.56 440 LEU A CA 1
ATOM 3315 C C . LEU A 1 440 ? 8.656 19.544 -4.520 1.00 94.56 440 LEU A C 1
ATOM 3317 O O . LEU A 1 440 ? 7.519 19.084 -4.535 1.00 94.56 440 LEU A O 1
ATOM 3321 N N . THR A 1 441 ? 9.024 20.489 -3.657 1.00 94.94 441 THR A N 1
ATOM 3322 C CA . THR A 1 441 ? 8.160 20.964 -2.566 1.00 94.94 441 THR A CA 1
ATOM 3323 C C . THR A 1 441 ? 6.888 21.630 -3.094 1.00 94.94 441 THR A C 1
ATOM 3325 O O . THR A 1 441 ? 5.803 21.386 -2.569 1.00 94.94 441 THR A O 1
ATOM 3328 N N . LEU A 1 442 ? 6.989 22.425 -4.165 1.00 95.19 442 LEU A N 1
ATOM 3329 C CA . LEU A 1 442 ? 5.828 23.022 -4.831 1.00 95.19 442 LEU A CA 1
ATOM 3330 C C . LEU A 1 442 ? 4.914 21.952 -5.438 1.00 95.19 442 LEU A C 1
ATOM 3332 O O . LEU A 1 442 ? 3.702 21.999 -5.228 1.00 95.19 442 LEU A O 1
ATOM 3336 N N . ALA A 1 443 ? 5.481 20.965 -6.137 1.00 96.19 443 ALA A N 1
ATOM 3337 C CA . ALA A 1 443 ? 4.710 19.858 -6.697 1.00 96.19 443 ALA A CA 1
ATOM 3338 C C . ALA A 1 443 ? 4.010 19.033 -5.604 1.00 96.19 443 ALA A C 1
ATOM 3340 O O . ALA A 1 443 ? 2.846 18.669 -5.757 1.00 96.19 443 ALA A O 1
ATOM 3341 N N . MET A 1 444 ? 4.684 18.797 -4.474 1.00 95.50 444 MET A N 1
ATOM 3342 C CA . MET A 1 444 ? 4.112 18.127 -3.304 1.00 95.50 444 MET A CA 1
ATOM 3343 C C . MET A 1 444 ? 2.961 18.931 -2.696 1.00 95.50 444 MET A C 1
ATOM 3345 O O . MET A 1 444 ? 1.879 18.384 -2.502 1.00 95.50 444 MET A O 1
ATOM 3349 N N . GLY A 1 445 ? 3.164 20.227 -2.440 1.00 93.88 445 GLY A N 1
ATOM 3350 C CA . GLY A 1 445 ? 2.163 21.095 -1.815 1.00 93.88 445 GLY A CA 1
ATOM 3351 C C . GLY A 1 445 ? 0.911 21.304 -2.668 1.00 93.88 445 GLY A C 1
ATOM 3352 O O . GLY A 1 445 ? -0.199 21.257 -2.152 1.00 93.88 445 GLY A O 1
ATOM 3353 N N . ILE A 1 446 ? 1.060 21.484 -3.982 1.00 95.44 446 ILE A N 1
ATOM 3354 C CA . ILE A 1 446 ? -0.092 21.531 -4.901 1.00 95.44 446 ILE A CA 1
ATOM 3355 C C . ILE A 1 446 ? -0.718 20.134 -5.019 1.00 95.44 446 ILE A C 1
ATOM 3357 O O . ILE A 1 446 ? -1.939 19.984 -5.062 1.00 95.44 446 ILE A O 1
ATOM 3361 N N . GLY A 1 447 ? 0.122 19.101 -5.031 1.00 93.25 447 GLY A N 1
ATOM 3362 C CA . GLY A 1 447 ? -0.280 17.706 -5.113 1.00 93.25 447 GLY A CA 1
ATOM 3363 C C . GLY A 1 447 ? -1.230 17.268 -4.008 1.00 93.25 447 GLY A C 1
ATOM 3364 O O . GLY A 1 447 ? -2.185 16.557 -4.299 1.00 93.25 447 GLY A O 1
ATOM 3365 N N . THR A 1 448 ? -1.036 17.719 -2.766 1.00 89.25 448 THR A N 1
ATOM 3366 C CA . THR A 1 448 ? -1.951 17.381 -1.659 1.00 89.25 448 THR A CA 1
ATOM 3367 C C . THR A 1 448 ? -3.358 17.937 -1.881 1.00 89.25 448 THR A C 1
ATOM 3369 O O . THR A 1 448 ? -4.335 17.254 -1.576 1.00 89.25 448 THR A O 1
ATOM 3372 N N . VAL A 1 449 ? -3.482 19.125 -2.483 1.00 90.69 449 VAL A N 1
ATOM 3373 C CA . VAL A 1 449 ? -4.779 19.705 -2.869 1.00 90.69 449 VAL A CA 1
ATOM 3374 C C . VAL A 1 449 ? -5.437 18.862 -3.960 1.00 90.69 449 VAL A C 1
ATOM 3376 O O . VAL A 1 449 ? -6.625 18.560 -3.868 1.00 90.69 449 VAL A O 1
ATOM 3379 N N . ILE A 1 450 ? -4.670 18.427 -4.965 1.00 90.94 450 ILE A N 1
ATOM 3380 C CA . ILE A 1 450 ? -5.174 17.529 -6.013 1.00 90.94 450 ILE A CA 1
ATOM 3381 C C . ILE A 1 450 ? -5.626 16.193 -5.416 1.00 90.94 450 ILE A C 1
ATOM 3383 O O . ILE A 1 450 ? -6.728 15.746 -5.722 1.00 90.94 450 ILE A O 1
ATOM 3387 N N . SER A 1 451 ? -4.839 15.587 -4.523 1.00 87.12 451 SER A N 1
ATOM 3388 C CA . SER A 1 451 ? -5.215 14.349 -3.826 1.00 87.12 451 SER A CA 1
ATOM 3389 C C . SER A 1 451 ? -6.513 14.517 -3.023 1.00 87.12 451 SER A C 1
ATOM 3391 O O . SER A 1 451 ? -7.369 13.637 -3.061 1.00 87.12 451 SER A O 1
ATOM 3393 N N . PHE A 1 452 ? -6.712 15.662 -2.360 1.00 84.12 452 PHE A N 1
ATOM 3394 C CA . PHE A 1 452 ? -7.957 15.974 -1.647 1.00 84.12 452 PHE A CA 1
ATOM 3395 C C . PHE A 1 452 ? -9.164 16.148 -2.582 1.00 84.12 452 PHE A C 1
ATOM 3397 O O . PHE A 1 452 ? -10.282 15.770 -2.245 1.00 84.12 452 PHE A O 1
ATOM 3404 N N . VAL A 1 453 ? -8.972 16.719 -3.772 1.00 87.31 453 VAL A N 1
ATOM 3405 C CA . VAL A 1 453 ? -10.046 16.802 -4.775 1.00 87.31 453 VAL A CA 1
ATOM 3406 C C . VAL A 1 453 ? -10.369 15.415 -5.332 1.00 87.31 453 VAL A C 1
ATOM 3408 O O . VAL A 1 453 ? -11.541 15.081 -5.494 1.00 87.31 453 VAL A O 1
ATOM 3411 N N . LEU A 1 454 ? -9.350 14.590 -5.580 1.00 84.50 454 LEU A N 1
ATOM 3412 C CA . LEU A 1 454 ? -9.524 13.222 -6.059 1.00 84.50 454 LEU A CA 1
ATOM 3413 C C . LEU A 1 454 ? -10.269 12.348 -5.045 1.00 84.50 454 LEU A C 1
ATOM 3415 O O . LEU A 1 454 ? -11.133 11.577 -5.455 1.00 84.50 454 LEU A O 1
ATOM 3419 N N . SER A 1 455 ? -10.034 12.506 -3.740 1.00 79.00 455 SER A N 1
ATOM 3420 C CA . SER A 1 455 ? -10.753 11.724 -2.723 1.00 79.00 455 SER A CA 1
ATOM 3421 C C . SER A 1 455 ? -12.260 12.020 -2.674 1.00 79.00 455 SER A C 1
ATOM 3423 O O . SER A 1 455 ? -13.045 11.151 -2.303 1.00 79.00 455 SER A O 1
ATOM 3425 N N . LYS A 1 456 ? -12.709 13.195 -3.142 1.00 84.00 456 LYS A N 1
ATOM 3426 C CA . LYS A 1 456 ? -14.145 13.515 -3.275 1.00 84.00 456 LYS A CA 1
ATOM 3427 C C . LYS A 1 456 ? -14.858 12.743 -4.386 1.00 84.00 456 LYS A C 1
ATOM 3429 O O . LYS A 1 456 ? -16.082 12.774 -4.447 1.00 84.00 456 LYS A O 1
ATOM 3434 N N . THR A 1 457 ? -14.124 12.064 -5.267 1.00 81.69 457 THR A N 1
ATOM 3435 C CA . THR A 1 457 ? -14.715 11.259 -6.351 1.00 81.69 457 THR A CA 1
ATOM 3436 C C . THR A 1 457 ? -15.269 9.911 -5.876 1.00 81.69 457 THR A C 1
ATOM 3438 O O . THR A 1 457 ? -15.838 9.179 -6.680 1.00 81.69 457 THR A O 1
ATOM 3441 N N . GLY A 1 458 ? -15.110 9.575 -4.590 1.00 71.88 458 GLY A N 1
ATOM 3442 C CA . GLY A 1 458 ? -15.480 8.273 -4.027 1.00 71.88 458 GLY A CA 1
ATOM 3443 C C . GLY A 1 458 ? -14.402 7.197 -4.190 1.00 71.88 458 GLY A C 1
ATOM 3444 O O . GLY A 1 458 ? -14.570 6.098 -3.680 1.00 71.88 458 GLY A O 1
ATOM 3445 N N . MET A 1 459 ? -13.287 7.509 -4.862 1.00 76.00 459 MET A N 1
ATOM 3446 C CA . MET A 1 459 ? -12.117 6.635 -4.969 1.00 76.00 459 MET A CA 1
ATOM 3447 C C . MET A 1 459 ? -11.060 6.993 -3.913 1.00 76.00 459 MET A C 1
ATOM 3449 O O . MET A 1 459 ? -10.744 8.162 -3.684 1.00 76.00 459 MET A O 1
ATOM 3453 N N . THR A 1 460 ? -10.466 5.969 -3.308 1.00 73.00 460 THR A N 1
ATOM 3454 C CA . THR A 1 460 ? -9.320 6.055 -2.400 1.00 73.00 460 THR A CA 1
ATOM 3455 C C . THR A 1 460 ? -8.022 6.157 -3.200 1.00 73.00 460 THR A C 1
ATOM 3457 O O . THR A 1 460 ? -7.693 5.282 -3.998 1.00 73.00 460 THR A O 1
ATOM 3460 N N . PHE A 1 461 ? -7.272 7.241 -3.006 1.00 80.12 461 PHE A N 1
ATOM 3461 C CA . PHE A 1 461 ? -5.977 7.451 -3.655 1.00 80.12 461 PHE A CA 1
ATOM 3462 C C . PHE A 1 461 ? -4.875 7.576 -2.604 1.00 80.12 461 PHE A C 1
ATOM 3464 O O . PHE A 1 461 ? -5.064 8.298 -1.621 1.00 80.12 461 PHE A O 1
ATOM 3471 N N . PRO A 1 462 ? -3.697 6.965 -2.823 1.00 80.88 462 PRO A N 1
ATOM 3472 C CA . PRO A 1 462 ? -2.520 7.291 -2.036 1.00 80.88 462 PRO A CA 1
ATOM 3473 C C . PRO A 1 462 ? -2.219 8.794 -2.075 1.00 80.88 462 PRO A C 1
ATOM 3475 O O . PRO A 1 462 ? -2.317 9.439 -3.123 1.00 80.88 462 PRO A O 1
ATOM 3478 N N . ILE A 1 463 ? -1.775 9.346 -0.943 1.00 81.31 463 ILE A N 1
ATOM 3479 C CA . ILE A 1 463 ? -1.527 10.789 -0.783 1.00 81.31 463 ILE A CA 1
ATOM 3480 C C . ILE A 1 463 ? -0.551 11.368 -1.825 1.00 81.31 463 ILE A C 1
ATOM 3482 O O . ILE A 1 463 ? -0.685 12.530 -2.213 1.00 81.31 463 ILE A O 1
ATOM 3486 N N . TYR A 1 464 ? 0.386 10.558 -2.326 1.00 87.81 464 TYR A N 1
ATOM 3487 C CA . TYR A 1 464 ? 1.395 10.959 -3.310 1.00 87.81 464 TYR A CA 1
ATOM 3488 C C . TYR A 1 464 ? 0.903 10.964 -4.768 1.00 87.81 464 TYR A C 1
ATOM 3490 O O . TYR A 1 464 ? 1.608 11.475 -5.636 1.00 87.81 464 TYR A O 1
ATOM 3498 N N . ILE A 1 465 ? -0.276 10.408 -5.087 1.00 89.44 465 ILE A N 1
ATOM 3499 C CA . ILE A 1 465 ? -0.754 10.368 -6.482 1.00 89.44 465 ILE A CA 1
ATOM 3500 C C . ILE A 1 465 ? -0.939 11.785 -7.029 1.00 89.44 465 ILE A C 1
ATOM 3502 O O . ILE A 1 465 ? -0.500 12.077 -8.142 1.00 89.44 465 ILE A O 1
ATOM 3506 N N . GLY A 1 466 ? -1.524 12.690 -6.240 1.00 91.88 466 GLY A N 1
ATOM 3507 C CA . GLY A 1 466 ? -1.686 14.082 -6.644 1.00 91.88 466 GLY A CA 1
ATOM 3508 C C . GLY A 1 466 ? -0.349 14.778 -6.904 1.00 91.88 466 GLY A C 1
ATOM 3509 O O . GLY A 1 466 ? -0.210 15.458 -7.920 1.00 91.88 466 GLY A O 1
ATOM 3510 N N . SER A 1 467 ? 0.665 14.567 -6.058 1.00 94.06 467 SER A N 1
ATOM 3511 C CA . SER A 1 467 ? 1.988 15.178 -6.257 1.00 94.06 467 SER A CA 1
ATOM 3512 C C . SER A 1 467 ? 2.724 14.609 -7.467 1.00 94.06 467 SER A C 1
ATOM 3514 O O . SER A 1 467 ? 3.351 15.360 -8.213 1.00 94.06 467 SER A O 1
ATOM 3516 N N . MET A 1 468 ? 2.578 13.309 -7.728 1.00 92.69 468 MET A N 1
ATOM 3517 C CA . MET A 1 468 ? 3.109 12.654 -8.922 1.00 92.69 468 MET A CA 1
ATOM 3518 C C . MET A 1 468 ? 2.477 13.206 -10.213 1.00 92.69 468 MET A C 1
ATOM 3520 O O . MET A 1 468 ? 3.192 13.486 -11.176 1.00 92.69 468 MET A O 1
ATOM 3524 N N . ILE A 1 469 ? 1.154 13.423 -10.237 1.00 92.50 469 ILE A N 1
ATOM 3525 C CA . ILE A 1 469 ? 0.452 14.025 -11.385 1.00 92.50 469 ILE A CA 1
ATOM 3526 C C . ILE A 1 469 ? 0.917 15.468 -11.609 1.00 92.50 469 ILE A C 1
ATOM 3528 O O . ILE A 1 469 ? 1.230 15.845 -12.739 1.00 92.50 469 ILE A O 1
ATOM 3532 N N . VAL A 1 470 ? 0.995 16.275 -10.546 1.00 95.00 470 VAL A N 1
ATOM 3533 C CA . VAL A 1 470 ? 1.454 17.670 -10.642 1.00 95.00 470 VAL A CA 1
ATOM 3534 C C . VAL A 1 470 ? 2.884 17.739 -11.174 1.00 95.00 470 VAL A C 1
ATOM 3536 O O . VAL A 1 470 ? 3.152 18.525 -12.081 1.00 95.00 470 VAL A O 1
ATOM 3539 N N . ALA A 1 471 ? 3.785 16.887 -10.684 1.00 94.19 471 ALA A N 1
ATOM 3540 C CA . ALA A 1 471 ? 5.155 16.802 -11.181 1.00 94.19 471 ALA A CA 1
ATOM 3541 C C . ALA A 1 471 ? 5.218 16.443 -12.676 1.00 94.19 471 ALA A C 1
ATOM 3543 O O . ALA A 1 471 ? 5.943 17.092 -13.434 1.00 94.19 471 ALA A O 1
ATOM 3544 N N . ALA A 1 472 ? 4.406 15.481 -13.130 1.00 91.75 472 ALA A N 1
ATOM 3545 C CA . ALA A 1 472 ? 4.312 15.124 -14.546 1.00 91.75 472 ALA A CA 1
ATOM 3546 C C . ALA A 1 472 ? 3.815 16.302 -15.402 1.00 91.75 472 ALA A C 1
ATOM 3548 O O . ALA A 1 472 ? 4.362 16.578 -16.474 1.00 91.75 472 ALA A O 1
ATOM 3549 N N . VAL A 1 473 ? 2.816 17.048 -14.924 1.00 93.06 473 VAL A N 1
ATOM 3550 C CA . VAL A 1 473 ? 2.318 18.251 -15.605 1.00 93.06 473 VAL A CA 1
ATOM 3551 C C . VAL A 1 473 ? 3.400 19.331 -15.662 1.00 93.06 473 VAL A C 1
ATOM 3553 O O . VAL A 1 473 ? 3.693 19.836 -16.745 1.00 93.06 473 VAL A O 1
ATOM 3556 N N . MET A 1 474 ? 4.051 19.638 -14.536 1.00 93.44 474 MET A N 1
ATOM 3557 C CA . MET A 1 474 ? 5.145 20.614 -14.469 1.00 93.44 474 MET A CA 1
ATOM 3558 C C . MET A 1 474 ? 6.282 20.259 -15.432 1.00 93.44 474 MET A C 1
ATOM 3560 O O . MET A 1 474 ? 6.764 21.128 -16.161 1.00 93.44 474 MET A O 1
ATOM 3564 N N . ARG A 1 475 ? 6.673 18.978 -15.483 1.00 90.12 475 ARG A N 1
ATOM 3565 C CA . ARG A 1 475 ? 7.709 18.478 -16.392 1.00 90.12 475 ARG A CA 1
ATOM 3566 C C . ARG A 1 475 ? 7.357 18.727 -17.853 1.00 90.12 475 ARG A C 1
ATOM 3568 O O . ARG A 1 475 ? 8.189 19.238 -18.599 1.00 90.12 475 ARG A O 1
ATOM 3575 N N . ASN A 1 476 ? 6.148 18.348 -18.265 1.00 90.50 476 ASN A N 1
ATOM 3576 C CA . ASN A 1 476 ? 5.739 18.471 -19.661 1.00 90.50 476 ASN A CA 1
ATOM 3577 C C . ASN A 1 476 ? 5.528 19.940 -20.051 1.00 90.50 476 ASN A C 1
ATOM 3579 O O . ASN A 1 476 ? 5.955 20.328 -21.132 1.00 90.50 476 ASN A O 1
ATOM 3583 N N . ILE A 1 477 ? 4.958 20.782 -19.181 1.00 90.88 477 ILE A N 1
ATOM 3584 C CA . ILE A 1 477 ? 4.828 22.223 -19.459 1.00 90.88 477 ILE A CA 1
ATOM 3585 C C . ILE A 1 477 ? 6.205 22.841 -19.712 1.00 90.88 477 ILE A C 1
ATOM 3587 O O . ILE A 1 477 ? 6.382 23.516 -20.725 1.00 90.88 477 ILE A O 1
ATOM 3591 N N . SER A 1 478 ? 7.182 22.575 -18.841 1.00 88.81 478 SER A N 1
ATOM 3592 C CA . SER A 1 478 ? 8.559 23.055 -19.011 1.00 88.81 478 SER A CA 1
ATOM 3593 C C . SER A 1 478 ? 9.158 22.632 -20.361 1.00 88.81 478 SER A C 1
ATOM 3595 O O . SER A 1 478 ? 9.690 23.476 -21.068 1.00 88.81 478 SER A O 1
ATOM 3597 N N . GLU A 1 479 ? 8.995 21.372 -20.771 1.00 85.00 479 GLU A N 1
ATOM 3598 C CA . GLU A 1 479 ? 9.576 20.825 -22.014 1.00 85.00 479 GLU A CA 1
ATOM 3599 C C . GLU A 1 479 ? 8.913 21.293 -23.317 1.00 85.00 479 GLU A C 1
ATOM 3601 O O . GLU A 1 479 ? 9.539 21.242 -24.378 1.00 85.00 479 GLU A O 1
ATOM 3606 N N . TYR A 1 480 ? 7.635 21.683 -23.271 1.00 86.38 480 TYR A N 1
ATOM 3607 C CA . TYR A 1 480 ? 6.913 22.177 -24.451 1.00 86.38 480 TYR A CA 1
ATOM 3608 C C . TYR A 1 480 ? 6.950 23.700 -24.582 1.00 86.38 480 TYR A C 1
ATOM 3610 O O . TYR A 1 480 ? 6.784 24.210 -25.688 1.00 86.38 480 TYR A O 1
ATOM 3618 N N . THR A 1 481 ? 7.127 24.422 -23.473 1.00 85.69 481 THR A N 1
ATOM 3619 C CA . THR A 1 481 ? 7.145 25.894 -23.466 1.00 85.69 481 THR A CA 1
ATOM 3620 C C . THR A 1 481 ? 8.546 26.485 -23.345 1.00 85.69 481 THR A C 1
ATOM 3622 O O . THR A 1 481 ? 8.698 27.681 -23.574 1.00 85.69 481 THR A O 1
ATOM 3625 N N . ASP A 1 482 ? 9.539 25.688 -22.934 1.00 79.06 482 ASP A N 1
ATOM 3626 C CA . ASP A 1 482 ? 10.880 26.130 -22.521 1.00 79.06 482 ASP A CA 1
ATOM 3627 C C . ASP A 1 482 ? 10.858 27.265 -21.465 1.00 79.06 482 ASP A C 1
ATOM 3629 O O . ASP A 1 482 ? 11.838 27.981 -21.267 1.00 79.06 482 ASP A O 1
ATOM 3633 N N . GLY A 1 483 ? 9.733 27.437 -20.753 1.00 74.81 483 GLY A N 1
ATOM 3634 C CA . GLY A 1 483 ? 9.477 28.602 -19.899 1.00 74.81 483 GLY A CA 1
ATOM 3635 C C . GLY A 1 483 ? 10.214 28.597 -18.558 1.00 74.81 483 GLY A C 1
ATOM 3636 O O . GLY A 1 483 ? 10.387 29.648 -17.944 1.00 74.81 483 GLY A O 1
ATOM 3637 N N . PHE A 1 484 ? 10.650 27.430 -18.081 1.00 82.94 484 PHE A N 1
ATOM 3638 C CA . PHE A 1 484 ? 11.473 27.294 -16.877 1.00 82.94 484 PHE A CA 1
ATOM 3639 C C . PHE A 1 484 ? 12.277 25.995 -16.918 1.00 82.94 484 PHE A C 1
ATOM 3641 O O . PHE A 1 484 ? 11.831 24.999 -17.486 1.00 82.94 484 PHE A O 1
ATOM 3648 N N . ARG A 1 485 ? 13.467 25.989 -16.307 1.00 82.88 485 ARG A N 1
ATOM 3649 C CA . ARG A 1 485 ? 14.380 24.838 -16.324 1.00 82.88 485 ARG A CA 1
ATOM 3650 C C . ARG A 1 485 ? 14.052 23.855 -15.200 1.00 82.88 485 ARG A C 1
ATOM 3652 O O . ARG A 1 485 ? 14.019 24.240 -14.035 1.00 82.88 485 ARG A O 1
ATOM 3659 N N . ILE A 1 486 ? 13.860 22.582 -15.543 1.00 85.00 486 ILE A N 1
ATOM 3660 C CA . ILE A 1 486 ? 13.747 21.484 -14.570 1.00 85.00 486 ILE A CA 1
ATOM 3661 C C . ILE A 1 486 ? 15.132 20.886 -14.316 1.00 85.00 486 ILE A C 1
ATOM 3663 O O . ILE A 1 486 ? 15.835 20.504 -15.254 1.00 85.00 486 ILE A O 1
ATOM 3667 N N . HIS A 1 487 ? 15.508 20.775 -13.046 1.00 85.94 487 HIS A N 1
ATOM 3668 C CA . HIS A 1 487 ? 16.794 20.224 -12.613 1.00 85.94 487 HIS A CA 1
ATOM 3669 C C . HIS A 1 487 ? 16.694 18.706 -12.401 1.00 85.94 487 HIS A C 1
ATOM 3671 O O . HIS A 1 487 ? 16.657 18.219 -11.276 1.00 85.94 487 HIS A O 1
ATOM 3677 N N . MET A 1 488 ? 16.576 17.948 -13.499 1.00 84.25 488 MET A N 1
ATOM 3678 C CA . MET A 1 488 ? 16.300 16.501 -13.448 1.00 84.25 488 MET A CA 1
ATOM 3679 C C . MET A 1 488 ? 17.369 15.688 -12.713 1.00 84.25 488 MET A C 1
ATOM 3681 O O . MET A 1 488 ? 17.019 14.751 -12.002 1.00 84.25 488 MET A O 1
ATOM 3685 N N . GLY A 1 489 ? 18.653 16.026 -12.879 1.00 81.44 489 GLY A N 1
ATOM 3686 C CA . GLY A 1 489 ? 19.743 15.306 -12.216 1.00 81.44 489 GLY A CA 1
ATOM 3687 C C . GLY A 1 489 ? 19.601 15.360 -10.696 1.00 81.44 489 GLY A C 1
ATOM 3688 O O . GLY A 1 489 ? 19.560 14.328 -10.035 1.00 81.44 489 GLY A O 1
ATOM 3689 N N . GLU A 1 490 ? 19.423 16.566 -10.163 1.00 88.19 490 GLU A N 1
ATOM 3690 C CA . GLU A 1 490 ? 19.272 16.818 -8.733 1.00 88.19 490 GLU A CA 1
ATOM 3691 C C . GLU A 1 490 ? 17.932 16.294 -8.191 1.00 88.19 490 GLU A C 1
ATOM 3693 O O . GLU A 1 490 ? 17.892 15.736 -7.097 1.00 88.19 490 GLU A O 1
ATOM 3698 N N . ILE A 1 491 ? 16.837 16.409 -8.957 1.00 90.94 491 ILE A N 1
ATOM 3699 C CA . ILE A 1 491 ? 15.535 15.822 -8.591 1.00 90.94 491 ILE A CA 1
ATOM 3700 C C . ILE A 1 491 ? 15.642 14.297 -8.445 1.00 90.94 491 ILE A C 1
ATOM 3702 O O . ILE A 1 491 ? 15.115 13.743 -7.479 1.00 90.94 491 ILE A O 1
ATOM 3706 N N . ASN A 1 492 ? 16.331 13.621 -9.368 1.00 86.94 492 ASN A N 1
ATOM 3707 C CA . ASN A 1 492 ? 16.518 12.170 -9.320 1.00 86.94 492 ASN A CA 1
ATOM 3708 C C . ASN A 1 492 ? 17.420 11.743 -8.149 1.00 86.94 492 ASN A C 1
ATOM 3710 O O . ASN A 1 492 ? 17.136 10.735 -7.494 1.00 86.94 492 ASN A O 1
ATOM 3714 N N . ASP A 1 493 ? 18.472 12.513 -7.853 1.00 89.19 493 ASP A N 1
ATOM 3715 C CA . ASP A 1 493 ? 19.347 12.272 -6.700 1.00 89.19 493 ASP A CA 1
ATOM 3716 C C . ASP A 1 493 ? 18.566 12.397 -5.382 1.00 89.19 493 ASP A C 1
ATOM 3718 O O . ASP A 1 493 ? 18.593 11.487 -4.549 1.00 89.19 493 ASP A O 1
ATOM 3722 N N . LEU A 1 494 ? 17.801 13.483 -5.220 1.00 92.44 494 LEU A N 1
ATOM 3723 C CA . LEU A 1 494 ? 16.937 13.706 -4.056 1.00 92.44 494 LEU A CA 1
ATOM 3724 C C . LEU A 1 494 ? 15.884 12.602 -3.917 1.00 92.44 494 LEU A C 1
ATOM 3726 O O . LEU A 1 494 ? 15.713 12.047 -2.833 1.00 92.44 494 LEU A O 1
ATOM 3730 N N . GLY A 1 495 ? 15.232 12.230 -5.021 1.00 91.19 495 GLY A N 1
ATOM 3731 C CA . GLY A 1 495 ? 14.282 11.122 -5.063 1.00 91.19 495 GLY A CA 1
ATOM 3732 C C . GLY A 1 495 ? 14.893 9.804 -4.587 1.00 91.19 495 GLY A C 1
ATOM 3733 O O . GLY A 1 495 ? 14.291 9.104 -3.775 1.00 91.19 495 GLY A O 1
ATOM 3734 N N . SER A 1 496 ? 16.115 9.491 -5.022 1.00 88.81 496 SER A N 1
ATOM 3735 C CA . SER A 1 496 ? 16.831 8.261 -4.650 1.00 88.81 496 SER A CA 1
ATOM 3736 C C . SER A 1 496 ? 17.259 8.238 -3.175 1.00 88.81 496 SER A C 1
ATOM 3738 O O . SER A 1 496 ? 17.179 7.195 -2.513 1.00 88.81 496 SER A O 1
ATOM 3740 N N . ILE A 1 497 ? 17.673 9.388 -2.631 1.00 92.69 497 ILE A N 1
ATOM 3741 C CA . ILE A 1 497 ? 17.955 9.551 -1.195 1.00 92.69 497 ILE A CA 1
ATOM 3742 C C . ILE A 1 497 ? 16.671 9.330 -0.391 1.00 92.69 497 ILE A C 1
ATOM 3744 O O . ILE A 1 497 ? 16.660 8.541 0.558 1.00 92.69 497 ILE A O 1
ATOM 3748 N N . CYS A 1 498 ? 15.574 9.968 -0.802 1.00 94.25 498 CYS A N 1
ATOM 3749 C CA . CYS A 1 498 ? 14.275 9.821 -0.161 1.00 94.25 498 CYS A CA 1
ATOM 3750 C C . CYS A 1 498 ? 13.757 8.386 -0.228 1.00 94.25 498 CYS A C 1
ATOM 3752 O O . CYS A 1 498 ? 13.321 7.890 0.803 1.00 94.25 498 CYS A O 1
ATOM 3754 N N . LEU A 1 499 ? 13.876 7.686 -1.364 1.00 91.25 499 LEU A N 1
ATOM 3755 C CA . LEU A 1 499 ? 13.549 6.259 -1.485 1.00 91.25 499 LEU A CA 1
ATOM 3756 C C . LEU A 1 499 ? 14.305 5.426 -0.448 1.00 91.25 499 LEU A C 1
ATOM 3758 O O . LEU A 1 499 ? 13.720 4.568 0.207 1.00 91.25 499 LEU A O 1
ATOM 3762 N N . SER A 1 500 ? 15.601 5.691 -0.285 1.00 90.94 500 SER A N 1
ATOM 3763 C CA . SER A 1 500 ? 16.454 4.931 0.628 1.00 90.94 500 SER A CA 1
ATOM 3764 C C . SER A 1 500 ? 16.086 5.159 2.096 1.00 90.94 500 SER A C 1
ATOM 3766 O O . SER A 1 500 ? 16.042 4.200 2.865 1.00 90.94 500 SER A O 1
ATOM 3768 N N . LEU A 1 501 ? 15.782 6.404 2.480 1.00 92.75 501 LEU A N 1
ATOM 3769 C CA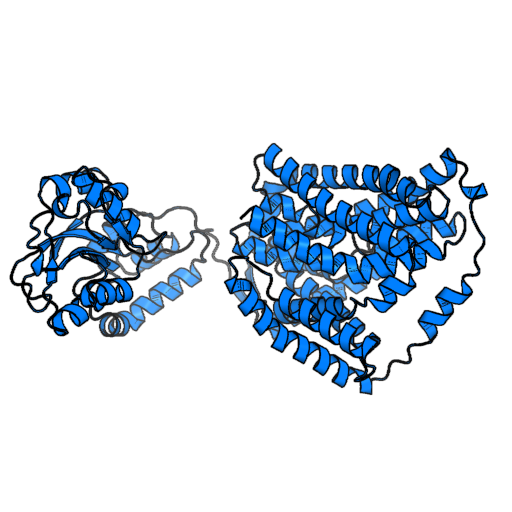 . LEU A 1 501 ? 15.329 6.751 3.832 1.00 92.75 501 LEU A CA 1
ATOM 3770 C C . LEU A 1 501 ? 13.930 6.207 4.125 1.00 92.75 501 LEU A C 1
ATOM 3772 O O . LEU A 1 501 ? 13.719 5.580 5.160 1.00 92.75 501 LEU A O 1
ATOM 3776 N N . PHE A 1 502 ? 12.996 6.408 3.197 1.00 91.81 502 PHE A N 1
ATOM 3777 C CA . PHE A 1 502 ? 11.638 5.874 3.258 1.00 91.81 502 PHE A CA 1
ATOM 3778 C C . PHE A 1 502 ? 11.654 4.357 3.450 1.00 91.81 502 PHE A C 1
ATOM 3780 O O . PHE A 1 502 ? 11.035 3.850 4.384 1.00 91.81 502 PHE A O 1
ATOM 3787 N N . LEU A 1 503 ? 12.413 3.647 2.612 1.00 88.44 503 LEU A N 1
ATOM 3788 C CA . LEU A 1 503 ? 12.531 2.202 2.702 1.00 88.44 503 LEU A CA 1
ATOM 3789 C C . LEU A 1 503 ? 13.240 1.796 3.995 1.00 88.44 503 LEU A C 1
ATOM 3791 O O . LEU A 1 503 ? 12.805 0.862 4.647 1.00 88.44 503 LEU A O 1
ATOM 3795 N N . GLY A 1 504 ? 14.279 2.516 4.420 1.00 90.50 504 GLY A N 1
ATOM 3796 C CA . GLY A 1 504 ? 14.955 2.258 5.693 1.00 90.50 504 GLY A CA 1
ATOM 3797 C C . GLY A 1 504 ? 13.996 2.297 6.883 1.00 90.50 504 GLY A C 1
ATOM 3798 O O . GLY A 1 504 ? 13.976 1.352 7.669 1.00 90.50 504 GLY A O 1
ATOM 3799 N N . VAL A 1 505 ? 13.165 3.343 6.981 1.00 90.50 505 VAL A N 1
ATOM 3800 C CA . VAL A 1 505 ? 12.159 3.459 8.048 1.00 90.50 505 VAL A CA 1
ATOM 3801 C C . VAL A 1 505 ? 11.103 2.362 7.913 1.00 90.50 505 VAL A C 1
ATOM 3803 O O . VAL A 1 505 ? 10.828 1.673 8.887 1.00 90.50 505 VAL A O 1
ATOM 3806 N N . ALA A 1 506 ? 10.570 2.130 6.710 1.00 86.75 506 ALA A N 1
ATOM 3807 C CA . ALA A 1 506 ? 9.586 1.070 6.481 1.00 86.75 506 ALA A CA 1
ATOM 3808 C C . ALA A 1 506 ? 10.110 -0.319 6.885 1.00 86.75 506 ALA A C 1
ATOM 3810 O O . ALA A 1 506 ? 9.366 -1.133 7.418 1.00 86.75 506 ALA A O 1
ATOM 3811 N N . MET A 1 507 ? 11.399 -0.587 6.657 1.00 87.06 507 MET A N 1
ATOM 3812 C CA . MET A 1 507 ? 12.012 -1.878 6.954 1.00 87.06 507 MET A CA 1
ATOM 3813 C C . MET A 1 507 ? 12.231 -2.106 8.451 1.00 87.06 507 MET A C 1
ATOM 3815 O O . MET A 1 507 ? 12.053 -3.230 8.911 1.00 87.06 507 MET A O 1
ATOM 3819 N N . ILE A 1 508 ? 12.603 -1.075 9.219 1.00 88.62 508 ILE A N 1
ATOM 3820 C CA . ILE A 1 508 ? 12.788 -1.214 10.675 1.00 88.62 508 ILE A CA 1
ATOM 3821 C C . ILE A 1 508 ? 11.458 -1.317 11.434 1.00 88.62 508 ILE A C 1
ATOM 3823 O O . ILE A 1 508 ? 11.451 -1.850 12.541 1.00 88.62 508 ILE A O 1
ATOM 3827 N N . THR A 1 509 ? 10.346 -0.854 10.846 1.00 83.88 509 THR A N 1
ATOM 3828 C CA . THR A 1 509 ? 9.001 -0.946 11.442 1.00 83.88 509 THR A CA 1
ATOM 3829 C C . THR A 1 509 ? 8.236 -2.219 11.057 1.00 83.88 509 THR A C 1
ATOM 3831 O O . THR A 1 509 ? 7.099 -2.411 11.490 1.00 83.88 509 THR A O 1
ATOM 3834 N N . LEU A 1 510 ? 8.853 -3.131 10.291 1.00 81.69 510 LEU A N 1
ATOM 3835 C CA . LEU A 1 510 ? 8.208 -4.369 9.843 1.00 81.69 510 LEU A CA 1
ATOM 3836 C C . LEU A 1 510 ? 7.839 -5.316 10.990 1.00 81.69 510 LEU A C 1
ATOM 3838 O O . LEU A 1 510 ? 8.645 -5.642 11.863 1.00 81.69 510 LEU A O 1
ATOM 3842 N N . LYS A 1 511 ? 6.631 -5.878 10.895 1.00 78.44 511 LYS A N 1
ATOM 3843 C CA . LYS A 1 511 ? 6.063 -6.826 11.861 1.00 78.44 511 LYS A CA 1
ATOM 3844 C C . LYS A 1 511 ? 6.185 -8.258 11.345 1.00 78.44 511 LYS A C 1
ATOM 3846 O O . LYS A 1 511 ? 5.236 -8.844 10.825 1.00 78.44 511 LYS A O 1
ATOM 3851 N N . LEU A 1 512 ? 7.374 -8.845 11.493 1.00 78.12 512 LEU A N 1
ATOM 3852 C CA . LEU A 1 512 ? 7.710 -10.148 10.895 1.00 78.12 512 LEU A CA 1
ATOM 3853 C C . LEU A 1 512 ? 6.790 -11.306 11.323 1.00 78.12 512 LEU A C 1
ATOM 3855 O O . LEU A 1 512 ? 6.598 -12.245 10.554 1.00 78.12 512 LEU A O 1
ATOM 3859 N N . TRP A 1 513 ? 6.182 -11.246 12.509 1.00 73.12 513 TRP A N 1
ATOM 3860 C CA . TRP A 1 513 ? 5.276 -12.295 12.993 1.00 73.12 513 TRP A CA 1
ATOM 3861 C C . TRP A 1 513 ? 3.990 -12.432 12.162 1.00 73.12 513 TRP A C 1
ATOM 3863 O O . TRP A 1 513 ? 3.413 -13.517 12.121 1.00 73.12 513 TRP A O 1
ATOM 3873 N N . GLN A 1 514 ? 3.562 -11.384 11.447 1.00 68.94 514 GLN A N 1
ATOM 3874 C CA . GLN A 1 514 ? 2.367 -11.425 10.592 1.00 68.94 514 GLN A CA 1
ATOM 3875 C C . GLN A 1 514 ? 2.558 -12.310 9.344 1.00 68.94 514 GLN A C 1
ATOM 3877 O O . GLN A 1 514 ? 1.588 -12.837 8.803 1.00 68.94 514 GLN A O 1
ATOM 3882 N N . LEU A 1 515 ? 3.804 -12.552 8.914 1.00 72.50 515 LEU A N 1
ATOM 3883 C CA . LEU A 1 515 ? 4.110 -13.402 7.754 1.00 72.50 515 LEU A CA 1
ATOM 3884 C C . LEU A 1 515 ? 3.858 -14.893 8.011 1.00 72.50 515 LEU A C 1
ATOM 3886 O O . LEU A 1 515 ? 3.559 -15.628 7.070 1.00 72.50 515 LEU A O 1
ATOM 3890 N N . ALA A 1 516 ? 3.997 -15.360 9.256 1.00 69.75 516 ALA A N 1
ATOM 3891 C CA . ALA A 1 516 ? 4.022 -16.793 9.556 1.00 69.75 516 ALA A CA 1
ATOM 3892 C C . ALA A 1 516 ? 2.710 -17.498 9.171 1.00 69.75 516 ALA A C 1
ATOM 3894 O O . ALA A 1 516 ? 2.738 -18.592 8.609 1.00 69.75 516 ALA A O 1
ATOM 3895 N N . ALA A 1 517 ? 1.568 -16.843 9.401 1.00 72.38 517 ALA A N 1
ATOM 3896 C CA . ALA A 1 517 ? 0.251 -17.383 9.066 1.00 72.38 517 ALA A CA 1
ATOM 3897 C C . ALA A 1 517 ? -0.027 -17.415 7.549 1.00 72.38 517 ALA A C 1
ATOM 3899 O O . ALA A 1 517 ? -0.837 -18.216 7.087 1.00 72.38 517 ALA A O 1
ATOM 3900 N N . LEU A 1 518 ? 0.655 -16.570 6.768 1.00 79.69 518 LEU A N 1
ATOM 3901 C CA . LEU A 1 518 ? 0.433 -16.397 5.328 1.00 79.69 518 LEU A CA 1
ATOM 3902 C C . LEU A 1 518 ? 1.542 -17.007 4.461 1.00 79.69 518 LEU A C 1
ATOM 3904 O O . LEU A 1 518 ? 1.472 -16.916 3.237 1.00 79.69 518 LEU A O 1
ATOM 3908 N N . ALA A 1 519 ? 2.542 -17.658 5.059 1.00 82.31 519 ALA A N 1
ATOM 3909 C CA . ALA A 1 519 ? 3.733 -18.129 4.354 1.00 82.31 519 ALA A CA 1
ATOM 3910 C C . ALA A 1 519 ? 3.421 -19.080 3.182 1.00 82.31 519 ALA A C 1
ATOM 3912 O O . ALA A 1 519 ? 3.949 -18.902 2.083 1.00 82.31 519 ALA A O 1
ATOM 3913 N N . LEU A 1 520 ? 2.541 -20.069 3.389 1.00 87.25 520 LEU A N 1
ATOM 3914 C CA . LEU A 1 520 ? 2.175 -21.023 2.337 1.00 87.25 520 LEU A CA 1
ATOM 3915 C C . LEU A 1 520 ? 1.350 -20.364 1.210 1.00 87.25 520 LEU A C 1
ATOM 3917 O O . LEU A 1 520 ? 1.754 -20.497 0.051 1.00 87.25 520 LEU A O 1
ATOM 3921 N N . PRO A 1 521 ? 0.259 -19.619 1.492 1.00 89.50 521 PRO A N 1
ATOM 3922 C CA . PRO A 1 521 ? -0.441 -18.850 0.462 1.00 89.50 521 PRO A CA 1
ATOM 3923 C C . PRO A 1 521 ? 0.475 -17.900 -0.318 1.00 89.50 521 PRO A C 1
ATOM 3925 O O . PRO A 1 521 ? 0.399 -17.840 -1.544 1.00 89.50 521 PRO A O 1
ATOM 3928 N N . LEU A 1 522 ? 1.380 -17.205 0.379 1.00 90.88 522 LEU A N 1
ATOM 3929 C CA . LEU A 1 522 ? 2.343 -16.288 -0.223 1.00 90.88 522 LEU A CA 1
ATOM 3930 C C . LEU A 1 522 ? 3.252 -17.008 -1.224 1.00 90.88 522 LEU A C 1
ATOM 3932 O O . LEU A 1 522 ? 3.430 -16.529 -2.341 1.00 90.88 522 LEU A O 1
ATOM 3936 N N . PHE A 1 523 ? 3.778 -18.183 -0.871 1.00 91.50 523 PHE A N 1
ATOM 3937 C CA . PHE A 1 523 ? 4.615 -18.964 -1.783 1.00 91.50 523 PHE A CA 1
ATOM 3938 C C . PHE A 1 523 ? 3.870 -19.355 -3.069 1.00 91.50 523 PHE A C 1
ATOM 3940 O O . PHE A 1 523 ? 4.423 -19.234 -4.161 1.00 91.50 523 PHE A O 1
ATOM 3947 N N . ILE A 1 524 ? 2.607 -19.781 -2.957 1.00 94.19 524 ILE A N 1
ATOM 3948 C CA . ILE A 1 524 ? 1.784 -20.163 -4.115 1.00 94.19 524 ILE A CA 1
ATOM 3949 C C . ILE A 1 524 ? 1.518 -18.953 -5.017 1.00 94.19 524 ILE A C 1
ATOM 3951 O O . ILE A 1 524 ? 1.679 -19.044 -6.236 1.00 94.19 524 ILE A O 1
ATOM 3955 N N . LEU A 1 525 ? 1.149 -17.813 -4.426 1.00 95.38 525 LEU A N 1
ATOM 3956 C CA . LEU A 1 525 ? 0.923 -16.567 -5.157 1.00 95.38 525 LEU A CA 1
ATOM 3957 C C . LEU A 1 525 ? 2.172 -16.134 -5.933 1.00 95.38 525 LEU A C 1
ATOM 3959 O O . LEU A 1 525 ? 2.102 -15.865 -7.133 1.00 95.38 525 LEU A O 1
ATOM 3963 N N . LEU A 1 526 ? 3.326 -16.132 -5.265 1.00 95.88 526 LEU A N 1
ATOM 3964 C CA . LEU A 1 526 ? 4.604 -15.744 -5.856 1.00 95.88 526 LEU A CA 1
ATOM 3965 C C . LEU A 1 526 ? 5.064 -16.718 -6.946 1.00 95.88 526 LEU A C 1
ATOM 3967 O O . LEU A 1 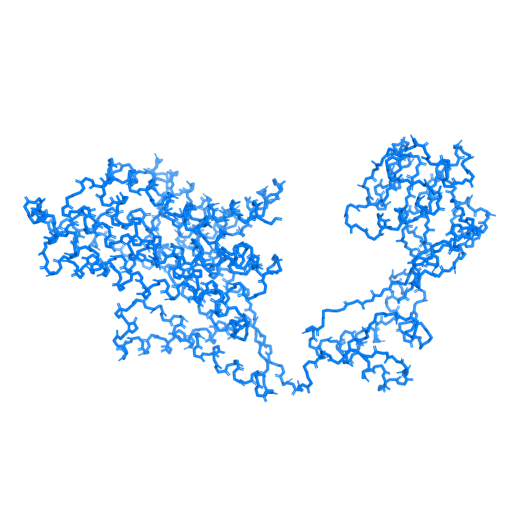526 ? 5.536 -16.282 -7.995 1.00 95.88 526 LEU A O 1
ATOM 3971 N N . ALA A 1 527 ? 4.870 -18.026 -6.760 1.00 96.06 527 ALA A N 1
ATOM 3972 C CA . ALA A 1 527 ? 5.126 -19.014 -7.807 1.00 96.06 527 ALA A CA 1
ATOM 3973 C C . ALA A 1 527 ? 4.260 -18.752 -9.052 1.00 96.06 527 ALA A C 1
ATOM 3975 O O . ALA A 1 527 ? 4.755 -18.828 -10.179 1.00 96.06 527 ALA A O 1
ATOM 3976 N N . GLY A 1 528 ? 2.996 -18.365 -8.858 1.00 96.75 528 GLY A N 1
ATOM 3977 C CA . GLY A 1 528 ? 2.114 -17.915 -9.934 1.00 96.75 528 GLY A CA 1
ATOM 3978 C C . GLY A 1 528 ? 2.684 -16.729 -10.716 1.00 96.75 528 GLY A C 1
ATOM 3979 O O . GLY A 1 528 ? 2.663 -16.744 -11.948 1.00 96.75 528 GLY A O 1
ATOM 3980 N N . GLN A 1 529 ? 3.269 -15.746 -10.025 1.00 97.81 529 GLN A N 1
ATOM 3981 C CA . GLN A 1 529 ? 3.917 -14.595 -10.666 1.00 97.81 529 GLN A CA 1
ATOM 3982 C C . GLN A 1 529 ? 5.156 -14.989 -11.475 1.00 97.81 529 GLN A C 1
ATOM 3984 O O . GLN A 1 529 ? 5.331 -14.509 -12.593 1.00 97.81 529 GLN A O 1
ATOM 3989 N N . VAL A 1 530 ? 5.985 -15.905 -10.962 1.00 97.00 530 VAL A N 1
ATOM 3990 C CA . VAL A 1 530 ? 7.149 -16.442 -11.694 1.00 97.00 530 VAL A CA 1
ATOM 3991 C C . VAL A 1 530 ? 6.703 -17.110 -12.995 1.00 97.00 530 VAL A C 1
ATOM 3993 O O . VAL A 1 530 ? 7.275 -16.862 -14.057 1.00 97.00 530 VAL A O 1
ATOM 3996 N N . VAL A 1 531 ? 5.659 -17.941 -12.932 1.00 97.19 531 VAL A N 1
ATOM 3997 C CA . VAL A 1 531 ? 5.118 -18.630 -14.112 1.00 97.19 531 VAL A CA 1
ATOM 3998 C C . VAL A 1 531 ? 4.554 -17.627 -15.117 1.00 97.19 531 VAL A C 1
ATOM 4000 O O . VAL A 1 531 ? 4.888 -17.705 -16.303 1.00 97.19 531 VAL A O 1
ATOM 4003 N N . LEU A 1 532 ? 3.750 -16.664 -14.653 1.00 97.62 532 LEU A N 1
ATOM 4004 C CA . LEU A 1 532 ? 3.215 -15.594 -15.493 1.00 97.62 532 LEU A CA 1
ATOM 4005 C C . LEU A 1 532 ? 4.349 -14.844 -16.195 1.00 97.62 532 LEU A C 1
ATOM 4007 O O . LEU A 1 532 ? 4.320 -14.716 -17.417 1.00 97.62 532 LEU A O 1
ATOM 4011 N N . MET A 1 533 ? 5.356 -14.390 -15.447 1.00 97.00 533 MET A N 1
ATOM 4012 C CA . MET A 1 533 ? 6.471 -13.623 -15.994 1.00 97.00 533 MET A CA 1
ATOM 4013 C C . MET A 1 533 ? 7.243 -14.423 -17.043 1.00 97.00 533 MET A C 1
ATOM 4015 O O . MET A 1 533 ? 7.523 -13.911 -18.129 1.00 97.00 533 MET A O 1
ATOM 4019 N N . TYR A 1 534 ? 7.542 -15.694 -16.763 1.00 96.44 534 TYR A N 1
ATOM 4020 C CA . TYR A 1 534 ? 8.246 -16.558 -17.706 1.00 96.44 534 TYR A CA 1
ATOM 4021 C C . TYR A 1 534 ? 7.474 -16.706 -19.022 1.00 96.44 534 TYR A C 1
ATOM 4023 O O . TYR A 1 534 ? 8.044 -16.540 -20.103 1.00 96.44 534 TYR A O 1
ATOM 4031 N N . ILE A 1 535 ? 6.169 -16.988 -18.943 1.00 96.75 535 ILE A N 1
ATOM 4032 C CA . ILE A 1 535 ? 5.301 -17.133 -20.119 1.00 96.75 535 ILE A CA 1
ATOM 4033 C C . ILE A 1 535 ? 5.208 -15.804 -20.874 1.00 96.75 535 ILE A C 1
ATOM 4035 O O . ILE A 1 535 ? 5.376 -15.769 -22.096 1.00 96.75 535 ILE A O 1
ATOM 4039 N N . PHE A 1 536 ? 4.983 -14.707 -20.155 1.00 97.25 536 PHE A N 1
ATOM 4040 C CA . PHE A 1 536 ? 4.796 -13.385 -20.733 1.00 97.25 536 PHE A CA 1
ATOM 4041 C C . PHE A 1 536 ? 6.046 -12.913 -21.482 1.00 97.25 536 PHE A C 1
ATOM 4043 O O . PHE A 1 536 ? 5.971 -12.569 -22.663 1.00 97.25 536 PHE A O 1
ATOM 4050 N N . ALA A 1 537 ? 7.218 -12.971 -20.847 1.00 96.12 537 ALA A N 1
ATOM 4051 C CA . ALA A 1 537 ? 8.473 -12.575 -21.477 1.00 96.12 537 ALA A CA 1
ATOM 4052 C C . ALA A 1 537 ? 8.826 -13.476 -22.673 1.00 96.12 537 ALA A C 1
ATOM 4054 O O . ALA A 1 537 ? 9.187 -12.987 -23.746 1.00 96.12 537 ALA A O 1
ATOM 4055 N N . ARG A 1 538 ? 8.668 -14.799 -22.524 1.00 94.75 538 ARG A N 1
ATOM 4056 C CA . ARG A 1 538 ? 9.052 -15.770 -23.557 1.00 94.75 538 ARG A CA 1
ATOM 4057 C C . ARG A 1 538 ? 8.161 -15.743 -24.795 1.00 94.75 538 ARG A C 1
ATOM 4059 O O . ARG A 1 538 ? 8.668 -15.947 -25.898 1.00 94.75 538 ARG A O 1
ATOM 4066 N N . PHE A 1 539 ? 6.850 -15.579 -24.629 1.00 94.94 539 PHE A N 1
ATOM 4067 C CA . PHE A 1 539 ? 5.891 -15.746 -25.726 1.00 94.94 539 PHE A CA 1
ATOM 4068 C C . PHE A 1 539 ? 5.254 -14.443 -26.191 1.00 94.94 539 PHE A C 1
ATOM 4070 O O . PHE A 1 539 ? 4.969 -14.325 -27.381 1.00 94.94 539 PHE A O 1
ATOM 4077 N N . ILE A 1 540 ? 5.032 -13.482 -25.293 1.00 96.19 540 ILE A N 1
ATOM 4078 C CA . ILE A 1 540 ? 4.351 -12.227 -25.625 1.00 96.19 540 ILE A CA 1
ATOM 4079 C C . ILE A 1 540 ? 5.393 -11.165 -25.970 1.00 96.19 540 ILE A C 1
ATOM 4081 O O . ILE A 1 540 ? 5.445 -10.734 -27.120 1.00 96.19 540 ILE A O 1
ATOM 4085 N N . VAL A 1 541 ? 6.282 -10.814 -25.032 1.00 95.25 541 VAL A N 1
ATOM 4086 C CA . VAL A 1 541 ? 7.298 -9.763 -25.247 1.00 95.25 541 VAL A CA 1
ATOM 4087 C C . VAL A 1 541 ? 8.182 -10.104 -26.438 1.00 95.25 541 VAL A C 1
ATOM 4089 O O . VAL A 1 541 ? 8.253 -9.334 -27.392 1.00 95.25 541 VAL A O 1
ATOM 4092 N N . PHE A 1 542 ? 8.774 -11.298 -26.435 1.00 95.56 542 PHE A N 1
ATOM 4093 C CA . PHE A 1 542 ? 9.637 -11.745 -27.524 1.00 95.56 542 PHE A CA 1
ATOM 4094 C C . PHE A 1 542 ? 8.940 -11.710 -28.899 1.00 95.56 542 PHE A C 1
ATOM 4096 O O . PHE A 1 542 ? 9.535 -11.301 -29.894 1.00 95.56 542 PHE A O 1
ATOM 4103 N N . LYS A 1 543 ? 7.660 -12.106 -28.978 1.00 93.44 543 LYS A N 1
ATOM 4104 C CA . LYS A 1 543 ? 6.925 -12.151 -30.251 1.00 93.44 543 LYS A CA 1
ATOM 4105 C C . LYS A 1 543 ? 6.523 -10.761 -30.739 1.00 93.44 543 LYS A C 1
ATOM 4107 O O . LYS A 1 543 ? 6.686 -10.461 -31.919 1.00 93.44 543 LYS A O 1
ATOM 4112 N N . CYS A 1 544 ? 6.025 -9.915 -29.842 1.00 93.81 544 CYS A N 1
ATOM 4113 C CA . CYS A 1 544 ? 5.609 -8.551 -30.161 1.00 93.81 544 CYS A CA 1
ATOM 4114 C C . CYS A 1 544 ? 6.797 -7.639 -30.500 1.00 93.81 544 CYS A C 1
ATOM 4116 O O . CYS A 1 544 ? 6.659 -6.758 -31.347 1.00 93.81 544 CYS A O 1
ATOM 4118 N N . MET A 1 545 ? 7.972 -7.895 -29.919 1.00 92.25 545 MET A N 1
ATOM 4119 C CA . MET A 1 545 ? 9.208 -7.156 -30.191 1.00 92.25 545 MET A CA 1
ATOM 4120 C C . MET A 1 545 ? 10.003 -7.719 -31.382 1.00 92.25 545 MET A C 1
ATOM 4122 O O . MET A 1 545 ? 11.205 -7.541 -31.435 1.00 92.25 545 MET A O 1
ATOM 4126 N N . ARG A 1 546 ? 9.337 -8.342 -32.369 1.00 89.31 546 ARG A N 1
ATOM 4127 C CA . ARG A 1 546 ? 9.905 -8.835 -33.653 1.00 89.31 546 ARG A CA 1
ATOM 4128 C C . ARG A 1 546 ? 10.718 -10.133 -33.615 1.00 89.31 546 ARG A C 1
ATOM 4130 O O . ARG A 1 546 ? 11.140 -10.587 -34.672 1.00 89.31 546 ARG A O 1
ATOM 4137 N N . SER A 1 547 ? 10.816 -10.810 -32.471 1.00 91.69 547 SER A N 1
ATOM 4138 C CA . SER A 1 547 ? 11.443 -12.141 -32.355 1.00 91.69 547 SER A CA 1
ATOM 4139 C C . SER A 1 547 ? 12.906 -12.224 -32.820 1.00 91.69 547 SER A C 1
ATOM 4141 O O . 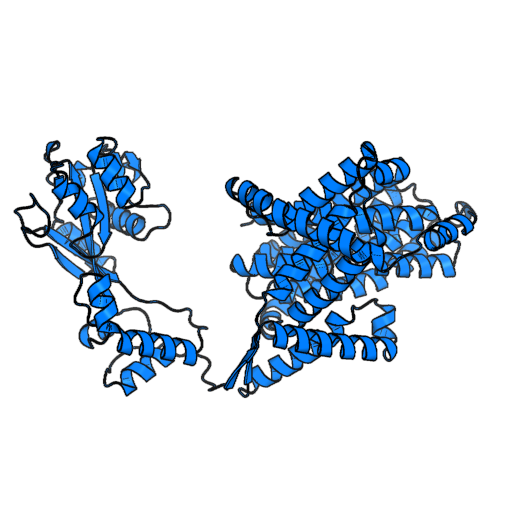SER A 1 547 ? 13.346 -13.302 -33.218 1.00 91.69 547 SER A O 1
ATOM 4143 N N . ASP A 1 548 ? 13.640 -11.116 -32.771 1.00 92.31 548 ASP A N 1
ATOM 4144 C CA . ASP A 1 548 ? 15.063 -11.023 -33.100 1.00 92.31 548 ASP A CA 1
ATOM 4145 C C . ASP A 1 548 ? 15.939 -11.092 -31.832 1.00 92.31 548 ASP A C 1
ATOM 4147 O O . ASP A 1 548 ? 15.456 -11.350 -30.722 1.00 92.31 548 ASP A O 1
ATOM 4151 N N . TYR A 1 549 ? 17.252 -10.923 -31.998 1.00 92.06 549 TYR A N 1
ATOM 4152 C CA . TYR A 1 549 ? 18.201 -10.878 -30.887 1.00 92.06 549 TYR A CA 1
ATOM 4153 C C . TYR A 1 549 ? 17.843 -9.796 -29.853 1.00 92.06 549 TYR A C 1
ATOM 4155 O O . TYR A 1 549 ? 17.771 -10.095 -28.657 1.00 92.06 549 TYR A O 1
ATOM 4163 N N . ASP A 1 550 ? 17.526 -8.580 -30.308 1.00 90.75 550 ASP A N 1
ATOM 4164 C CA . ASP A 1 550 ? 17.130 -7.462 -29.444 1.00 90.75 550 ASP A CA 1
ATOM 4165 C C . ASP A 1 550 ? 15.881 -7.811 -28.623 1.00 90.75 550 ASP A C 1
ATOM 4167 O O . ASP A 1 550 ? 15.822 -7.532 -27.426 1.00 90.75 550 ASP A O 1
ATOM 4171 N N . ALA A 1 551 ? 14.901 -8.498 -29.221 1.00 92.06 551 ALA A N 1
ATOM 4172 C CA . ALA A 1 551 ? 13.712 -8.990 -28.530 1.00 92.06 551 ALA A CA 1
ATOM 4173 C C . ALA A 1 551 ? 14.040 -9.985 -27.407 1.00 92.06 551 ALA A C 1
ATOM 4175 O O . ALA A 1 551 ? 13.342 -10.025 -26.391 1.00 92.06 551 ALA A O 1
ATOM 4176 N N . ALA A 1 552 ? 15.075 -10.814 -27.581 1.00 93.62 552 ALA A N 1
ATOM 4177 C CA . ALA A 1 552 ? 15.518 -11.752 -26.553 1.00 93.62 552 ALA A CA 1
ATOM 4178 C C . ALA A 1 552 ? 16.205 -11.026 -25.386 1.00 93.62 552 ALA A C 1
ATOM 4180 O O . ALA A 1 552 ? 15.927 -11.354 -24.230 1.00 93.62 552 ALA A O 1
ATOM 4181 N N . VAL A 1 553 ? 17.035 -10.016 -25.671 1.00 93.94 553 VAL A N 1
ATOM 4182 C CA . VAL A 1 553 ? 17.651 -9.157 -24.642 1.00 93.94 553 VAL A CA 1
ATOM 4183 C C . VAL A 1 553 ? 16.575 -8.353 -23.903 1.00 93.94 553 VAL A C 1
ATOM 4185 O O . VAL A 1 553 ? 16.532 -8.363 -22.673 1.00 93.94 553 VAL A O 1
ATOM 4188 N N . LEU A 1 554 ? 15.619 -7.767 -24.631 1.00 93.56 554 LEU A N 1
ATOM 4189 C CA . LEU A 1 554 ? 14.441 -7.097 -24.073 1.00 93.56 554 LEU A CA 1
ATOM 4190 C C . LEU A 1 554 ? 13.611 -8.021 -23.181 1.00 93.56 554 LEU A C 1
ATOM 4192 O O . LEU A 1 554 ? 13.160 -7.596 -22.120 1.00 93.56 554 LEU A O 1
ATOM 4196 N N . ALA A 1 555 ? 13.409 -9.282 -23.570 1.00 95.00 555 ALA A N 1
ATOM 4197 C CA . ALA A 1 555 ? 12.694 -10.254 -22.747 1.00 95.00 555 ALA A CA 1
ATOM 4198 C C . ALA A 1 555 ? 13.434 -10.536 -21.426 1.00 95.00 555 ALA A C 1
ATOM 4200 O O . ALA A 1 555 ? 12.789 -10.591 -20.380 1.00 95.00 555 ALA A O 1
ATOM 4201 N N . ALA A 1 556 ? 14.770 -10.638 -21.441 1.00 94.38 556 ALA A N 1
ATOM 4202 C CA . ALA A 1 556 ? 15.571 -10.759 -20.218 1.00 94.38 556 ALA A CA 1
ATOM 4203 C C . ALA A 1 556 ? 15.486 -9.512 -19.327 1.00 94.38 556 ALA A C 1
ATOM 4205 O O . ALA A 1 556 ? 15.295 -9.641 -18.113 1.00 94.38 556 ALA A O 1
ATOM 4206 N N . GLY A 1 557 ? 15.569 -8.317 -19.921 1.00 92.94 557 GLY A N 1
ATOM 4207 C CA . GLY A 1 557 ? 15.347 -7.056 -19.211 1.00 92.94 557 GLY A CA 1
ATOM 4208 C C . GLY A 1 557 ? 13.945 -6.990 -18.603 1.00 92.94 557 GLY A C 1
ATOM 4209 O O . GLY A 1 557 ? 13.781 -6.630 -17.440 1.00 92.94 557 GLY A O 1
ATOM 4210 N N . THR A 1 558 ? 12.936 -7.456 -19.342 1.00 94.50 558 THR A N 1
ATOM 4211 C CA . THR A 1 558 ? 11.540 -7.502 -18.889 1.00 94.50 558 THR A CA 1
ATOM 4212 C C . THR A 1 558 ? 11.331 -8.465 -17.728 1.00 94.50 558 THR A C 1
ATOM 4214 O O . THR A 1 558 ? 10.582 -8.140 -16.820 1.00 94.50 558 THR A O 1
ATOM 4217 N N . CYS A 1 559 ? 12.020 -9.609 -17.686 1.00 94.19 559 CYS A N 1
ATOM 4218 C CA . CYS A 1 559 ? 12.025 -10.465 -16.495 1.00 94.19 559 CYS A CA 1
ATOM 4219 C C . CYS A 1 559 ? 12.634 -9.760 -15.272 1.00 94.19 559 CYS A C 1
ATOM 4221 O O . CYS A 1 559 ? 12.166 -9.969 -14.158 1.00 94.19 559 CYS A O 1
ATOM 4223 N N . GLY A 1 560 ? 13.673 -8.944 -15.479 1.00 90.62 560 GLY A N 1
ATOM 4224 C CA . GLY A 1 560 ? 14.364 -8.231 -14.404 1.00 90.62 560 GLY A CA 1
ATOM 4225 C C . GLY A 1 560 ? 13.524 -7.106 -13.805 1.00 90.62 560 GLY A C 1
ATOM 4226 O O . GLY A 1 560 ? 13.275 -7.118 -12.603 1.00 90.62 560 GLY A O 1
ATOM 4227 N N . PHE A 1 561 ? 13.049 -6.161 -14.626 1.00 90.44 561 PHE A N 1
ATOM 4228 C CA . PHE A 1 561 ? 12.195 -5.074 -14.122 1.00 90.44 561 PHE A CA 1
ATOM 4229 C C . PHE A 1 561 ? 10.777 -5.568 -13.794 1.00 90.44 561 PHE A C 1
ATOM 4231 O O . PHE A 1 561 ? 10.187 -5.127 -12.818 1.00 90.44 561 PHE A O 1
ATOM 4238 N N . GLY A 1 562 ? 10.234 -6.506 -14.578 1.00 91.62 562 GLY A N 1
ATOM 4239 C CA . GLY A 1 562 ? 8.859 -6.996 -14.453 1.00 91.62 562 GLY A CA 1
ATOM 4240 C C . GLY A 1 562 ? 8.578 -7.757 -13.160 1.00 91.62 562 GLY A C 1
ATOM 4241 O O . GLY A 1 562 ? 7.423 -7.904 -12.775 1.00 91.62 562 GLY A O 1
ATOM 4242 N N . MET A 1 563 ? 9.616 -8.239 -12.483 1.00 91.44 563 MET A N 1
ATOM 4243 C CA . MET A 1 563 ? 9.526 -8.826 -11.147 1.00 91.44 563 MET A CA 1
ATOM 4244 C C . MET A 1 563 ? 10.433 -8.109 -10.154 1.00 91.44 563 MET A C 1
ATOM 4246 O O . MET A 1 563 ? 10.735 -8.664 -9.111 1.00 91.44 563 MET A O 1
ATOM 4250 N N . GLY A 1 564 ? 10.916 -6.913 -10.458 1.00 86.25 564 GLY A N 1
ATOM 4251 C CA . GLY A 1 564 ? 11.892 -6.274 -9.607 1.00 86.25 564 GLY A CA 1
ATOM 4252 C C . GLY A 1 564 ? 11.959 -4.777 -9.798 1.00 86.25 564 GLY A C 1
ATOM 4253 O O . GLY A 1 564 ? 11.057 -4.037 -9.430 1.00 86.25 564 GLY A O 1
ATOM 4254 N N . ALA A 1 565 ? 13.097 -4.335 -10.310 1.00 82.94 565 ALA A N 1
ATOM 4255 C CA . ALA A 1 565 ? 13.375 -2.935 -10.555 1.00 82.94 565 ALA A CA 1
ATOM 4256 C C . ALA A 1 565 ? 14.257 -2.801 -11.798 1.00 82.94 565 ALA A C 1
ATOM 4258 O O . ALA A 1 565 ? 14.884 -3.764 -12.253 1.00 82.94 565 ALA A O 1
ATOM 4259 N N . THR A 1 566 ? 14.352 -1.587 -12.335 1.00 84.88 566 THR A N 1
ATOM 4260 C CA . THR A 1 566 ? 15.193 -1.277 -13.499 1.00 84.88 566 THR A CA 1
ATOM 4261 C C . THR A 1 566 ? 16.648 -1.759 -13.357 1.00 84.88 566 THR A C 1
ATOM 4263 O O . THR A 1 566 ? 17.156 -2.326 -14.323 1.00 84.88 566 THR A O 1
ATOM 4266 N N . PRO A 1 567 ? 17.327 -1.666 -12.191 1.00 82.38 567 PRO A N 1
ATOM 4267 C CA . PRO A 1 567 ? 18.677 -2.217 -12.027 1.00 82.38 567 PRO A CA 1
ATOM 4268 C C . PRO A 1 567 ? 18.784 -3.724 -12.316 1.00 82.38 567 PRO A C 1
ATOM 4270 O O . PRO A 1 567 ? 19.754 -4.161 -12.929 1.00 82.38 567 PRO A O 1
ATOM 4273 N N . ASN A 1 568 ? 17.774 -4.520 -11.950 1.00 86.75 568 ASN A N 1
ATOM 4274 C CA . ASN A 1 568 ? 17.740 -5.962 -12.228 1.00 86.75 568 ASN A CA 1
ATOM 4275 C C . ASN A 1 568 ? 17.573 -6.230 -13.724 1.00 86.75 568 ASN A C 1
ATOM 4277 O O . ASN A 1 568 ? 18.139 -7.178 -14.265 1.00 86.75 568 ASN A O 1
ATOM 4281 N N . ALA A 1 569 ? 16.811 -5.374 -14.404 1.00 89.75 569 ALA A N 1
ATOM 4282 C CA . ALA A 1 569 ? 16.687 -5.389 -15.854 1.00 89.75 569 ALA A CA 1
ATOM 4283 C C . ALA A 1 569 ? 18.053 -5.197 -16.518 1.00 89.75 569 ALA A C 1
ATOM 4285 O O . ALA A 1 569 ? 18.439 -5.989 -17.375 1.00 89.75 569 ALA A O 1
ATOM 4286 N N . MET A 1 570 ? 18.794 -4.179 -16.074 1.00 88.38 570 MET A N 1
ATOM 4287 C CA . MET A 1 570 ? 20.122 -3.856 -16.592 1.00 88.38 570 MET A CA 1
ATOM 4288 C C . MET A 1 570 ? 21.105 -4.997 -16.336 1.00 88.38 570 MET A C 1
ATOM 4290 O O . MET A 1 570 ? 21.769 -5.425 -17.272 1.00 88.38 570 MET A O 1
ATOM 4294 N N . ALA A 1 571 ? 21.126 -5.558 -15.123 1.00 86.25 571 ALA A N 1
ATOM 4295 C CA . ALA A 1 571 ? 21.976 -6.699 -14.784 1.00 86.25 571 ALA A CA 1
ATOM 4296 C C . ALA A 1 571 ? 21.671 -7.935 -15.652 1.00 86.25 571 ALA A C 1
ATOM 4298 O O . ALA A 1 571 ? 22.585 -8.587 -16.156 1.00 86.25 571 ALA A O 1
ATOM 4299 N N . ASN A 1 572 ? 20.388 -8.235 -15.886 1.00 90.50 572 ASN A N 1
ATOM 4300 C CA . ASN A 1 572 ? 19.978 -9.332 -16.763 1.00 90.50 572 ASN A CA 1
ATOM 4301 C C . ASN A 1 572 ? 20.412 -9.109 -18.212 1.00 90.50 572 ASN A C 1
ATOM 4303 O O . ASN A 1 572 ? 20.893 -10.042 -18.854 1.00 90.50 572 ASN A O 1
ATOM 4307 N N . MET A 1 573 ? 20.225 -7.896 -18.735 1.00 92.06 573 MET A N 1
ATOM 4308 C CA . MET A 1 573 ? 20.629 -7.560 -20.099 1.00 92.06 573 MET A CA 1
ATOM 4309 C C . MET A 1 573 ? 22.149 -7.609 -20.243 1.00 92.06 573 MET A C 1
ATOM 4311 O O . MET A 1 573 ? 22.623 -8.276 -21.154 1.00 92.06 573 MET A O 1
ATOM 4315 N N . GLN A 1 574 ? 22.900 -7.025 -19.303 1.00 87.50 574 GLN A N 1
ATOM 4316 C CA . GLN A 1 574 ? 24.366 -7.069 -19.264 1.00 87.50 574 GLN A CA 1
ATOM 4317 C C . GLN A 1 574 ? 24.888 -8.507 -19.250 1.00 87.50 574 GLN A C 1
ATOM 4319 O O . GLN A 1 574 ? 25.720 -8.860 -20.077 1.00 87.50 574 GLN A O 1
ATOM 4324 N N . ALA A 1 575 ? 24.337 -9.379 -18.402 1.00 86.25 575 ALA A N 1
ATOM 4325 C CA . ALA A 1 575 ? 24.741 -10.785 -18.349 1.00 86.25 575 ALA A CA 1
ATOM 4326 C C . ALA A 1 575 ? 24.491 -11.540 -19.671 1.00 86.25 575 ALA A C 1
ATOM 4328 O O . ALA A 1 575 ? 25.195 -12.502 -19.992 1.00 86.25 575 ALA A O 1
ATOM 4329 N N . VAL A 1 576 ? 23.477 -11.136 -20.446 1.00 89.50 576 VAL A N 1
ATOM 4330 C CA . VAL A 1 576 ? 23.222 -11.690 -21.782 1.00 89.50 576 VAL A CA 1
ATOM 4331 C C . VAL A 1 576 ? 24.196 -11.094 -22.797 1.00 89.50 576 VAL A C 1
ATOM 4333 O O . VAL A 1 576 ? 24.810 -11.850 -23.548 1.00 89.50 576 VAL A O 1
ATOM 4336 N N . THR A 1 577 ? 24.372 -9.774 -22.815 1.00 88.25 577 THR A N 1
ATOM 4337 C CA . THR A 1 577 ? 25.203 -9.088 -23.810 1.00 88.25 577 THR A CA 1
ATOM 4338 C C . THR A 1 577 ? 26.699 -9.324 -23.614 1.00 88.25 577 THR A C 1
ATOM 4340 O O . THR A 1 577 ? 27.404 -9.429 -24.608 1.00 88.25 577 THR A O 1
ATOM 4343 N N . GLU A 1 578 ? 27.182 -9.523 -22.381 1.00 87.06 578 GLU A N 1
ATOM 4344 C CA . GLU A 1 578 ? 28.568 -9.940 -22.088 1.00 87.06 578 GLU A CA 1
ATOM 4345 C C . GLU A 1 578 ? 28.913 -11.298 -22.712 1.00 87.06 578 GLU A C 1
ATOM 4347 O O . GLU A 1 578 ? 30.052 -11.553 -23.098 1.00 87.06 578 GLU A O 1
ATOM 4352 N N . LYS A 1 579 ? 27.927 -12.195 -22.801 1.00 85.69 579 LYS A N 1
ATOM 4353 C CA . LYS A 1 579 ? 28.098 -13.525 -23.392 1.00 85.69 579 LYS A CA 1
ATOM 4354 C C . LYS A 1 579 ? 27.931 -13.525 -24.912 1.00 85.69 579 LYS A C 1
ATOM 4356 O O . LYS A 1 579 ? 28.460 -14.414 -25.582 1.00 85.69 579 LYS A O 1
ATOM 4361 N N . TYR A 1 580 ? 27.124 -12.607 -25.427 1.00 87.69 580 TYR A N 1
ATOM 4362 C CA . TYR A 1 580 ? 26.724 -12.541 -26.825 1.00 87.69 580 TYR A CA 1
ATOM 4363 C C . TYR A 1 580 ? 27.169 -11.202 -27.432 1.00 87.69 580 TYR A C 1
ATOM 4365 O O . TYR A 1 580 ? 28.365 -10.982 -27.582 1.00 87.69 580 TYR A O 1
ATOM 4373 N N . LEU A 1 581 ? 26.226 -10.342 -27.823 1.00 85.88 581 LEU A N 1
ATOM 4374 C CA . LEU A 1 581 ? 26.475 -9.048 -28.467 1.00 85.88 581 LEU A CA 1
ATOM 4375 C C . LEU A 1 581 ? 25.753 -7.912 -27.716 1.00 85.88 581 LEU A C 1
ATOM 4377 O O . LEU A 1 581 ? 24.693 -8.156 -27.130 1.00 85.88 581 LEU A O 1
ATOM 4381 N N . PRO A 1 582 ? 26.264 -6.671 -27.736 1.00 85.94 582 PRO A N 1
ATOM 4382 C CA . PRO A 1 582 ? 25.526 -5.505 -27.246 1.00 85.94 582 PRO A CA 1
ATOM 4383 C C . PRO A 1 582 ? 24.177 -5.306 -27.958 1.00 85.94 582 PRO A C 1
ATOM 4385 O O . PRO A 1 582 ? 23.974 -5.780 -29.074 1.00 85.94 582 PRO A O 1
ATOM 4388 N N . SER A 1 583 ? 23.231 -4.629 -27.296 1.00 85.50 583 SER A N 1
ATOM 4389 C CA . SER A 1 583 ? 21.901 -4.314 -27.850 1.00 85.50 583 SER A CA 1
ATOM 4390 C C . SER A 1 583 ? 21.464 -2.908 -27.439 1.00 85.50 583 SER A C 1
ATOM 4392 O O . SER A 1 583 ? 20.782 -2.721 -26.427 1.00 85.50 583 SER A O 1
ATOM 4394 N N . VAL A 1 584 ? 21.831 -1.900 -28.235 1.00 81.94 584 VAL A N 1
ATOM 4395 C CA . VAL A 1 584 ? 21.519 -0.489 -27.944 1.00 81.94 584 VAL A CA 1
ATOM 4396 C C . VAL A 1 584 ? 20.007 -0.274 -27.829 1.00 81.94 584 VAL A C 1
ATOM 4398 O O . VAL A 1 584 ? 19.545 0.419 -26.923 1.00 81.94 584 VAL A O 1
ATOM 4401 N N . LYS A 1 585 ? 19.200 -0.947 -28.666 1.00 83.19 585 LYS A N 1
ATOM 4402 C CA . LYS A 1 585 ? 17.730 -0.869 -28.582 1.00 83.19 585 LYS A CA 1
ATOM 4403 C C . LYS A 1 585 ? 17.191 -1.298 -27.220 1.00 83.19 585 LYS A C 1
ATOM 4405 O O . LYS A 1 585 ? 16.332 -0.609 -26.673 1.00 83.19 585 LYS A O 1
ATOM 4410 N N . ALA A 1 586 ? 17.655 -2.422 -26.673 1.00 85.50 586 ALA A N 1
ATOM 4411 C CA . ALA A 1 586 ? 17.178 -2.907 -25.380 1.00 85.50 586 ALA A CA 1
ATOM 4412 C C . ALA A 1 586 ? 17.596 -1.963 -24.242 1.00 85.50 586 ALA A C 1
ATOM 4414 O O . ALA A 1 586 ? 16.764 -1.600 -23.406 1.00 85.50 586 ALA A O 1
ATOM 4415 N N . PHE A 1 587 ? 18.851 -1.505 -24.270 1.00 86.38 587 PHE A N 1
ATOM 4416 C CA . PHE A 1 587 ? 19.403 -0.570 -23.290 1.00 86.38 587 PHE A CA 1
ATOM 4417 C C . PHE A 1 587 ? 18.791 0.835 -23.358 1.00 86.38 587 PHE A C 1
ATOM 4419 O O . PHE A 1 587 ? 18.793 1.527 -22.347 1.00 86.38 587 PHE A O 1
ATOM 4426 N N . LEU A 1 588 ? 18.196 1.234 -24.485 1.00 83.38 588 LEU A N 1
ATOM 4427 C CA . LEU A 1 588 ? 17.443 2.485 -24.606 1.00 83.38 588 LEU A CA 1
ATOM 4428 C C . LEU A 1 588 ? 15.970 2.322 -24.192 1.00 83.38 588 LEU A C 1
ATOM 4430 O O . LEU A 1 588 ? 15.420 3.148 -23.466 1.00 83.38 588 LEU A O 1
ATOM 4434 N N . LEU A 1 589 ? 15.308 1.246 -24.629 1.00 86.88 589 LEU A N 1
ATOM 4435 C CA . LEU A 1 589 ? 13.874 1.043 -24.396 1.00 86.88 589 LEU A CA 1
ATOM 4436 C C . LEU A 1 589 ? 13.532 0.731 -22.936 1.00 86.88 589 LEU A C 1
ATOM 4438 O O . LEU A 1 589 ? 12.525 1.230 -22.427 1.00 86.88 589 LEU A O 1
ATOM 4442 N N . VAL A 1 590 ? 14.333 -0.108 -22.274 1.00 88.62 590 VAL A N 1
ATOM 4443 C CA . VAL A 1 590 ? 14.022 -0.584 -20.919 1.00 88.62 590 VAL A CA 1
ATOM 4444 C C . VAL A 1 590 ? 14.097 0.532 -19.881 1.00 88.62 590 VAL A C 1
ATOM 4446 O O . VAL A 1 590 ? 13.137 0.642 -19.124 1.00 88.62 590 VAL A O 1
ATOM 4449 N N . PRO A 1 591 ? 15.129 1.396 -19.834 1.00 82.25 591 PRO A N 1
ATOM 4450 C CA . PRO A 1 591 ? 15.127 2.535 -18.919 1.00 82.25 591 PRO A CA 1
ATOM 4451 C C . PRO A 1 591 ? 13.971 3.499 -19.199 1.00 82.25 591 PRO A C 1
ATOM 4453 O O . PRO A 1 591 ? 13.217 3.814 -18.284 1.00 82.25 591 PRO A O 1
ATOM 4456 N N . ILE A 1 592 ? 13.738 3.883 -20.462 1.00 82.56 592 ILE A N 1
ATOM 4457 C CA . ILE A 1 592 ? 12.666 4.834 -20.805 1.00 82.56 592 ILE A CA 1
ATOM 4458 C C . ILE A 1 592 ? 11.298 4.321 -20.345 1.00 82.56 592 ILE A C 1
ATOM 4460 O O . ILE A 1 592 ? 10.535 5.052 -19.722 1.00 82.56 592 ILE A O 1
ATOM 4464 N N . VAL A 1 593 ? 10.954 3.068 -20.639 1.00 86.62 593 VAL A N 1
ATOM 4465 C CA . VAL A 1 593 ? 9.635 2.532 -20.273 1.00 86.62 593 VAL A CA 1
ATOM 4466 C C . VAL A 1 593 ? 9.590 2.103 -18.810 1.00 86.62 593 VAL A C 1
ATOM 4468 O O . VAL A 1 593 ? 8.642 2.441 -18.105 1.00 86.62 593 VAL A O 1
ATOM 4471 N N . GLY A 1 594 ? 10.607 1.372 -18.359 1.00 79.69 594 GLY A N 1
ATOM 4472 C CA . GLY A 1 594 ? 10.685 0.765 -17.035 1.00 79.69 594 GLY A CA 1
ATOM 4473 C C . GLY A 1 594 ? 10.872 1.776 -15.910 1.00 79.69 594 GLY A C 1
ATOM 4474 O O . GLY A 1 594 ? 10.146 1.698 -14.929 1.00 79.69 594 GLY A O 1
ATOM 4475 N N . SER A 1 595 ? 11.786 2.746 -16.037 1.00 72.88 595 SER A N 1
ATOM 4476 C CA . SER A 1 595 ? 12.024 3.721 -14.962 1.00 72.88 595 SER A CA 1
ATOM 4477 C C . SER A 1 595 ? 11.125 4.953 -15.039 1.00 72.88 595 SER A C 1
ATOM 4479 O O . SER A 1 595 ? 10.768 5.491 -13.998 1.00 72.88 595 SER A O 1
ATOM 4481 N N . MET A 1 596 ? 10.745 5.418 -16.239 1.00 75.81 596 MET A N 1
ATOM 4482 C CA . MET A 1 596 ? 9.969 6.666 -16.351 1.00 75.81 596 MET A CA 1
ATOM 4483 C C . MET A 1 596 ? 8.454 6.441 -16.286 1.00 75.81 596 MET A C 1
ATOM 4485 O O . MET A 1 596 ? 7.748 7.239 -15.676 1.00 75.81 596 MET A O 1
ATOM 4489 N N . PHE A 1 597 ? 7.929 5.394 -16.936 1.00 84.00 597 PHE A N 1
ATOM 4490 C CA . PHE A 1 597 ? 6.478 5.239 -17.125 1.00 84.00 597 PHE A CA 1
ATOM 4491 C C . PHE A 1 597 ? 5.858 4.057 -16.386 1.00 84.00 597 PHE A C 1
ATOM 4493 O O . PHE A 1 597 ? 4.679 4.138 -16.031 1.00 84.00 597 PHE A O 1
ATOM 4500 N N . ALA A 1 598 ? 6.601 2.973 -16.156 1.00 88.19 598 ALA A N 1
ATOM 4501 C CA . ALA A 1 598 ? 6.044 1.783 -15.523 1.00 88.19 598 ALA A CA 1
ATOM 4502 C C . ALA A 1 598 ? 5.533 2.093 -14.113 1.00 88.19 598 ALA A C 1
ATOM 4504 O O . ALA A 1 598 ? 4.379 1.792 -13.837 1.00 88.19 598 ALA A O 1
ATOM 4505 N N . ASP A 1 599 ? 6.314 2.777 -13.273 1.00 85.06 599 ASP A N 1
ATOM 4506 C CA . ASP A 1 599 ? 5.909 3.137 -11.903 1.00 85.06 599 ASP A CA 1
ATOM 4507 C C . ASP A 1 599 ? 4.669 4.043 -11.867 1.00 85.06 599 ASP A C 1
ATOM 4509 O O . ASP A 1 599 ? 3.766 3.850 -11.044 1.00 85.06 599 ASP A O 1
ATOM 4513 N N . PHE A 1 600 ? 4.584 4.990 -12.806 1.00 85.00 600 PHE A N 1
ATOM 4514 C CA . PHE A 1 600 ? 3.436 5.885 -12.949 1.00 85.00 600 PHE A CA 1
ATOM 4515 C C . PHE A 1 600 ? 2.163 5.108 -13.322 1.00 85.00 600 PHE A C 1
ATOM 4517 O O . PHE A 1 600 ? 1.140 5.205 -12.640 1.00 85.00 600 PHE A O 1
ATOM 4524 N N . LEU A 1 601 ? 2.224 4.295 -14.383 1.00 90.19 601 LEU A N 1
ATOM 4525 C CA . LEU A 1 601 ? 1.093 3.479 -14.839 1.00 90.19 601 LEU A CA 1
ATOM 4526 C C . LEU A 1 601 ? 0.714 2.402 -13.821 1.00 90.19 601 LEU A C 1
ATOM 4528 O O . LEU A 1 601 ? -0.471 2.111 -13.640 1.00 90.19 601 LEU A O 1
ATOM 4532 N N . ASN A 1 602 ? 1.707 1.827 -13.147 1.00 92.38 602 ASN A N 1
ATOM 4533 C CA . ASN A 1 602 ? 1.516 0.824 -12.115 1.00 92.38 602 ASN A CA 1
ATOM 4534 C C . ASN A 1 602 ? 0.750 1.416 -10.937 1.00 92.38 602 ASN A C 1
ATOM 4536 O O . ASN A 1 602 ? -0.280 0.872 -10.559 1.00 92.38 602 ASN A O 1
ATOM 4540 N N . SER A 1 603 ? 1.168 2.578 -10.433 1.00 88.69 603 SER A N 1
ATOM 4541 C CA . SER A 1 603 ? 0.485 3.259 -9.327 1.00 88.69 603 SER A CA 1
ATOM 4542 C C . SER A 1 603 ? -0.988 3.556 -9.639 1.00 88.69 603 SER A C 1
ATOM 4544 O O . SER A 1 603 ? -1.860 3.314 -8.803 1.00 88.69 603 SER A O 1
ATOM 4546 N N . LEU A 1 604 ? -1.296 4.013 -10.858 1.00 88.75 604 LEU A N 1
ATOM 4547 C CA . LEU A 1 604 ? -2.682 4.231 -11.294 1.00 88.75 604 LEU A CA 1
ATOM 4548 C C . LEU A 1 604 ? -3.471 2.919 -11.395 1.00 88.75 604 LEU A C 1
ATOM 4550 O O . LEU A 1 604 ? -4.609 2.841 -10.933 1.00 88.75 604 LEU A O 1
ATOM 4554 N N . THR A 1 605 ? -2.861 1.878 -11.963 1.00 93.12 605 THR A N 1
ATOM 4555 C CA . THR A 1 605 ? -3.506 0.570 -12.130 1.00 93.12 605 THR A CA 1
ATOM 4556 C C . THR A 1 605 ? -3.773 -0.094 -10.782 1.00 93.12 605 THR A C 1
ATOM 4558 O O . THR A 1 605 ? -4.872 -0.587 -10.556 1.00 93.12 605 THR A O 1
ATOM 4561 N N . ILE A 1 606 ? -2.810 -0.072 -9.858 1.00 93.19 606 ILE A N 1
ATOM 4562 C CA . ILE A 1 606 ? -2.977 -0.583 -8.492 1.00 93.19 606 ILE A CA 1
ATOM 4563 C C . ILE A 1 606 ? -4.139 0.135 -7.813 1.00 93.19 606 ILE A C 1
ATOM 4565 O O . ILE A 1 606 ? -5.028 -0.522 -7.280 1.00 93.19 606 ILE A O 1
ATOM 4569 N N . THR A 1 607 ? -4.166 1.468 -7.884 1.00 89.81 607 THR A N 1
ATOM 4570 C CA . THR A 1 607 ? -5.236 2.265 -7.274 1.00 89.81 607 THR A CA 1
ATOM 4571 C C . THR A 1 607 ? -6.605 1.879 -7.833 1.00 89.81 607 THR A C 1
ATOM 4573 O O . THR A 1 607 ? -7.546 1.677 -7.070 1.00 89.81 607 THR A O 1
ATOM 4576 N N . PHE A 1 608 ? -6.721 1.694 -9.151 1.00 91.12 608 PHE A N 1
ATOM 4577 C CA . PHE A 1 608 ? -7.956 1.216 -9.774 1.00 91.12 608 PHE A CA 1
ATOM 4578 C C . PHE A 1 608 ? -8.381 -0.167 -9.254 1.00 91.12 608 PHE A C 1
ATOM 4580 O O . PHE A 1 608 ? -9.538 -0.357 -8.893 1.00 91.12 608 PHE A O 1
ATOM 4587 N N . PHE A 1 609 ? -7.454 -1.127 -9.174 1.00 92.62 609 PHE A N 1
ATOM 4588 C CA . PHE A 1 609 ? -7.753 -2.473 -8.675 1.00 92.62 609 PHE A CA 1
ATOM 4589 C C . PHE A 1 609 ? -8.153 -2.474 -7.196 1.00 92.62 609 PHE A C 1
ATOM 4591 O O . PHE A 1 609 ? -9.086 -3.182 -6.835 1.00 92.62 609 PHE A O 1
ATOM 4598 N N . ILE A 1 610 ? -7.486 -1.684 -6.352 1.00 90.44 610 ILE A N 1
ATOM 4599 C CA . ILE A 1 610 ? -7.824 -1.569 -4.927 1.00 90.44 610 ILE A CA 1
ATOM 4600 C C . ILE A 1 610 ? -9.256 -1.052 -4.761 1.00 90.44 610 ILE A C 1
ATOM 4602 O O . ILE A 1 610 ? -10.032 -1.678 -4.052 1.00 90.44 610 ILE A O 1
ATOM 4606 N N . ASN A 1 611 ? -9.634 0.008 -5.480 1.00 87.75 611 ASN A N 1
ATOM 4607 C CA . ASN A 1 611 ? -10.989 0.578 -5.429 1.00 87.75 611 ASN A CA 1
ATOM 4608 C C . ASN A 1 611 ? -12.070 -0.304 -6.064 1.00 87.75 611 ASN A C 1
ATOM 4610 O O . ASN A 1 611 ? -13.254 -0.087 -5.848 1.00 87.75 611 ASN A O 1
ATOM 4614 N N . PHE A 1 612 ? -11.685 -1.256 -6.911 1.00 88.25 612 PHE A N 1
ATOM 4615 C CA . PHE A 1 612 ? -12.618 -2.236 -7.457 1.00 88.25 612 PHE A CA 1
ATOM 4616 C C . PHE A 1 612 ? -12.851 -3.416 -6.497 1.00 88.25 612 PHE A C 1
ATOM 4618 O O . PHE A 1 612 ? -13.859 -4.114 -6.605 1.00 88.25 612 PHE A O 1
ATOM 4625 N N . LEU A 1 613 ? -11.889 -3.692 -5.612 1.00 83.06 613 LEU A N 1
ATOM 4626 C CA . LEU A 1 613 ? -11.891 -4.852 -4.717 1.00 83.06 613 LEU A CA 1
ATOM 4627 C C . LEU A 1 613 ? -12.317 -4.523 -3.283 1.00 83.06 613 LEU A C 1
ATOM 4629 O O . LEU A 1 613 ? -12.851 -5.414 -2.621 1.00 83.06 613 LEU A O 1
ATOM 4633 N N . GLY A 1 614 ? -12.011 -3.315 -2.809 1.00 65.00 614 GLY A N 1
ATOM 4634 C CA . GLY A 1 614 ? -12.498 -2.744 -1.551 1.00 65.00 614 GLY A CA 1
ATOM 4635 C C . GLY A 1 614 ? -13.750 -1.925 -1.789 1.00 65.00 614 GLY A C 1
ATOM 4636 O O . GLY A 1 614 ? -14.600 -1.929 -0.873 1.00 65.00 614 GLY A O 1
#

Radius of gyration: 31.13 Å; chains: 1; bounding box: 82×51×82 Å

Foldseek 3Di:
DDWFWKWKKFQVVLVDAAPVSQFAFEEEQEAPPDPSVVVSQLLLVLVVHGPVRHNYDHDHLQVRLVCVVVVVGGIYIGGGDFPDPSQQVSLVVVRRMETYADDPSSLVSSCVVDVQKDWDWDDAPSHHNRRHIHITITGDDDDDDDLADALVVLLVVVVVCVVCVVVVCVVVVHNDDPLPLVSQLSDPDADRPSNQVNSVVVVRDDGHHDPRYPPFQEAEAEDEAVRLLVLLVVLLVVLVVVCVVDVVCVLLVPHSLQNSLQVLQVVQLVCVVVSYYDYHYDCPLLLVLLLLLLLLLLLLQAPVLCPVLPPLLVLVLVLLLVLQLVQLCLLLVLCVVVVHASLLSLLLGCQQFQQALSSLLQCQVVVVVVVPPQSSVLSNVSNSVLSNLLLVQLQVLLVCLCVVVVQLVVDDADDCVVVVVVVPPDDDDPVVLVVLVVLSVVLLVQLQVVQVVVVVVVFDARSSLSSSNSSNVVNHCCVVVVPDDHPSVSSNVSSVVSSSSSSSSSSNPHDVVVCPVCVVSSVVSSVSSSVSLSCSLNPPQCVSSPVHSLSSLLSSLCSNSSGHANVSSVSSSCSNCVVGNDHVSSVSSSCSSSSNPSNSSSSVSSSVSVRVSD

pLDDT: mean 87.01, std 10.05, range [38.53, 98.25]

Secondary structure (DSSP, 8-state):
--EEEEEEEEEGGG---SSGGGTTSEEE--STT-HHHHHHHHHHHHTT--GGGSEEE---HHHHHHHHHHTS-SEEEEEEPSSPHHHHHHHHTT--EEEEPPPHHHHHHHHHH-TT-EEEEEPTTSSTT--S-EEEEEEE------TTS-HHHHHHHHHHHHHTHHHHHHHHSS---TT-HHHHHT--SPBPHHHHHHHHHTT-----B-S-S----PEEEEE-HHHHHHHHHHHHHHHHHHHHH-HHHHHTT--HHHHHHHHHHHHHHHHHHTTSEEEEE--HHHHHHHHHHHHHHHHH--HHHHHHTHHHHHHHHHHHHHHHHHHHHHHHHHHHHTTS-HHHHHTTTTTTTTSHHHHHHHHHHHHHHTT-TTHHHHHHHHHHHHHHHHHHHHHHHHHHHHHHHTGGGG-----THHHHHHHHT----GGGHHHHHHHHHHHHHHHHHHHHHHHTTT----THHHHHHHHHHHHHHHHHH--S---HHHHHHHHHHHHHHHHHHHHHT--GGGGGGGHHHHHHHHHHHHHHHHHIIIIIIHHHTTTSHHHHHHHHHHHHHHTT-HHHHHHHHHHHHTTS---HHHHHHHHIIIIIIIHHHHHHHHHHHHHHH-

Sequence (614 aa):
LYTESYQIVVNKKLKLNSVEDLAGLRVSVGEEGSGVLKNAKNILRAYGMTVNDIDVRYLSFEDAANALKNGEIDAFFVTASAPTKAISDLADSNVPIDILSLDERAIRFLQNSYNGYSVTTIKKGTYKGINKDITTVGVMAVLVANNNMSSSNIETVLNLIKAHQDSFNKISGNTVDFFDEATLNSIVVPFHKAASEWYSANGITGLKAEVKADNVSRKTLNLDMYQTVAVAVLALFIGVLLKERIKFLTTFCIPAPVVGGMIFAIIFCALYALGILEINFDETLRNVCMVMFFTSVGFQANMKVLKSGGKGTFIFLALVLVLIISQNFVAVGLSKLLGINPLIGMCTGSISMIGGHGTAGAFGPLLEDMNVDGATTLATAAATFGLVAGSLMGGPLANGLIKKKNLMDTAVYEDDSMLVEEEIKHRREVSMYAPAVYQLTLAMGIGTVISFVLSKTGMTFPIYIGSMIVAAVMRNISEYTDGFRIHMGEINDLGSICLSLFLGVAMITLKLWQLAALALPLFILLAGQVVLMYIFARFIVFKCMRSDYDAAVLAAGTCGFGMGATPNAMANMQAVTEKYLPSVKAFLLVPIVGSMFADFLNSLTITFFINFLG